Protein AF-0000000070192803 (afdb_homodimer)

Foldseek 3Di:
DPDDPPPPPPPDPPPPPDPPPPPVPPPPPPLLKDKDFQDQDLVSLLVVLLQVCVVQVLQLCLLANPVCSVLSSVQSSVLSHPWDPVQRVQKMFMDGPRHTFKIWGKDDPPDDDRDGDCPSVVVGDPSSVVSVVLQVVLLPVVDPDDPLEMETSDIGGHPVCPPSCVRVVNVVVNLVVSVVVRHFKYKYKDAPPDPCVVVCVVSAKDFDDKDQPQPSCCSHRVGGIITMIMHTRD/DPPDPPPPDPPDDPPPDDPPPPPPPPPVPPLQKDKDFQDQDLVSLLVVLLQVCVVQVLQLCLLANPVCSVLSSVQSSVLSHPWDPVQRVQKMFMDHPNHTFKIWGKDDPPDDDRDGDCPSVVVGDPSSVRSVVLQVVLLPVVDPDDPLEMETSDIGGHPVCPPSCRRVVNVVVNLVVSVVVRHFKYKYKDAPPDPCVVVCVVSAKDFDDKDQPQPSCCSHRVGGIITMIMHTRD

Radius of gyration: 32.78 Å; Cα contacts (8 Å, |Δi|>4): 743; chains: 2; bounding box: 103×91×116 Å

Solvent-accessible surface area (backbone atoms only — not comparable to full-atom values): 26364 Å² total; per-residue (Å²): 135,79,83,78,81,75,74,72,77,79,74,72,76,79,76,73,70,80,76,76,70,77,71,65,77,70,74,69,77,70,63,74,51,50,80,43,62,40,55,81,43,71,66,48,14,47,52,52,12,43,51,50,42,64,73,43,37,67,34,54,32,63,25,48,36,78,87,44,45,70,59,49,28,52,32,47,13,54,36,49,46,86,53,60,71,62,59,30,72,41,18,34,32,33,22,47,86,85,35,83,44,29,41,36,38,50,48,50,77,85,57,78,78,79,61,84,55,68,83,55,53,79,78,47,55,40,66,35,50,29,22,45,41,19,28,52,49,44,66,54,71,72,62,79,76,51,89,46,30,24,36,48,74,46,73,48,59,40,77,91,57,58,94,69,54,55,69,59,52,50,51,52,49,51,51,52,52,33,47,78,71,60,22,45,32,40,32,36,74,42,53,76,82,43,76,60,53,61,58,41,42,76,71,55,32,42,82,76,45,75,47,67,61,32,65,48,36,30,68,22,44,59,40,52,44,37,31,33,32,38,25,79,53,129,138,81,79,81,79,77,73,76,79,79,75,74,78,77,75,74,72,80,75,76,70,76,71,66,77,70,74,70,76,71,64,75,50,50,78,43,62,40,55,83,43,70,67,49,13,47,51,52,14,42,51,50,43,63,73,42,37,66,32,54,31,63,24,49,36,79,86,44,46,70,58,50,27,53,33,45,13,56,37,51,47,87,53,59,72,63,58,30,71,42,18,35,30,32,22,47,86,85,37,82,44,30,41,36,37,50,46,50,77,88,57,79,78,79,63,83,56,67,84,56,54,78,80,47,55,40,65,35,50,29,22,46,41,18,28,53,50,44,66,53,72,72,63,78,76,50,89,46,30,25,35,48,75,46,74,47,59,41,77,92,57,58,93,69,55,56,68,58,51,52,52,49,50,50,52,53,54,34,48,79,70,60,23,45,32,40,32,35,74,41,53,73,83,43,76,62,53,60,58,42,42,75,71,56,32,42,80,76,45,74,46,68,60,33,66,48,36,31,68,22,45,58,39,54,44,36,31,34,32,36,26,78,51,130

Organism: Mizuhopecten yessoensis (NCBI:txid6573)

Secondary structure (DSSP, 8-state):
-------------------------------SEEEEE--SSHHHHHHHHHHHHHHTHHHHHHHS-GGGHHHHHHHHHHHTSS--HHHHHHEEEEEETTEEEEEEEEEETTPPPPPP--TTGGGS-HHHHHHHHHHHHHHHHT--PPTTEEEEEEEEE-GGGTTSSHHHHHHHHHHHHHHHTT-SEEEEEEETT-THHHHHHHTT-EEEEEE--HHHHHHHHS-S-EEEEEEE--/-------------------------------SEEEEE--SSHHHHHHHHHHHHHHTHHHHHHHS-GGGHHHHHHHHHHHTSS--HHHHHHEEEEEETTEEEEEEEEEETTPPPPPP--TTGGGS-HHHHHHHHHHHHHHHHT--PPTTEEEEEEEEE-GGGTTSSHHHHHHHHHHHHHHHTT-SEEEEEEETT-THHHHHHHTT-EEEEEE--HHHHHHHHS-S-EEEEEEE--

Nearest PDB structures (foldseek):
  5c82-assembly1_A-2  TM=8.555E-01  e=3.202E-07  Streptomyces noursei
  5isv-assembly2_B  TM=7.138E-01  e=2.624E-08  Escherichia coli O157:H7
  2r7h-assembly1_B  TM=7.349E-01  e=9.167E-08  Oleidesulfovibrio alaskensis G20
  2r7h-assembly1_A  TM=7.299E-01  e=1.235E-07  Oleidesulfovibrio alaskensis G20
  6vp9-assembly1_A  TM=6.945E-01  e=1.118E-06  Homo sapiens

Structure (mmCIF, N/CA/C/O backbone):
data_AF-0000000070192803-model_v1
#
loop_
_entity.id
_entity.type
_entity.pdbx_description
1 polymer 'N-acetyltransferase domain-containing protein'
#
loop_
_atom_site.group_PDB
_atom_site.id
_atom_site.type_symbol
_atom_site.label_atom_id
_atom_site.label_alt_id
_atom_site.label_comp_id
_atom_site.label_asym_id
_atom_site.label_entity_id
_atom_site.label_seq_id
_atom_site.pdbx_PDB_ins_code
_atom_site.Cartn_x
_atom_site.Cartn_y
_atom_site.Cartn_z
_atom_site.occupancy
_atom_site.B_iso_or_equiv
_atom_site.auth_seq_id
_atom_site.auth_comp_id
_atom_site.auth_asym_id
_atom_site.auth_atom_id
_atom_site.pdbx_PDB_model_num
ATOM 1 N N . MET A 1 1 ? -21.453 -3.633 -92 1 27.06 1 MET A N 1
ATOM 2 C CA . MET A 1 1 ? -21.141 -4.98 -91.5 1 27.06 1 MET A CA 1
ATOM 3 C C . MET A 1 1 ? -20.641 -4.953 -90.062 1 27.06 1 MET A C 1
ATOM 5 O O . MET A 1 1 ? -19.453 -4.738 -89.812 1 27.06 1 MET A O 1
ATOM 9 N N . THR A 1 2 ? -21.391 -4.293 -89.188 1 31.28 2 THR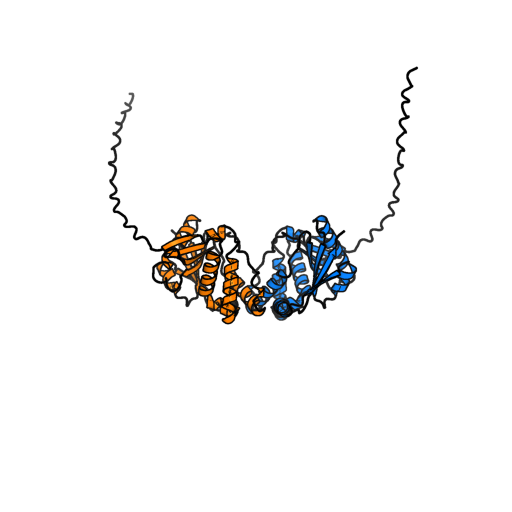 A N 1
ATOM 10 C CA . THR A 1 2 ? -21 -3.914 -87.812 1 31.28 2 THR A CA 1
ATOM 11 C C . THR A 1 2 ? -20.781 -5.152 -86.938 1 31.28 2 THR A C 1
ATOM 13 O O . THR A 1 2 ? -21.578 -6.086 -87 1 31.28 2 THR A O 1
ATOM 16 N N . PRO A 1 3 ? -19.562 -5.348 -86.438 1 32.44 3 PRO A N 1
ATOM 17 C CA . PRO A 1 3 ? -19.031 -6.535 -85.75 1 32.44 3 PRO A CA 1
ATOM 18 C C . PRO A 1 3 ? -19.875 -6.992 -84.562 1 32.44 3 PRO A C 1
ATOM 20 O O . PRO A 1 3 ? -20.578 -6.18 -83.938 1 32.44 3 PRO A O 1
ATOM 23 N N . GLN A 1 4 ? -20.344 -8.297 -84.625 1 27.25 4 GLN A N 1
ATOM 24 C CA . GLN A 1 4 ? -21.188 -9.141 -83.812 1 27.25 4 GLN A CA 1
ATOM 25 C C . GLN A 1 4 ? -20.656 -9.219 -82.375 1 27.25 4 GLN A C 1
ATOM 27 O O . GLN A 1 4 ? -19.469 -9.445 -82.125 1 27.25 4 GLN A O 1
ATOM 32 N N . ASN A 1 5 ? -21.266 -8.516 -81.375 1 29.86 5 ASN A N 1
ATOM 33 C CA . ASN A 1 5 ? -21.062 -8.375 -79.938 1 29.86 5 ASN A CA 1
ATOM 34 C C . ASN A 1 5 ? -21.062 -9.727 -79.25 1 29.86 5 ASN A C 1
ATOM 36 O O . ASN A 1 5 ? -22.109 -10.375 -79.125 1 29.86 5 ASN A O 1
ATOM 40 N N . GLY A 1 6 ? -20.094 -10.648 -79.625 1 23.77 6 GLY A N 1
ATOM 41 C CA . GLY A 1 6 ? -20.047 -12.031 -79.125 1 23.77 6 GLY A CA 1
ATOM 42 C C . GLY A 1 6 ? -20.266 -12.164 -77.625 1 23.77 6 GLY A C 1
ATOM 43 O O . GLY A 1 6 ? -19.609 -11.492 -76.875 1 23.77 6 GLY A O 1
ATOM 44 N N . LYS A 1 7 ? -21.484 -12.375 -77.25 1 31.36 7 LYS A N 1
ATOM 45 C CA . LYS A 1 7 ? -22 -12.602 -75.875 1 31.36 7 LYS A CA 1
ATOM 46 C C . LYS A 1 7 ? -21.203 -13.68 -75.188 1 31.36 7 LYS A C 1
ATOM 48 O O . LYS A 1 7 ? -21.141 -14.82 -75.625 1 31.36 7 LYS A O 1
ATOM 53 N N . ASP A 1 8 ? -19.953 -13.406 -74.75 1 28.38 8 ASP A N 1
ATOM 54 C CA . ASP A 1 8 ? -19.094 -14.43 -74.125 1 28.38 8 ASP A CA 1
ATOM 55 C C . ASP A 1 8 ? -19.859 -15.344 -73.188 1 28.38 8 ASP A C 1
ATOM 57 O O . ASP A 1 8 ? -20.766 -14.898 -72.5 1 28.38 8 ASP A O 1
ATOM 61 N N . PRO A 1 9 ? -19.953 -16.641 -73.562 1 28.72 9 PRO A N 1
ATOM 62 C CA . PRO A 1 9 ? -20.703 -17.672 -72.812 1 28.72 9 PRO A CA 1
ATOM 63 C C . PRO A 1 9 ? -20.469 -17.625 -71.312 1 28.72 9 PRO A C 1
ATOM 65 O O . PRO A 1 9 ? -19.391 -17.25 -70.875 1 28.72 9 PRO A O 1
ATOM 68 N N . VAL A 1 10 ? -21.531 -17.344 -70.562 1 29.64 10 VAL A N 1
ATOM 69 C CA . VAL A 1 10 ? -21.656 -17.344 -69.125 1 29.64 10 VAL A CA 1
ATOM 70 C C . VAL A 1 10 ? -21.141 -18.672 -68.5 1 29.64 10 VAL A C 1
ATOM 72 O O . VAL A 1 10 ? -21.688 -19.734 -68.812 1 29.64 10 VAL A O 1
ATOM 75 N N . LEU A 1 11 ? -19.781 -18.906 -68.5 1 28.03 11 LEU A N 1
ATOM 76 C CA . LEU A 1 11 ? -19.25 -20.141 -67.938 1 28.03 11 LEU A CA 1
ATOM 77 C C . LEU A 1 11 ? -20 -20.516 -66.688 1 28.03 11 LEU A C 1
ATOM 79 O O . LEU A 1 11 ? -20.328 -19.641 -65.875 1 28.03 11 LEU A O 1
ATOM 83 N N . ASP A 1 12 ? -20.734 -21.625 -66.688 1 26.48 12 ASP A N 1
ATOM 84 C CA . ASP A 1 12 ? -21.484 -22.266 -65.625 1 26.48 12 ASP A CA 1
ATOM 85 C C . ASP A 1 12 ? -20.625 -22.406 -64.375 1 26.48 12 ASP A C 1
ATOM 87 O O . ASP A 1 12 ? -19.453 -22.766 -64.438 1 26.48 12 ASP A O 1
ATOM 91 N N . PRO A 1 13 ? -20.953 -21.719 -63.312 1 28.06 13 PRO A N 1
ATOM 92 C CA . PRO A 1 13 ? -20.141 -21.766 -62.094 1 28.06 13 PRO A CA 1
ATOM 93 C C . PRO A 1 13 ? -19.859 -23.188 -61.625 1 28.06 13 PRO A C 1
ATOM 95 O O . PRO A 1 13 ? -20.719 -24.078 -61.781 1 28.06 13 PRO A O 1
ATOM 98 N N . ILE A 1 14 ? -18.609 -23.766 -61.844 1 28.69 14 ILE A N 1
ATOM 99 C CA . ILE A 1 14 ? -18.156 -25.047 -61.312 1 28.69 14 ILE A CA 1
ATOM 100 C C . ILE A 1 14 ? -18.734 -25.234 -59.906 1 28.69 14 ILE A C 1
ATOM 102 O O . ILE A 1 14 ? -18.562 -24.391 -59.031 1 28.69 14 ILE A O 1
ATOM 106 N N . VAL A 1 15 ? -19.781 -26.062 -59.781 1 28.73 15 VAL A N 1
ATOM 107 C CA . VAL A 1 15 ? -20.359 -26.547 -58.531 1 28.73 15 VAL A CA 1
ATOM 108 C C . VAL A 1 15 ? -19.281 -27.172 -57.656 1 28.73 15 VAL A C 1
ATOM 110 O O . VAL A 1 15 ? -18.641 -28.156 -58.062 1 28.73 15 VAL A O 1
ATOM 113 N N . SER A 1 16 ? -18.438 -26.375 -57.031 1 29.03 16 SER A N 1
ATOM 114 C CA . SER A 1 16 ? -17.438 -26.938 -56.094 1 29.03 16 SER A CA 1
ATOM 115 C C . SER A 1 16 ? -18.031 -28.062 -55.25 1 29.03 16 SER A C 1
ATOM 117 O O . SER A 1 16 ? -19.125 -27.922 -54.719 1 29.03 16 SER A O 1
ATOM 119 N N . GLN A 1 17 ? -17.797 -29.297 -55.625 1 27.2 17 GLN A N 1
ATOM 120 C CA . GLN A 1 17 ? -18.172 -30.453 -54.812 1 27.2 17 GLN A CA 1
ATOM 121 C C . GLN A 1 17 ? -17.859 -30.234 -53.344 1 27.2 17 GLN A C 1
ATOM 123 O O . GLN A 1 17 ? -16.859 -29.594 -53 1 27.2 17 GLN A O 1
ATOM 128 N N . PRO A 1 18 ? -18.891 -30.5 -52.438 1 28.55 18 PRO A N 1
ATOM 129 C CA . PRO A 1 18 ? -18.688 -30.375 -51 1 28.55 18 PRO A CA 1
ATOM 130 C C . PRO A 1 18 ? -17.516 -31.234 -50.5 1 28.55 18 PRO A C 1
ATOM 132 O O . PRO A 1 18 ? -17.406 -32.406 -50.844 1 28.55 18 PRO A O 1
ATOM 135 N N . GLN A 1 19 ? -16.281 -30.781 -50.438 1 28.81 19 GLN A N 1
ATOM 136 C CA . GLN A 1 19 ? -15.211 -31.562 -49.812 1 28.81 19 GLN A CA 1
ATOM 137 C C . GLN A 1 19 ? -15.703 -32.281 -48.562 1 28.81 19 GLN A C 1
ATOM 139 O O . GLN A 1 19 ? -16.188 -31.656 -47.625 1 28.81 19 GLN A O 1
ATOM 144 N N . SER A 1 20 ? -16.234 -33.438 -48.656 1 30.8 20 SER A N 1
ATOM 145 C CA . SER A 1 20 ? -16.484 -34.281 -47.5 1 30.8 20 SER A CA 1
ATOM 146 C C . SER A 1 20 ? -15.289 -34.281 -46.562 1 30.8 20 SER A C 1
ATOM 148 O O . SER A 1 20 ? -14.242 -34.844 -46.875 1 30.8 20 SER A O 1
ATOM 150 N N . ALA A 1 21 ? -14.984 -33.25 -45.969 1 34.66 21 ALA A N 1
ATOM 151 C CA . ALA A 1 21 ? -13.914 -33.344 -44.969 1 34.66 21 ALA A CA 1
ATOM 152 C C . ALA A 1 21 ? -14.078 -34.594 -44.125 1 34.66 21 ALA A C 1
ATOM 154 O O . ALA A 1 21 ? -15.133 -34.812 -43.5 1 34.66 21 ALA A O 1
ATOM 155 N N . LEU A 1 22 ? -13.531 -35.656 -44.438 1 32.28 22 LEU A N 1
ATOM 156 C CA . LEU A 1 22 ? -13.305 -36.75 -43.5 1 32.28 22 LEU A CA 1
ATOM 157 C C . LEU A 1 22 ? -13.023 -36.25 -42.094 1 32.28 22 LEU A C 1
ATOM 159 O O . LEU A 1 22 ? -12 -35.594 -41.875 1 32.28 22 LEU A O 1
ATOM 163 N N . VAL A 1 23 ? -13.992 -35.781 -41.375 1 34.75 23 VAL A N 1
ATOM 164 C CA . VAL A 1 23 ? -13.883 -35.562 -39.938 1 34.75 23 VAL A CA 1
ATOM 165 C C . VAL A 1 23 ? -13.227 -36.781 -39.281 1 34.75 23 VAL A C 1
ATOM 167 O O . VAL A 1 23 ? -13.828 -37.844 -39.188 1 34.75 23 VAL A O 1
ATOM 170 N N . LEU A 1 24 ? -12.008 -37.156 -39.625 1 35.31 24 LEU A N 1
ATOM 171 C CA . LEU A 1 24 ? -11.43 -38.125 -38.719 1 35.31 24 LEU A CA 1
ATOM 172 C C . LEU A 1 24 ? -11.891 -37.875 -37.281 1 35.31 24 LEU A C 1
ATOM 174 O O . LEU A 1 24 ? -12.016 -36.719 -36.875 1 35.31 24 LEU A O 1
ATOM 178 N N . PRO A 1 25 ? -12.602 -38.719 -36.656 1 34.59 25 PRO A N 1
ATOM 179 C CA . PRO A 1 25 ? -12.953 -38.5 -35.25 1 34.59 25 PRO A CA 1
ATOM 180 C C . PRO A 1 25 ? -11.781 -38 -34.406 1 34.59 25 PRO A C 1
ATOM 182 O O . PRO A 1 25 ? -10.703 -38.594 -34.438 1 34.59 25 PRO A O 1
ATOM 185 N N . VAL A 1 26 ? -11.414 -36.812 -34.406 1 37.16 26 VAL A N 1
ATOM 186 C CA . VAL A 1 26 ? -10.5 -36.344 -33.344 1 37.16 26 VAL A CA 1
ATOM 187 C C . VAL A 1 26 ? -10.797 -37.094 -32.062 1 37.16 26 VAL A C 1
ATOM 189 O O . VAL A 1 26 ? -11.891 -36.969 -31.484 1 37.16 26 VAL A O 1
ATOM 192 N N . THR A 1 27 ? -10.547 -38.375 -31.922 1 36.88 27 THR A N 1
ATOM 193 C CA . THR A 1 27 ? -10.508 -38.906 -30.562 1 36.88 27 THR A CA 1
ATOM 194 C C . THR A 1 27 ? -10.148 -37.812 -29.562 1 36.88 27 THR A C 1
ATOM 196 O O . THR A 1 27 ? -9.039 -37.281 -29.594 1 36.88 27 THR A O 1
ATOM 199 N N . GLN A 1 28 ? -10.961 -36.812 -29.297 1 37.22 28 GLN A N 1
ATOM 200 C CA . GLN A 1 28 ? -10.781 -35.875 -28.203 1 37.22 28 GLN A CA 1
ATOM 201 C C . GLN A 1 28 ? -10.133 -36.531 -27 1 37.22 28 GLN A C 1
ATOM 203 O O . GLN A 1 28 ? -10.773 -37.312 -26.281 1 37.22 28 GLN A O 1
ATOM 208 N N . THR A 1 29 ? -9.062 -37.188 -27 1 41.12 29 THR A N 1
ATOM 209 C CA . THR A 1 29 ? -8.375 -37.562 -25.766 1 41.12 29 THR A CA 1
ATOM 210 C C . THR A 1 29 ? -8.727 -36.562 -24.656 1 41.12 29 THR A C 1
ATOM 212 O O . THR A 1 29 ? -8.406 -35.375 -24.734 1 41.12 29 THR A O 1
ATOM 215 N N . SER A 1 30 ? -9.883 -36.594 -24 1 50.78 30 SER A N 1
ATOM 216 C CA . SER A 1 30 ? -10.492 -35.844 -22.922 1 50.78 30 SER A CA 1
ATOM 217 C C . SER A 1 30 ? -9.445 -35.438 -21.875 1 50.78 30 SER A C 1
ATOM 219 O O . SER A 1 30 ? -8.758 -36.281 -21.312 1 50.78 30 SER A O 1
ATOM 221 N N . VAL A 1 31 ? -8.656 -34.531 -22.078 1 60.09 31 VAL A N 1
ATOM 222 C CA . VAL A 1 31 ? -7.773 -34.031 -21.031 1 60.09 31 VAL A CA 1
ATOM 223 C C . VAL A 1 31 ? -8.5 -34.031 -19.688 1 60.09 31 VAL A C 1
ATOM 225 O O . VAL A 1 31 ? -9.617 -33.531 -19.578 1 60.09 31 VAL A O 1
ATOM 228 N N . PRO A 1 32 ? -8.18 -34.969 -18.75 1 78.69 32 PRO A N 1
ATOM 229 C CA . PRO A 1 32 ? -8.867 -35.25 -17.484 1 78.69 32 PRO A CA 1
ATOM 230 C C . PRO A 1 32 ? -9.023 -33.969 -16.641 1 78.69 32 PRO A C 1
ATOM 232 O O . PRO A 1 32 ? -9.539 -34.062 -15.516 1 78.69 32 PRO A O 1
ATOM 235 N N . PHE A 1 33 ? -8.617 -32.875 -17.203 1 85.44 33 PHE A N 1
ATOM 236 C CA . PHE A 1 33 ? -8.805 -31.656 -16.406 1 85.44 33 PHE A CA 1
ATOM 237 C C . PHE A 1 33 ? -9.438 -30.547 -17.25 1 85.44 33 PHE A C 1
ATOM 239 O O . PHE A 1 33 ? -9.438 -30.625 -18.484 1 85.44 33 PHE A O 1
ATOM 246 N N . HIS A 1 34 ? -10.172 -29.672 -16.641 1 94.25 34 HIS A N 1
ATOM 247 C CA . HIS A 1 34 ? -10.82 -28.5 -17.219 1 94.25 34 HIS A CA 1
ATOM 248 C C . HIS A 1 34 ? -10.336 -27.219 -16.562 1 94.25 34 HIS A C 1
ATOM 250 O O . HIS A 1 34 ? -9.961 -27.219 -15.391 1 94.25 34 HIS A O 1
ATOM 256 N N . ILE A 1 35 ? -10.242 -26.109 -17.438 1 97.5 35 ILE A N 1
ATOM 257 C CA . ILE A 1 35 ? -9.812 -24.797 -16.938 1 97.5 35 ILE A CA 1
ATOM 258 C C . ILE A 1 35 ? -11 -23.844 -16.891 1 97.5 35 ILE A C 1
ATOM 260 O O . ILE A 1 35 ? -11.734 -23.719 -17.891 1 97.5 35 ILE A O 1
ATOM 264 N N . ARG A 1 36 ? -11.195 -23.25 -15.82 1 97.75 36 ARG A N 1
ATOM 265 C CA . ARG A 1 36 ? -12.281 -22.281 -15.648 1 97.75 36 ARG A CA 1
ATOM 266 C C . ARG A 1 36 ? -11.773 -21.016 -14.992 1 97.75 36 ARG A C 1
ATOM 268 O O . ARG A 1 36 ? -10.672 -20.984 -14.43 1 97.75 36 ARG A O 1
ATOM 275 N N . CYS A 1 37 ? -12.633 -20 -14.984 1 98.38 37 CYS A N 1
ATOM 276 C CA . CYS A 1 37 ? -12.32 -18.766 -14.273 1 98.38 37 CYS A CA 1
ATOM 277 C C . CYS A 1 37 ? -12.359 -18.984 -12.766 1 98.38 37 CYS A C 1
ATOM 279 O O . CYS A 1 37 ? -13.109 -19.828 -12.273 1 98.38 37 CYS A O 1
ATOM 281 N N . LEU A 1 38 ? -11.516 -18.25 -12.094 1 98.5 38 LEU A N 1
ATOM 282 C CA . LEU A 1 38 ? -11.641 -18.172 -10.648 1 98.5 38 LEU A CA 1
ATOM 283 C C . LEU A 1 38 ? -13 -17.578 -10.25 1 98.5 38 LEU A C 1
ATOM 285 O O . LEU A 1 38 ? -13.484 -16.656 -10.898 1 98.5 38 LEU A O 1
ATOM 289 N N . ARG A 1 39 ? -13.602 -18.156 -9.219 1 98.12 39 ARG A N 1
ATOM 290 C CA . ARG A 1 39 ? -14.898 -17.672 -8.75 1 98.12 39 ARG A CA 1
ATOM 291 C C . ARG A 1 39 ? -14.758 -16.906 -7.441 1 98.12 39 ARG A C 1
ATOM 293 O O . ARG A 1 39 ? -13.859 -17.188 -6.645 1 98.12 39 ARG A O 1
ATOM 300 N N . ASP A 1 40 ? -15.664 -15.953 -7.281 1 97.88 40 ASP A N 1
ATOM 301 C CA . ASP A 1 40 ? -15.75 -15.258 -6 1 97.88 40 ASP A CA 1
ATOM 302 C C . ASP A 1 40 ? -16.547 -16.062 -4.988 1 97.88 40 ASP A C 1
ATOM 304 O O . ASP A 1 40 ? -17.672 -15.703 -4.637 1 97.88 40 ASP A O 1
ATOM 308 N N . ASP A 1 41 ? -15.992 -17.062 -4.508 1 97.19 41 ASP A N 1
ATOM 309 C CA . ASP A 1 41 ? -16.609 -17.906 -3.49 1 97.19 41 ASP A CA 1
ATOM 310 C C . ASP A 1 41 ? -15.578 -18.438 -2.504 1 97.19 41 ASP A C 1
ATOM 312 O O . ASP A 1 41 ? -14.383 -18.406 -2.781 1 97.19 41 ASP A O 1
ATOM 316 N N . PRO A 1 42 ? -16.047 -18.938 -1.335 1 97.31 42 PRO A N 1
ATOM 317 C CA . PRO A 1 42 ? -15.117 -19.312 -0.263 1 97.31 42 PRO A CA 1
ATOM 318 C C . PRO A 1 42 ? -14.227 -20.5 -0.64 1 97.31 42 PRO A C 1
ATOM 320 O O . PRO A 1 42 ? -13.078 -20.578 -0.194 1 97.31 42 PRO A O 1
ATOM 323 N N . GLN A 1 43 ? -14.719 -21.391 -1.438 1 97.62 43 GLN A N 1
ATOM 324 C CA . GLN A 1 43 ? -13.938 -22.562 -1.792 1 97.62 43 GLN A CA 1
ATOM 325 C C . GLN A 1 43 ? -12.758 -22.203 -2.688 1 97.62 43 GLN A C 1
ATOM 327 O O . GLN A 1 43 ? -11.625 -22.594 -2.412 1 97.62 43 GLN A O 1
ATOM 332 N N . ASP A 1 44 ? -13.055 -21.422 -3.738 1 98.5 44 ASP A N 1
ATOM 333 C CA . ASP A 1 44 ? -11.984 -20.953 -4.613 1 98.5 44 ASP A CA 1
ATOM 334 C C . ASP A 1 44 ? -11.008 -20.062 -3.855 1 98.5 44 ASP A C 1
ATOM 336 O O . ASP A 1 44 ? -9.797 -20.125 -4.082 1 98.5 44 ASP A O 1
ATOM 340 N N . ALA A 1 45 ? -11.531 -19.281 -3.002 1 98.31 45 ALA A N 1
ATOM 341 C CA . ALA A 1 45 ? -10.688 -18.375 -2.23 1 98.31 45 ALA A CA 1
ATOM 342 C C . ALA A 1 45 ? -9.703 -19.156 -1.361 1 98.31 45 ALA A C 1
ATOM 344 O O . ALA A 1 45 ? -8.508 -18.844 -1.335 1 98.31 45 ALA A O 1
ATOM 345 N N . ALA A 1 46 ? -10.234 -20.141 -0.675 1 98.31 46 ALA A N 1
ATOM 346 C CA . ALA A 1 46 ? -9.391 -20.969 0.196 1 98.31 46 ALA A CA 1
ATOM 347 C C . ALA A 1 46 ? -8.336 -21.719 -0.609 1 98.31 46 ALA A C 1
ATOM 349 O O . ALA A 1 46 ? -7.168 -21.766 -0.223 1 98.31 46 ALA A O 1
ATOM 350 N N . PHE A 1 47 ? -8.789 -22.297 -1.675 1 98.62 47 PHE A N 1
ATOM 351 C CA . PHE A 1 47 ? -7.883 -23.047 -2.533 1 98.62 47 PHE A CA 1
ATOM 352 C C . PHE A 1 47 ? -6.793 -22.141 -3.102 1 98.62 47 PHE A C 1
ATOM 354 O O . PHE A 1 47 ? -5.605 -22.453 -2.98 1 98.62 47 PHE A O 1
ATOM 361 N N . ALA A 1 48 ? -7.156 -21.016 -3.717 1 98.38 48 ALA A N 1
ATOM 362 C CA . ALA A 1 48 ? -6.227 -20.094 -4.352 1 98.38 48 ALA A CA 1
ATOM 363 C C . ALA A 1 48 ? -5.254 -19.5 -3.33 1 98.38 48 ALA A C 1
ATOM 365 O O . ALA A 1 48 ? -4.055 -19.406 -3.592 1 98.38 48 ALA A O 1
ATOM 366 N N . GLY A 1 49 ? -5.781 -19.109 -2.197 1 98.06 49 GLY A N 1
ATOM 367 C CA . GLY A 1 49 ? -4.926 -18.578 -1.15 1 98.06 49 GLY A CA 1
ATOM 368 C C . GLY A 1 49 ? -3.857 -19.562 -0.696 1 98.06 49 GLY A C 1
ATOM 369 O O . GLY A 1 49 ? -2.682 -19.203 -0.597 1 98.06 49 GLY A O 1
ATOM 370 N N . ARG A 1 50 ? -4.273 -20.781 -0.439 1 98.38 50 ARG A N 1
ATOM 371 C CA . ARG A 1 50 ? -3.346 -21.812 0.02 1 98.38 50 ARG A CA 1
ATOM 372 C C . ARG A 1 50 ? -2.287 -22.094 -1.037 1 98.38 50 ARG A C 1
ATOM 374 O O . ARG A 1 50 ? -1.094 -22.156 -0.729 1 98.38 50 ARG A O 1
ATOM 381 N N . LEU A 1 51 ? -2.676 -22.281 -2.217 1 98.5 51 LEU A N 1
ATOM 382 C CA . LEU A 1 51 ? -1.736 -22.625 -3.275 1 98.5 51 LEU A CA 1
ATOM 383 C C . LEU A 1 51 ? -0.774 -21.484 -3.555 1 98.5 51 LEU A C 1
ATOM 385 O O . LEU A 1 51 ? 0.408 -21.703 -3.824 1 98.5 51 LEU A O 1
ATOM 389 N N . THR A 1 52 ? -1.261 -20.25 -3.5 1 97.88 52 THR A N 1
ATOM 390 C CA . THR A 1 52 ? -0.408 -19.078 -3.689 1 97.88 52 THR A CA 1
ATOM 391 C C . THR A 1 52 ? 0.684 -19.031 -2.625 1 97.88 52 THR A C 1
ATOM 393 O O . THR A 1 52 ? 1.863 -18.875 -2.945 1 97.88 52 THR A O 1
ATOM 396 N N . VAL A 1 53 ? 0.278 -19.203 -1.404 1 98.12 53 VAL A N 1
ATOM 397 C CA . VAL A 1 53 ? 1.238 -19.125 -0.309 1 98.12 53 VAL A CA 1
ATOM 398 C C . VAL A 1 53 ? 2.252 -20.266 -0.428 1 98.12 53 VAL A C 1
ATOM 400 O O . VAL A 1 53 ? 3.449 -20.062 -0.216 1 98.12 53 VAL A O 1
ATOM 403 N N . ASN A 1 54 ? 1.814 -21.422 -0.804 1 96.69 54 ASN A N 1
ATOM 404 C CA . ASN A 1 54 ? 2.727 -22.547 -0.974 1 96.69 54 ASN A CA 1
ATOM 405 C C . ASN A 1 54 ? 3.713 -22.297 -2.113 1 96.69 54 ASN A C 1
ATOM 407 O O . ASN A 1 54 ? 4.887 -22.656 -2.012 1 96.69 54 ASN A O 1
ATOM 411 N N . ALA A 1 55 ? 3.238 -21.703 -3.143 1 95.25 55 ALA A N 1
ATOM 412 C CA . ALA A 1 55 ? 4.07 -21.438 -4.312 1 95.25 55 ALA A CA 1
ATOM 413 C C . ALA A 1 55 ? 5.16 -20.422 -3.992 1 95.25 55 ALA A C 1
ATOM 415 O O . ALA A 1 55 ? 6.266 -20.484 -4.539 1 95.25 55 ALA A O 1
ATOM 416 N N . PHE A 1 56 ? 4.875 -19.5 -3.104 1 95.81 56 PHE A N 1
ATOM 417 C CA . PHE A 1 56 ? 5.809 -18.438 -2.75 1 95.81 56 PHE A CA 1
ATOM 418 C C . PHE A 1 56 ? 6.184 -18.531 -1.274 1 95.81 56 PHE A C 1
ATOM 420 O O . PHE A 1 56 ? 6.441 -17.5 -0.637 1 95.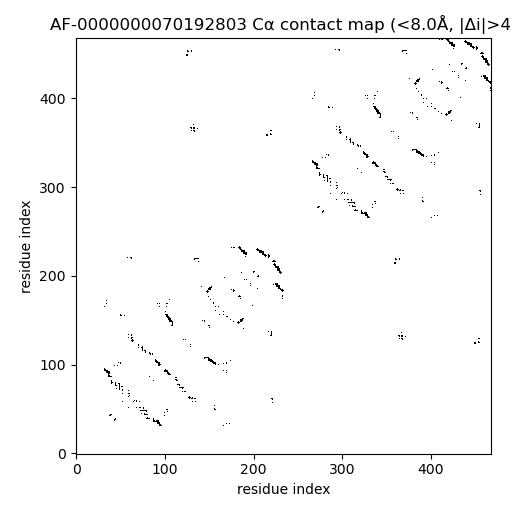81 56 PHE A O 1
ATOM 427 N N . ARG A 1 57 ? 6.223 -19.641 -0.749 1 95.75 57 ARG A N 1
ATOM 428 C CA . ARG A 1 57 ? 6.355 -19.859 0.687 1 95.75 57 ARG A CA 1
ATOM 429 C C . ARG A 1 57 ? 7.621 -19.203 1.226 1 95.75 57 ARG A C 1
ATOM 431 O O . ARG A 1 57 ? 7.598 -18.578 2.285 1 95.75 57 ARG A O 1
ATOM 438 N N . ASN A 1 58 ? 8.742 -19.281 0.535 1 94.38 58 ASN A N 1
ATOM 439 C CA . ASN A 1 58 ? 10 -18.719 1.005 1 94.38 58 ASN A CA 1
ATOM 440 C C . ASN A 1 58 ? 9.898 -17.203 1.171 1 94.38 58 ASN A C 1
ATOM 442 O O . ASN A 1 58 ? 10.484 -16.641 2.098 1 94.38 58 ASN A O 1
ATOM 446 N N . LYS A 1 59 ? 9.195 -16.562 0.319 1 95.31 59 LYS A N 1
ATOM 447 C CA . LYS A 1 59 ? 9.031 -15.117 0.391 1 95.31 59 LYS A CA 1
ATOM 448 C C . LYS A 1 59 ? 8.18 -14.719 1.591 1 95.31 59 LYS A C 1
ATOM 450 O O . LYS A 1 59 ? 8.5 -13.75 2.291 1 95.31 59 LYS A O 1
ATOM 455 N N . TYR A 1 60 ? 7.137 -15.516 1.776 1 97.19 60 TYR A N 1
ATOM 456 C CA . TYR A 1 60 ? 6.262 -15.211 2.904 1 97.19 60 TYR A CA 1
ATOM 457 C C . TYR A 1 60 ? 6.969 -15.484 4.227 1 97.19 60 TYR A C 1
ATOM 459 O O . TYR A 1 60 ? 6.785 -14.742 5.199 1 97.19 60 TYR A O 1
ATOM 467 N N . VAL A 1 61 ? 7.777 -16.562 4.266 1 97.12 61 VAL A N 1
ATOM 468 C CA . VAL A 1 61 ? 8.547 -16.844 5.469 1 97.12 61 VAL A CA 1
ATOM 469 C C . VAL A 1 61 ? 9.586 -15.75 5.695 1 97.12 61 VAL A C 1
ATOM 471 O O . VAL A 1 61 ? 9.805 -15.312 6.828 1 97.12 61 VAL A O 1
ATOM 474 N N . HIS A 1 62 ? 10.211 -15.289 4.633 1 94.94 62 HIS A N 1
ATOM 475 C CA . HIS A 1 62 ? 11.148 -14.172 4.719 1 94.94 62 HIS A CA 1
ATOM 476 C C . HIS A 1 62 ? 10.484 -12.938 5.312 1 94.94 62 HIS A C 1
ATOM 478 O O . HIS A 1 62 ? 11.078 -12.258 6.156 1 94.94 62 HIS A O 1
ATOM 484 N N . ALA A 1 63 ? 9.297 -12.688 4.922 1 95.19 63 ALA A N 1
ATOM 485 C CA . ALA A 1 63 ? 8.562 -11.5 5.348 1 95.19 63 ALA A CA 1
ATOM 486 C C . ALA A 1 63 ? 8.047 -11.656 6.777 1 95.19 63 ALA A C 1
ATOM 488 O O . ALA A 1 63 ? 7.859 -10.664 7.488 1 95.19 63 ALA A O 1
ATOM 489 N N . THR A 1 64 ? 7.82 -12.898 7.195 1 95.69 64 THR A N 1
ATOM 490 C CA . THR A 1 64 ? 7.227 -13.172 8.5 1 95.69 64 THR A CA 1
ATOM 491 C C . THR A 1 64 ? 8.016 -14.258 9.234 1 95.69 64 THR A C 1
ATOM 493 O O . THR A 1 64 ? 9.125 -14.008 9.703 1 95.69 64 THR A O 1
ATOM 496 N N . SER A 1 65 ? 7.457 -15.492 9.414 1 94.62 65 SER A N 1
ATOM 497 C CA . SER A 1 65 ? 8.07 -16.672 10.008 1 94.62 65 SER A CA 1
ATOM 498 C C . SER A 1 65 ? 7.32 -17.938 9.617 1 94.62 65 SER A C 1
ATOM 500 O O . SER A 1 65 ? 6.195 -17.875 9.125 1 94.62 65 SER A O 1
ATOM 502 N N . GLU A 1 66 ? 8.031 -19.062 9.789 1 95.75 66 GLU A N 1
ATOM 503 C CA . GLU A 1 66 ? 7.383 -20.344 9.523 1 95.75 66 GLU A CA 1
ATOM 504 C C . GLU A 1 66 ? 6.117 -20.5 10.359 1 95.75 66 GLU A C 1
ATOM 506 O O . GLU A 1 66 ? 5.113 -21.031 9.875 1 95.75 66 GLU A O 1
ATOM 511 N N . GLY A 1 67 ? 6.176 -20.016 11.516 1 94.94 67 GLY A N 1
ATOM 512 C CA . GLY A 1 67 ? 5.051 -20.125 12.43 1 94.94 67 GLY A CA 1
ATOM 513 C C . GLY A 1 67 ? 3.854 -19.297 12.016 1 94.94 67 GLY A C 1
ATOM 514 O O . GLY A 1 67 ? 2.727 -19.562 12.438 1 94.94 67 GLY A O 1
ATOM 515 N N . SER A 1 68 ? 3.984 -18.344 11.109 1 96.56 68 SER A N 1
ATOM 516 C CA . SER A 1 68 ? 2.926 -17.406 10.719 1 96.56 68 SER A CA 1
ATOM 517 C C . SER A 1 68 ? 2.225 -17.875 9.453 1 96.56 68 SER A C 1
ATOM 519 O O . SER A 1 68 ? 1.238 -17.266 9.023 1 96.56 68 SER A O 1
ATOM 521 N N . ILE A 1 69 ? 2.645 -18.953 8.875 1 97.31 69 ILE A N 1
ATOM 522 C CA . ILE A 1 69 ? 2.195 -19.359 7.543 1 97.31 69 ILE A CA 1
ATOM 523 C C . ILE A 1 69 ? 0.7 -19.656 7.574 1 97.31 69 ILE A C 1
ATOM 525 O O . ILE A 1 69 ? -0.039 -19.281 6.664 1 97.31 69 ILE A O 1
ATOM 529 N N . PRO A 1 70 ? 0.147 -20.297 8.609 1 96.81 70 PRO A N 1
ATOM 530 C CA . PRO A 1 70 ? -1.303 -20.5 8.625 1 96.81 70 PRO A CA 1
ATOM 531 C C . PRO A 1 70 ? -2.088 -19.203 8.562 1 96.81 70 PRO A C 1
ATOM 533 O O . PRO A 1 70 ? -3.1 -19.109 7.863 1 96.81 70 PRO A O 1
ATOM 536 N N . ASP A 1 71 ? -1.581 -18.188 9.227 1 96.38 71 ASP A N 1
ATOM 537 C CA . ASP A 1 71 ? -2.244 -16.891 9.203 1 96.38 71 ASP A CA 1
ATOM 538 C C . ASP A 1 71 ? -2.074 -16.203 7.848 1 96.38 71 ASP A C 1
ATOM 540 O O . ASP A 1 71 ? -2.977 -15.508 7.379 1 96.38 71 ASP A O 1
ATOM 544 N N . VAL A 1 72 ? -0.933 -16.375 7.242 1 97.56 72 VAL A N 1
ATOM 545 C CA . VAL A 1 72 ? -0.707 -15.836 5.91 1 97.56 72 VAL A CA 1
ATOM 546 C C . VAL A 1 72 ? -1.692 -16.453 4.922 1 97.56 72 VAL A C 1
ATOM 548 O O . VAL A 1 72 ? -2.311 -15.75 4.125 1 97.56 72 VAL A O 1
ATOM 551 N N . ILE A 1 73 ? -1.884 -17.766 5.039 1 97.62 73 ILE A N 1
ATOM 552 C CA . ILE A 1 73 ? -2.818 -18.453 4.16 1 97.62 73 ILE A CA 1
ATOM 553 C C . ILE A 1 73 ? -4.223 -17.891 4.355 1 97.62 73 ILE A C 1
ATOM 555 O O . ILE A 1 73 ? -4.934 -17.625 3.381 1 97.62 73 ILE A O 1
ATOM 559 N N . ARG A 1 74 ? -4.57 -17.734 5.539 1 96.62 74 ARG A N 1
ATOM 560 C CA . ARG A 1 74 ? -5.883 -17.156 5.824 1 96.62 74 ARG A CA 1
ATOM 561 C C . ARG A 1 74 ? -6.035 -15.789 5.188 1 96.62 74 ARG A C 1
ATOM 563 O O . ARG A 1 74 ? -7.051 -15.5 4.543 1 96.62 74 ARG A O 1
ATOM 570 N N . THR A 1 75 ? -5.039 -14.93 5.344 1 95.88 75 THR A N 1
ATOM 571 C CA . THR A 1 75 ? -5.074 -13.562 4.836 1 95.88 75 THR A CA 1
ATOM 572 C C . THR A 1 75 ? -5.164 -13.555 3.311 1 95.88 75 THR A C 1
ATOM 574 O O . THR A 1 75 ? -6.012 -12.867 2.738 1 95.88 75 THR A O 1
ATOM 577 N N . ILE A 1 76 ? -4.32 -14.336 2.699 1 96.75 76 ILE A N 1
ATOM 578 C CA . ILE A 1 76 ? -4.289 -14.375 1.241 1 96.75 76 ILE A CA 1
ATOM 579 C C . ILE A 1 76 ? -5.582 -14.984 0.711 1 96.75 76 ILE A C 1
ATOM 581 O O . ILE A 1 76 ? -6.09 -14.57 -0.336 1 96.75 76 ILE A O 1
ATOM 585 N N . SER A 1 77 ? -6.156 -15.938 1.407 1 97.5 77 SER A N 1
ATOM 586 C CA . SER A 1 77 ? -7.449 -16.5 1.03 1 97.5 77 SER A CA 1
ATOM 587 C C . SER A 1 77 ? -8.547 -15.445 1.06 1 97.5 77 SER A C 1
ATOM 589 O O . SER A 1 77 ? -9.336 -15.336 0.117 1 97.5 77 SER A O 1
ATOM 591 N N . LEU A 1 78 ? -8.539 -14.695 2.078 1 95.69 78 LEU A N 1
ATOM 592 C CA . LEU A 1 78 ? -9.555 -13.656 2.223 1 95.69 78 LEU A CA 1
ATOM 593 C C . LEU A 1 78 ? -9.398 -12.594 1.14 1 95.69 78 LEU A C 1
ATOM 595 O O . LEU A 1 78 ? -10.383 -12.016 0.676 1 95.69 78 LEU A O 1
ATOM 599 N N . GLU A 1 79 ? -8.227 -12.359 0.741 1 94.38 79 GLU A N 1
ATOM 600 C CA . GLU A 1 79 ? -7.945 -11.344 -0.267 1 94.38 79 GLU A CA 1
ATOM 601 C C . GLU A 1 79 ? -8.492 -11.75 -1.632 1 94.38 79 GLU A C 1
ATOM 603 O O . GLU A 1 79 ? -8.609 -10.922 -2.533 1 94.38 79 GLU A O 1
ATOM 608 N N . GLN A 1 80 ? -8.781 -13.023 -1.781 1 96.25 80 GLN A N 1
ATOM 609 C CA . GLN A 1 80 ? -9.328 -13.484 -3.051 1 96.25 80 GLN A CA 1
ATOM 610 C C . GLN A 1 80 ? -10.789 -13.094 -3.193 1 96.25 80 GLN A C 1
ATOM 612 O O . GLN A 1 80 ? -11.359 -13.188 -4.285 1 96.25 80 GLN A O 1
ATOM 617 N N . ARG A 1 81 ? -11.375 -12.648 -2.184 1 96.56 81 ARG A N 1
ATOM 618 C CA . ARG A 1 81 ? -12.812 -12.391 -2.164 1 96.56 81 ARG A CA 1
ATOM 619 C C . ARG A 1 81 ? -13.102 -10.914 -2.393 1 96.56 81 ARG A C 1
ATOM 621 O O . ARG A 1 81 ? -12.312 -10.047 -2.008 1 96.56 81 ARG A O 1
ATOM 628 N N . GLY A 1 82 ? -14.25 -10.688 -3.025 1 95.06 82 GLY A N 1
ATOM 629 C CA . GLY A 1 82 ? -14.75 -9.328 -3.131 1 95.06 82 GLY A CA 1
ATOM 630 C C . GLY A 1 82 ? -13.93 -8.461 -4.07 1 95.06 82 GLY A C 1
ATOM 631 O O . GLY A 1 82 ? -13.875 -7.242 -3.91 1 95.06 82 GLY A O 1
ATOM 632 N N . GLN A 1 83 ? -13.273 -9.055 -4.969 1 95.06 83 GLN A N 1
ATOM 633 C CA . GLN A 1 83 ? -12.469 -8.297 -5.93 1 95.06 83 GLN A CA 1
ATOM 634 C C . GLN A 1 83 ? -13.32 -7.824 -7.105 1 95.06 83 GLN A C 1
ATOM 636 O O . GLN A 1 83 ? -14.484 -8.219 -7.23 1 95.06 83 GLN A O 1
ATOM 641 N N . ASP A 1 84 ? -12.75 -6.973 -7.887 1 93.62 84 ASP A N 1
ATOM 642 C CA . ASP A 1 84 ? -13.375 -6.57 -9.141 1 93.62 84 ASP A CA 1
ATOM 643 C C . ASP A 1 84 ? -13.648 -7.785 -10.031 1 93.62 84 ASP A C 1
ATOM 645 O O . ASP A 1 84 ? -12.836 -8.703 -10.102 1 93.62 84 ASP A O 1
ATOM 649 N N . PRO A 1 85 ? -14.75 -7.734 -10.773 1 95.62 85 PRO A N 1
ATOM 650 C CA . PRO A 1 85 ? -15.07 -8.867 -11.648 1 95.62 85 PRO A CA 1
ATOM 651 C C . PRO A 1 85 ? -13.93 -9.227 -12.594 1 95.62 85 PRO A C 1
ATOM 653 O O . PRO A 1 85 ? -13.758 -10.391 -12.945 1 95.62 85 PRO A O 1
ATOM 656 N N . LEU A 1 86 ? -13.156 -8.289 -13.008 1 95.44 86 LEU A N 1
ATOM 657 C CA . LEU A 1 86 ? -12.055 -8.539 -13.922 1 95.44 86 LEU A CA 1
ATOM 658 C C . LEU A 1 86 ? -10.992 -9.422 -13.273 1 95.44 86 LEU A C 1
ATOM 660 O O . LEU A 1 86 ? -10.328 -10.203 -13.953 1 95.44 86 LEU A O 1
ATOM 664 N N . TYR A 1 87 ? -10.883 -9.258 -12.008 1 96.06 87 TYR A N 1
ATOM 665 C CA . TYR A 1 87 ? -9.953 -10.102 -11.273 1 96.06 87 TYR A CA 1
ATOM 666 C C . TYR A 1 87 ? -10.258 -11.578 -11.492 1 96.06 87 TYR A C 1
ATOM 668 O O . TYR A 1 87 ? -9.352 -12.375 -11.75 1 96.06 87 TYR A O 1
ATOM 676 N N . TYR A 1 88 ? -11.5 -11.914 -11.484 1 97.62 88 TYR A N 1
ATOM 677 C CA . TYR A 1 88 ? -11.938 -13.305 -11.617 1 97.62 88 TYR A CA 1
ATOM 678 C C . TYR A 1 88 ? -11.914 -13.75 -13.07 1 97.62 88 TYR A C 1
ATOM 680 O O . TYR A 1 88 ? -11.75 -14.938 -13.359 1 97.62 88 TYR A O 1
ATOM 688 N N . GLN A 1 89 ? -11.977 -12.805 -13.922 1 96.62 89 GLN A N 1
ATOM 689 C CA . GLN A 1 89 ? -11.93 -13.109 -15.352 1 96.62 89 GLN A CA 1
ATOM 690 C C . GLN A 1 89 ? -10.492 -13.289 -15.828 1 96.62 89 GLN A C 1
ATOM 692 O O . GLN A 1 89 ? -10.25 -13.898 -16.875 1 96.62 89 GLN A O 1
ATOM 697 N N . ARG A 1 90 ? -9.539 -12.734 -15.086 1 95.75 90 ARG A N 1
ATOM 698 C CA . ARG A 1 90 ? -8.125 -12.781 -15.461 1 95.75 90 ARG A CA 1
ATOM 699 C C . ARG A 1 90 ? -7.438 -14 -14.852 1 95.75 90 ARG A C 1
ATOM 701 O O . ARG A 1 90 ? -6.309 -14.328 -15.219 1 95.75 90 ARG A O 1
ATOM 708 N N . ASN A 1 91 ? -8.07 -14.609 -13.883 1 97.88 91 ASN A N 1
ATOM 709 C CA . ASN A 1 91 ? -7.453 -15.695 -13.133 1 97.88 91 ASN A CA 1
ATOM 710 C C . ASN A 1 91 ? -8.211 -17 -13.32 1 97.88 91 ASN A C 1
ATOM 712 O O . ASN A 1 91 ? -9.445 -17.016 -13.367 1 97.88 91 ASN A O 1
ATOM 716 N N . PHE A 1 92 ? -7.441 -18.078 -13.461 1 98.56 92 PHE A N 1
ATOM 717 C CA . PHE A 1 92 ? -8.039 -19.344 -13.875 1 98.56 92 PHE A CA 1
ATOM 718 C C . PHE A 1 92 ? -7.637 -20.469 -12.938 1 98.56 92 PHE A C 1
ATOM 720 O O . PHE A 1 92 ? -6.543 -20.453 -12.375 1 98.56 92 PHE A O 1
ATOM 727 N N . VAL A 1 93 ? -8.578 -21.406 -12.844 1 98.56 93 VAL A N 1
ATOM 728 C CA . VAL A 1 93 ? -8.391 -22.594 -12.016 1 98.56 93 VAL A CA 1
ATOM 729 C C . VAL A 1 93 ? -8.469 -23.844 -12.891 1 98.56 93 VAL A C 1
ATOM 731 O O . VAL A 1 93 ? -9.367 -23.984 -13.719 1 98.56 93 VAL A O 1
ATOM 734 N N . ALA A 1 94 ? -7.48 -24.688 -12.797 1 98.44 94 ALA A N 1
ATOM 735 C CA . ALA A 1 94 ? -7.547 -26.031 -13.383 1 98.44 94 ALA A CA 1
ATOM 736 C C . ALA A 1 94 ? -8.211 -27.016 -12.43 1 98.44 94 ALA A C 1
ATOM 738 O O . ALA A 1 94 ? -7.844 -27.094 -11.258 1 98.44 94 ALA A O 1
ATOM 739 N N . GLU A 1 95 ? -9.109 -27.719 -12.945 1 97.31 95 GLU A N 1
ATOM 740 C CA . GLU A 1 95 ? -9.797 -28.75 -12.172 1 97.31 95 GLU A CA 1
ATOM 741 C C . GLU A 1 95 ? -9.508 -30.141 -12.727 1 97.31 95 GLU A C 1
ATOM 743 O O . GLU A 1 95 ? -9.508 -30.344 -13.945 1 97.31 95 GLU A O 1
ATOM 748 N N . TYR A 1 96 ? -9.188 -30.984 -11.789 1 94.88 96 TYR A N 1
ATOM 749 C CA . TYR A 1 96 ? -9.016 -32.406 -12.078 1 94.88 96 TYR A CA 1
ATOM 750 C C . TYR A 1 96 ? -10.062 -33.25 -11.359 1 94.88 96 TYR A C 1
ATOM 752 O O . TYR A 1 96 ? -10.078 -33.312 -10.125 1 94.88 96 TYR A O 1
ATOM 760 N N . ASP A 1 97 ? -10.984 -33.906 -12.078 1 90.06 97 ASP A N 1
ATOM 761 C CA . ASP A 1 97 ? -12.078 -34.688 -11.516 1 90.06 97 ASP A CA 1
ATOM 762 C C . ASP A 1 97 ? -12.906 -33.875 -10.539 1 90.06 97 ASP A C 1
ATOM 764 O O . ASP A 1 97 ? -13.172 -34.281 -9.414 1 90.06 97 ASP A O 1
ATOM 768 N N . GLY A 1 98 ? -13.062 -32.594 -10.875 1 90.44 98 GLY A N 1
ATOM 769 C CA . GLY A 1 98 ? -13.945 -31.734 -10.117 1 90.44 98 GLY A CA 1
ATOM 770 C C . GLY A 1 98 ? -13.234 -31.031 -8.969 1 90.44 98 GLY A C 1
ATOM 771 O O . GLY A 1 98 ? -13.836 -30.203 -8.273 1 90.44 98 GLY A O 1
ATOM 772 N N . LYS A 1 99 ? -11.984 -31.328 -8.805 1 94.62 99 LYS A N 1
ATOM 773 C CA . LYS A 1 99 ? -11.219 -30.719 -7.723 1 94.62 99 LYS A CA 1
ATOM 774 C C . LYS A 1 99 ? -10.234 -29.688 -8.258 1 94.62 99 LYS A C 1
ATOM 776 O O . LYS A 1 99 ? -9.484 -29.969 -9.203 1 94.62 99 LYS A O 1
ATOM 781 N N . PRO A 1 100 ? -10.289 -28.484 -7.66 1 97.94 100 PRO A N 1
ATOM 782 C CA . PRO A 1 100 ? -9.266 -27.516 -8.07 1 97.94 100 PRO A CA 1
ATOM 783 C C . PRO A 1 100 ? -7.848 -28 -7.754 1 97.94 100 PRO A C 1
ATOM 785 O O . PRO A 1 100 ? -7.578 -28.453 -6.641 1 97.94 100 PRO A O 1
ATOM 788 N N . VAL A 1 101 ? -6.914 -27.875 -8.797 1 98.12 101 VAL A N 1
ATOM 789 C CA . VAL A 1 101 ? -5.586 -28.453 -8.578 1 98.12 101 VAL A CA 1
ATOM 790 C C . VAL A 1 101 ? -4.516 -27.484 -9.078 1 98.12 101 VAL A C 1
ATOM 792 O O . VAL A 1 101 ? -3.324 -27.703 -8.852 1 98.12 101 VAL A O 1
ATOM 795 N N . GLY A 1 102 ? -4.848 -26.438 -9.766 1 98.44 102 GLY A N 1
ATOM 796 C CA . GLY A 1 102 ? -3.898 -25.469 -10.281 1 98.44 102 GLY A CA 1
ATOM 797 C C . GLY A 1 102 ? -4.512 -24.094 -10.508 1 98.44 102 GLY A C 1
ATOM 798 O O . GLY A 1 102 ? -5.734 -23.969 -10.617 1 98.44 102 GLY A O 1
ATOM 799 N N . ILE A 1 103 ? -3.668 -23.094 -10.523 1 98.56 103 ILE A N 1
ATOM 800 C CA . ILE A 1 103 ? -4.148 -21.734 -10.758 1 98.56 103 ILE A CA 1
ATOM 801 C C . ILE A 1 103 ? -3.133 -20.969 -11.609 1 98.56 103 ILE A C 1
ATOM 803 O O . ILE A 1 103 ? -1.953 -21.328 -11.648 1 98.56 103 ILE A O 1
ATOM 807 N N . ILE A 1 104 ? -3.586 -19.969 -12.32 1 98.5 104 ILE A N 1
ATOM 808 C CA . ILE A 1 104 ? -2.74 -19.016 -13.047 1 98.5 104 ILE A CA 1
ATOM 809 C C . ILE A 1 104 ? -3.342 -17.625 -12.961 1 98.5 104 ILE A C 1
ATOM 811 O O . ILE A 1 104 ? -4.551 -17.453 -13.117 1 98.5 104 ILE A O 1
ATOM 815 N N . TYR A 1 105 ? -2.48 -16.641 -12.602 1 97.5 105 TYR A N 1
ATOM 816 C CA . TYR A 1 105 ? -2.889 -15.234 -12.492 1 97.5 105 TYR A CA 1
ATOM 817 C C . TYR A 1 105 ? -2.266 -14.398 -13.609 1 97.5 105 TYR A C 1
ATOM 819 O O . TYR A 1 105 ? -1.052 -14.445 -13.82 1 97.5 105 TYR A O 1
ATOM 827 N N . LEU A 1 106 ? -3.105 -13.664 -14.266 1 96.94 106 LEU A N 1
ATOM 828 C CA . LEU A 1 106 ? -2.656 -12.766 -15.32 1 96.94 106 LEU A CA 1
ATOM 829 C C . LEU A 1 106 ? -2.992 -11.312 -14.977 1 96.94 106 LEU A C 1
ATOM 831 O O . LEU A 1 106 ? -4.023 -11.047 -14.359 1 96.94 106 LEU A O 1
ATOM 835 N N . ILE A 1 107 ? -2.152 -10.453 -15.359 1 95.12 107 ILE A N 1
ATOM 836 C CA . ILE A 1 107 ? -2.371 -9.023 -15.18 1 95.12 107 ILE A CA 1
ATOM 837 C C . ILE A 1 107 ? -2.23 -8.312 -16.531 1 95.12 107 ILE A C 1
ATOM 839 O O . ILE A 1 107 ? -1.287 -8.57 -17.281 1 95.12 107 ILE A O 1
ATOM 843 N N . PHE A 1 108 ? -3.156 -7.516 -16.844 1 93.06 108 PHE A N 1
ATOM 844 C CA . PHE A 1 108 ? -3.133 -6.699 -18.047 1 93.06 108 PHE A CA 1
ATOM 845 C C . PHE A 1 108 ? -3.025 -5.219 -17.703 1 93.06 108 PHE A C 1
ATOM 847 O O . PHE A 1 108 ? -3.43 -4.801 -16.609 1 93.06 108 PHE A O 1
ATOM 854 N N . ARG A 1 109 ? -2.461 -4.504 -18.609 1 89.38 109 ARG A N 1
ATOM 855 C CA . ARG A 1 109 ? -2.381 -3.062 -18.406 1 89.38 109 ARG A CA 1
ATOM 856 C C . ARG A 1 109 ? -3.768 -2.459 -18.219 1 89.38 109 ARG A C 1
ATOM 858 O O . ARG A 1 109 ? -4.691 -2.756 -18.969 1 89.38 109 ARG A O 1
ATOM 865 N N . GLY A 1 110 ? -3.871 -1.643 -17.188 1 83.88 110 GLY A N 1
ATOM 866 C CA . GLY A 1 110 ? -5.137 -0.97 -16.938 1 83.88 110 GLY A CA 1
ATOM 867 C C . GLY A 1 110 ? -6.043 -1.731 -15.992 1 83.88 110 GLY A C 1
ATOM 868 O O . GLY A 1 110 ? -7.102 -1.231 -15.602 1 83.88 110 GLY A O 1
ATOM 869 N N . ASP A 1 111 ? -5.68 -2.932 -15.672 1 89.38 111 ASP A N 1
ATOM 870 C CA . ASP A 1 111 ? -6.48 -3.674 -14.703 1 89.38 111 ASP A CA 1
ATOM 871 C C . ASP A 1 111 ? -6.531 -2.947 -13.359 1 89.38 111 ASP A C 1
ATOM 873 O O . ASP A 1 111 ? -5.559 -2.303 -12.961 1 89.38 111 ASP A O 1
ATOM 877 N N . PRO A 1 112 ? -7.645 -3.086 -12.695 1 85.69 112 PRO A N 1
ATOM 878 C CA . PRO A 1 112 ? -7.684 -2.504 -11.352 1 85.69 112 PRO A CA 1
ATOM 879 C C . PRO A 1 112 ? -6.715 -3.18 -10.391 1 85.69 112 PRO A C 1
ATOM 881 O O . PRO A 1 112 ? -6.488 -4.391 -10.477 1 85.69 112 PRO A O 1
ATOM 884 N N . ILE A 1 113 ? -6.223 -2.369 -9.531 1 81.38 113 ILE A N 1
ATOM 885 C CA . ILE A 1 113 ? -5.387 -2.92 -8.461 1 81.38 113 ILE A CA 1
ATOM 886 C C . ILE A 1 113 ? -6.254 -3.707 -7.484 1 81.38 113 ILE A C 1
ATOM 888 O O . ILE A 1 113 ? -7.281 -3.209 -7.012 1 81.38 113 ILE A O 1
ATOM 892 N N . PRO A 1 114 ? -5.828 -4.867 -7.227 1 86.81 114 PRO A N 1
ATOM 893 C CA . PRO A 1 114 ? -6.621 -5.656 -6.281 1 86.81 114 PRO A CA 1
ATOM 894 C C . PRO A 1 114 ? -6.734 -4.996 -4.91 1 86.81 114 PRO A C 1
ATOM 896 O O . PRO A 1 114 ? -5.77 -4.391 -4.43 1 86.81 114 PRO A O 1
ATOM 899 N N . ARG A 1 115 ? -7.84 -5.203 -4.301 1 83.31 115 ARG A N 1
ATOM 900 C CA . ARG A 1 115 ? -8.094 -4.66 -2.971 1 83.31 115 ARG A CA 1
ATOM 901 C C . ARG A 1 115 ? -7.383 -5.473 -1.897 1 83.31 115 ARG A C 1
ATOM 903 O O . ARG A 1 115 ? -7.32 -6.703 -1.982 1 83.31 115 ARG A O 1
ATOM 910 N N . GLU A 1 116 ? -6.934 -4.734 -1.004 1 82.44 116 GLU A N 1
ATOM 911 C CA . GLU A 1 116 ? -6.359 -5.41 0.155 1 82.44 116 GLU A CA 1
ATOM 912 C C . GLU A 1 116 ? -7.43 -5.746 1.187 1 82.44 116 GLU A C 1
ATOM 914 O O . GLU A 1 116 ? -8.414 -5.02 1.324 1 82.44 116 GLU A O 1
ATOM 919 N N . ASN A 1 117 ? -7.266 -6.875 1.78 1 82.19 117 ASN A N 1
ATOM 920 C CA . ASN A 1 117 ? -8.094 -7.254 2.92 1 82.19 117 ASN A CA 1
ATOM 921 C C . ASN A 1 117 ? -7.289 -7.285 4.215 1 82.19 117 ASN A C 1
ATOM 923 O O . ASN A 1 117 ? -6.367 -8.094 4.359 1 82.19 117 ASN A O 1
ATOM 927 N N . THR A 1 118 ? -7.648 -6.426 5.109 1 77.75 118 THR A N 1
ATOM 928 C CA . THR A 1 118 ? -6.836 -6.289 6.312 1 77.75 118 THR A CA 1
ATOM 929 C C . THR A 1 118 ? -7.504 -6.973 7.5 1 77.75 118 THR A C 1
ATOM 931 O O . THR A 1 118 ? -7.043 -6.848 8.641 1 77.75 118 THR A O 1
ATOM 934 N N . ALA A 1 119 ? -8.508 -7.699 7.285 1 77.75 119 ALA A N 1
ATOM 935 C CA . ALA A 1 119 ? -9.32 -8.266 8.359 1 77.75 119 ALA A CA 1
ATOM 936 C C . ALA A 1 119 ? -8.516 -9.25 9.195 1 77.75 119 ALA A C 1
ATOM 938 O O . ALA A 1 119 ? -8.734 -9.383 10.398 1 77.75 119 ALA A O 1
ATOM 939 N N . ALA A 1 120 ? -7.57 -9.93 8.594 1 79.5 120 ALA A N 1
ATOM 940 C CA . ALA A 1 120 ? -6.848 -10.969 9.32 1 79.5 120 ALA A CA 1
ATOM 941 C C . ALA A 1 120 ? -5.496 -10.461 9.812 1 79.5 120 ALA A C 1
ATOM 943 O O . ALA A 1 120 ? -4.746 -11.195 10.461 1 79.5 120 ALA A O 1
ATOM 944 N N . LEU A 1 121 ? -5.227 -9.234 9.602 1 82.12 121 LEU A N 1
ATOM 945 C CA . LEU A 1 121 ? -3.902 -8.727 9.93 1 82.12 121 LEU A CA 1
ATOM 946 C C . LEU A 1 121 ? -3.742 -8.562 11.438 1 82.12 121 LEU A C 1
ATOM 948 O O . LEU A 1 121 ? -2.619 -8.492 11.945 1 82.12 121 LEU A O 1
ATOM 952 N N . ASP A 1 122 ? -4.812 -8.523 12.172 1 78.25 122 ASP A N 1
ATOM 953 C CA . ASP A 1 122 ? -4.766 -8.352 13.617 1 78.25 122 ASP A CA 1
ATOM 954 C C . ASP A 1 122 ? -4.207 -9.602 14.305 1 78.25 122 ASP A C 1
ATOM 956 O O . ASP A 1 122 ? -3.844 -9.562 15.477 1 78.25 122 ASP A O 1
ATOM 960 N N . THR A 1 123 ? -4.133 -10.672 13.562 1 85.31 123 THR A N 1
ATOM 961 C CA . THR A 1 123 ? -3.621 -11.914 14.141 1 85.31 123 THR A CA 1
ATOM 962 C C . THR A 1 123 ? -2.096 -11.938 14.094 1 85.31 123 THR A C 1
ATOM 964 O O . THR A 1 123 ? -1.467 -12.781 14.734 1 85.31 123 THR A O 1
ATOM 967 N N . PHE A 1 124 ? -1.518 -11.047 13.328 1 90.12 124 PHE A N 1
ATOM 968 C CA . PHE A 1 124 ? -0.069 -10.992 13.172 1 90.12 124 PHE A CA 1
ATOM 969 C C . PHE A 1 124 ? 0.553 -10.047 14.195 1 90.12 124 PHE A C 1
ATOM 971 O O . PHE A 1 124 ? -0.085 -9.094 14.633 1 90.12 124 PHE A O 1
ATOM 978 N N . GLY A 1 125 ? 1.813 -10.422 14.586 1 86.94 125 GLY A N 1
ATOM 979 C CA . GLY A 1 125 ? 2.619 -9.406 15.242 1 86.94 125 GLY A CA 1
ATOM 980 C C . GLY A 1 125 ? 2.967 -8.242 14.328 1 86.94 125 GLY A C 1
ATOM 981 O O . GLY A 1 125 ? 2.922 -8.375 13.102 1 86.94 125 GLY A O 1
ATOM 982 N N . CYS A 1 126 ? 3.311 -7.148 14.852 1 85.12 126 CYS A N 1
ATOM 983 C CA . CYS A 1 126 ? 3.559 -5.934 14.086 1 85.12 126 CYS A CA 1
ATOM 984 C C . CYS A 1 126 ? 4.719 -6.129 13.117 1 85.12 126 CYS A C 1
ATOM 986 O O . CYS A 1 126 ? 4.695 -5.609 12 1 85.12 126 CYS A O 1
ATOM 988 N N . CYS A 1 127 ? 5.742 -6.887 13.516 1 87.75 127 CYS A N 1
ATOM 989 C CA . CYS A 1 127 ? 6.867 -7.148 12.633 1 87.75 127 CYS A CA 1
ATOM 990 C C . CYS A 1 127 ? 6.418 -7.926 11.398 1 87.75 127 CYS A C 1
ATOM 992 O O . CYS A 1 127 ? 6.871 -7.652 10.281 1 87.75 127 CYS A O 1
ATOM 994 N N . ASP A 1 128 ? 5.531 -8.875 11.641 1 93 128 ASP A N 1
ATOM 995 C CA . ASP A 1 128 ? 5.008 -9.656 10.523 1 93 128 ASP A CA 1
ATOM 996 C C . ASP A 1 128 ? 4.227 -8.781 9.547 1 93 128 ASP A C 1
ATOM 998 O O . ASP A 1 128 ? 4.363 -8.93 8.336 1 93 128 ASP A O 1
ATOM 1002 N N . VAL A 1 129 ? 3.473 -7.91 10.125 1 90.81 129 VAL A N 1
ATOM 1003 C CA . VAL A 1 129 ? 2.672 -7.031 9.281 1 90.81 129 VAL A CA 1
ATOM 1004 C C . VAL A 1 129 ? 3.586 -6.137 8.445 1 90.81 129 VAL A C 1
ATOM 1006 O O . VAL A 1 129 ? 3.387 -5.992 7.238 1 90.81 129 VAL A O 1
ATOM 1009 N N . CYS A 1 130 ? 4.57 -5.586 9.055 1 91.94 130 CYS A N 1
ATOM 1010 C CA . CYS A 1 130 ? 5.512 -4.742 8.328 1 91.94 130 CYS A CA 1
ATOM 1011 C C . CYS A 1 130 ? 6.246 -5.539 7.258 1 91.94 130 CYS A C 1
ATOM 1013 O O . CYS A 1 130 ? 6.469 -5.047 6.148 1 91.94 130 CYS A O 1
ATOM 1015 N N . GLY A 1 131 ? 6.617 -6.734 7.613 1 93.94 131 GLY A N 1
ATOM 1016 C CA . GLY A 1 131 ? 7.238 -7.613 6.637 1 93.94 131 GLY A CA 1
ATOM 1017 C C . GLY A 1 131 ? 6.348 -7.906 5.445 1 93.94 131 GLY A C 1
ATOM 1018 O O . GLY A 1 131 ? 6.809 -7.914 4.301 1 93.94 131 GLY A O 1
ATOM 1019 N N . LEU A 1 132 ? 5.105 -8.133 5.754 1 94.44 132 LEU A N 1
ATOM 1020 C CA . LEU A 1 132 ? 4.156 -8.414 4.684 1 94.44 132 LEU A CA 1
ATOM 1021 C C . LEU A 1 132 ? 3.957 -7.195 3.793 1 94.44 132 LEU A C 1
ATOM 1023 O O . LEU A 1 132 ? 3.816 -7.324 2.574 1 94.44 132 LEU A O 1
ATOM 1027 N N . LYS A 1 133 ? 3.945 -6.059 4.348 1 91.25 133 LYS A N 1
ATOM 1028 C CA . LYS A 1 133 ? 3.811 -4.84 3.557 1 91.25 133 LYS A CA 1
ATOM 1029 C C . LYS A 1 133 ? 5.043 -4.613 2.684 1 91.25 133 LYS A C 1
ATOM 1031 O O . LYS A 1 133 ? 4.926 -4.148 1.548 1 91.25 133 LYS A O 1
ATOM 1036 N N . CYS A 1 134 ? 6.172 -4.898 3.234 1 92.94 134 CYS A N 1
ATOM 1037 C CA . CYS A 1 134 ? 7.398 -4.836 2.445 1 92.94 134 CYS A CA 1
ATOM 1038 C C . CYS A 1 134 ? 7.344 -5.812 1.276 1 92.94 134 CYS A C 1
ATOM 1040 O O . CYS A 1 134 ? 7.699 -5.457 0.151 1 92.94 134 CYS A O 1
ATOM 1042 N N . LEU A 1 135 ? 6.887 -6.98 1.553 1 93.81 135 LEU A N 1
ATOM 1043 C CA . LEU A 1 135 ? 6.746 -8 0.516 1 93.81 135 LEU A CA 1
ATOM 1044 C C . LEU A 1 135 ? 5.785 -7.535 -0.574 1 93.81 135 LEU A C 1
ATOM 1046 O O . LEU A 1 135 ? 6.074 -7.68 -1.765 1 93.81 135 LEU A O 1
ATOM 1050 N N . ASP A 1 136 ? 4.66 -7.012 -0.154 1 90.81 136 ASP A N 1
ATOM 1051 C CA . ASP A 1 136 ? 3.67 -6.504 -1.096 1 90.81 136 ASP A CA 1
ATOM 1052 C C . ASP A 1 136 ? 4.281 -5.465 -2.033 1 90.81 136 ASP A C 1
ATOM 1054 O O . ASP A 1 136 ? 4.012 -5.473 -3.236 1 90.81 136 ASP A O 1
ATOM 1058 N N . TYR A 1 137 ? 5.062 -4.621 -1.497 1 87.44 137 TYR A N 1
ATOM 1059 C CA . TYR A 1 137 ? 5.75 -3.625 -2.309 1 87.44 137 TYR A CA 1
ATOM 1060 C C . TYR A 1 137 ? 6.684 -4.293 -3.312 1 87.44 137 TYR A C 1
ATOM 1062 O O . TYR A 1 137 ? 6.738 -3.895 -4.48 1 87.44 137 TYR A O 1
ATOM 1070 N N . GLY A 1 138 ? 7.375 -5.23 -2.889 1 86.69 138 GLY A N 1
ATOM 1071 C CA . GLY A 1 138 ? 8.258 -5.969 -3.777 1 86.69 138 GLY A CA 1
ATOM 1072 C C . GLY A 1 138 ? 7.539 -6.582 -4.961 1 86.69 138 GLY A C 1
ATOM 1073 O O . GLY A 1 138 ? 8.008 -6.488 -6.098 1 86.69 138 GLY A O 1
ATOM 1074 N N . PHE A 1 139 ? 6.422 -7.141 -4.625 1 86.81 139 PHE A N 1
ATOM 1075 C CA . PHE A 1 139 ? 5.641 -7.789 -5.672 1 86.81 139 PHE A CA 1
ATOM 1076 C C . PHE A 1 139 ? 5.152 -6.766 -6.691 1 86.81 139 PHE A C 1
ATOM 1078 O O . PHE A 1 139 ? 5.078 -7.062 -7.887 1 86.81 139 PHE A O 1
ATOM 1085 N N . ARG A 1 140 ? 4.895 -5.543 -6.316 1 79.88 140 ARG A N 1
ATOM 1086 C CA . ARG A 1 140 ? 4.312 -4.531 -7.191 1 79.88 140 ARG A CA 1
ATOM 1087 C C . ARG A 1 140 ? 5.383 -3.869 -8.055 1 79.88 140 ARG A C 1
ATOM 1089 O O . ARG A 1 140 ? 5.098 -3.41 -9.156 1 79.88 140 ARG A O 1
ATOM 1096 N N . THR A 1 141 ? 6.551 -3.615 -7.598 1 68.25 141 THR A N 1
ATOM 1097 C CA . THR A 1 141 ? 7.605 -2.873 -8.281 1 68.25 141 THR A CA 1
ATOM 1098 C C . THR A 1 141 ? 8.148 -3.67 -9.461 1 68.25 141 THR A C 1
ATOM 1100 O O . THR A 1 141 ? 8.75 -3.102 -10.375 1 68.25 141 THR A O 1
ATOM 1103 N N . VAL A 1 142 ? 7.844 -4.77 -9.531 1 58.28 142 VAL A N 1
ATOM 1104 C CA . VAL A 1 142 ? 8.406 -5.574 -10.609 1 58.28 142 VAL A CA 1
ATOM 1105 C C . VAL A 1 142 ? 7.445 -5.59 -11.797 1 58.28 142 VAL A C 1
ATOM 1107 O O . VAL A 1 142 ? 7.801 -6.051 -12.883 1 58.28 142 VAL A O 1
ATOM 1110 N N . GLU A 1 143 ? 6.387 -4.801 -11.625 1 61.53 143 GLU A N 1
ATOM 1111 C CA . GLU A 1 143 ? 5.383 -4.875 -12.688 1 61.53 143 GLU A CA 1
ATOM 1112 C C . GLU A 1 143 ? 5.406 -3.621 -13.555 1 61.53 143 GLU A C 1
ATOM 1114 O O . GLU A 1 143 ? 4.98 -2.549 -13.117 1 61.53 143 GLU A O 1
ATOM 1119 N N . ASP A 1 144 ? 6.281 -3.297 -14.352 1 69.5 144 ASP A N 1
ATOM 1120 C CA . ASP A 1 144 ? 6.23 -2.223 -15.344 1 69.5 144 ASP A CA 1
ATOM 1121 C C . ASP A 1 144 ? 5.785 -2.752 -16.703 1 69.5 144 ASP A C 1
ATOM 1123 O O . ASP A 1 144 ? 6.617 -3.131 -17.531 1 69.5 144 ASP A O 1
ATOM 1127 N N . LEU A 1 145 ? 4.445 -2.779 -16.891 1 80.25 145 LEU A N 1
ATOM 1128 C CA . LEU A 1 145 ? 3.908 -3.408 -18.094 1 80.25 145 LEU A CA 1
ATOM 1129 C C . LEU A 1 145 ? 3.912 -2.432 -19.266 1 80.25 145 LEU A C 1
ATOM 1131 O O . LEU A 1 145 ? 3.465 -1.291 -19.125 1 80.25 145 LEU A O 1
ATOM 1135 N N . ARG A 1 146 ? 4.434 -2.904 -20.391 1 83.25 146 ARG A N 1
ATOM 1136 C CA . ARG A 1 146 ? 4.398 -2.176 -21.656 1 83.25 146 ARG A CA 1
ATOM 1137 C C . ARG A 1 146 ? 3.029 -2.291 -22.312 1 83.25 146 ARG A C 1
ATOM 1139 O O . ARG A 1 146 ? 2.199 -3.104 -21.906 1 83.25 146 ARG A O 1
ATOM 1146 N N . ASP A 1 147 ? 2.875 -1.39 -23.234 1 87.81 147 ASP A N 1
ATOM 1147 C CA . ASP A 1 147 ? 1.674 -1.528 -24.062 1 87.81 147 ASP A CA 1
ATOM 1148 C C . ASP A 1 147 ? 1.616 -2.902 -24.719 1 87.81 147 ASP A C 1
ATOM 1150 O O . ASP A 1 147 ? 2.635 -3.416 -25.188 1 87.81 147 ASP A O 1
ATOM 1154 N N . TYR A 1 148 ? 0.441 -3.543 -24.703 1 92.44 148 TYR A N 1
ATOM 1155 C CA . TYR A 1 148 ? 0.158 -4.816 -25.359 1 92.44 148 TYR A CA 1
ATOM 1156 C C . TYR A 1 148 ? 0.925 -5.953 -24.703 1 92.44 148 TYR A C 1
ATOM 1158 O O . TYR A 1 148 ? 1.327 -6.91 -25.375 1 92.44 148 TYR A O 1
ATOM 1166 N N . GLU A 1 149 ? 1.29 -5.781 -23.469 1 94.56 149 GLU A N 1
ATOM 1167 C CA . GLU A 1 149 ? 1.961 -6.828 -22.703 1 94.56 149 GLU A CA 1
ATOM 1168 C C . GLU A 1 149 ? 1.038 -7.402 -21.641 1 94.56 149 GLU A C 1
ATOM 1170 O O . GLU A 1 149 ? 0.312 -6.664 -20.969 1 94.56 149 GLU A O 1
ATOM 1175 N N . CYS A 1 150 ? 0.98 -8.711 -21.625 1 96.06 150 CYS A N 1
ATOM 1176 C CA . CYS A 1 150 ? 0.336 -9.438 -20.531 1 96.06 150 CYS A CA 1
ATOM 1177 C C . CYS A 1 150 ? 1.369 -9.977 -19.547 1 96.06 150 CYS A C 1
ATOM 1179 O O . CYS A 1 150 ? 2.414 -10.484 -19.953 1 96.06 150 CYS A O 1
ATOM 1181 N N . TYR A 1 151 ? 1.091 -9.797 -18.328 1 96.38 151 TYR A N 1
ATOM 1182 C CA . TYR A 1 151 ? 2.012 -10.281 -17.312 1 96.38 151 TYR A CA 1
ATOM 1183 C C . TYR A 1 151 ? 1.472 -11.539 -16.641 1 96.38 151 TYR A C 1
ATOM 1185 O O . TYR A 1 151 ? 0.346 -11.547 -16.125 1 96.38 151 TYR A O 1
ATOM 1193 N N . LEU A 1 152 ? 2.262 -12.562 -16.75 1 96.69 152 LEU A N 1
ATOM 1194 C CA . LEU A 1 152 ? 1.982 -13.781 -15.992 1 96.69 152 LEU A CA 1
ATOM 1195 C C . LEU A 1 152 ? 2.516 -13.68 -14.57 1 96.69 152 LEU A C 1
ATOM 1197 O O . LEU A 1 152 ? 3.717 -13.836 -14.336 1 96.69 152 LEU A O 1
ATOM 1201 N N . ASP A 1 153 ? 1.664 -13.539 -13.633 1 94.94 153 ASP A N 1
ATOM 1202 C CA . ASP A 1 153 ? 2.031 -13.25 -12.25 1 94.94 153 ASP A CA 1
ATOM 1203 C C . ASP A 1 153 ? 2.406 -14.531 -11.508 1 94.94 153 ASP A C 1
ATOM 1205 O O . ASP A 1 153 ? 3.379 -14.555 -10.75 1 94.94 153 ASP A O 1
ATOM 1209 N N . MET A 1 154 ? 1.565 -15.594 -11.766 1 95.06 154 MET A N 1
ATOM 1210 C CA . MET A 1 154 ? 1.836 -16.844 -11.07 1 95.06 154 MET A CA 1
ATOM 1211 C C . MET A 1 154 ? 1.176 -18.016 -11.789 1 95.06 154 MET A C 1
ATOM 1213 O O . MET A 1 154 ? 0.098 -17.875 -12.367 1 95.06 154 MET A O 1
ATOM 1217 N N . VAL A 1 155 ? 1.823 -19.078 -11.758 1 97.5 155 VAL A N 1
ATOM 1218 C CA . VAL A 1 155 ? 1.253 -20.359 -12.117 1 97.5 155 VAL A CA 1
ATOM 1219 C C . VAL A 1 155 ? 1.7 -21.422 -11.117 1 97.5 155 VAL A C 1
ATOM 1221 O O . VAL A 1 155 ? 2.877 -21.484 -10.75 1 97.5 155 VAL A O 1
ATOM 1224 N N . ALA A 1 156 ? 0.729 -22.125 -10.625 1 97.56 156 ALA A N 1
ATOM 1225 C CA . ALA A 1 156 ? 1.047 -23.156 -9.641 1 97.56 156 ALA A CA 1
ATOM 1226 C C . ALA A 1 156 ? 0.093 -24.344 -9.758 1 97.56 156 ALA A C 1
ATOM 1228 O O . ALA A 1 156 ? -1.094 -24.172 -10.047 1 97.56 156 ALA A O 1
ATOM 1229 N N . VAL A 1 157 ? 0.635 -25.484 -9.578 1 97.5 157 VAL A N 1
ATOM 1230 C CA . VAL A 1 157 ? -0.11 -26.75 -9.57 1 97.5 157 VAL A CA 1
ATOM 1231 C C . VAL A 1 157 ? 0.193 -27.516 -8.297 1 97.5 157 VAL A C 1
ATOM 1233 O O . VAL A 1 157 ? 1.345 -27.578 -7.855 1 97.5 157 VAL A O 1
ATOM 1236 N N . GLU A 1 158 ? -0.844 -28.094 -7.746 1 97.44 158 GLU A N 1
ATOM 1237 C CA . GLU A 1 158 ? -0.628 -28.969 -6.594 1 97.44 158 GLU A CA 1
ATOM 1238 C C . GLU A 1 158 ? 0.429 -30.031 -6.895 1 97.44 158 GLU A C 1
ATOM 1240 O O . GLU A 1 158 ? 0.451 -30.594 -7.988 1 97.44 158 GLU A O 1
ATOM 1245 N N . GLU A 1 159 ? 1.227 -30.281 -5.859 1 95.19 159 GLU A N 1
ATOM 1246 C CA . GLU A 1 159 ? 2.383 -31.156 -6.027 1 95.19 159 GLU A CA 1
ATOM 1247 C C . GLU A 1 159 ? 1.968 -32.531 -6.566 1 95.19 159 GLU A C 1
ATOM 1249 O O . GLU A 1 159 ? 2.594 -33.062 -7.488 1 95.19 159 GLU A O 1
ATOM 1254 N N . GLU A 1 160 ? 0.895 -33.094 -6.07 1 95.12 160 GLU A N 1
ATOM 1255 C CA . GLU A 1 160 ? 0.444 -34.438 -6.422 1 95.12 160 GLU A CA 1
ATOM 1256 C C . GLU A 1 160 ? -0.045 -34.469 -7.867 1 95.12 160 GLU A C 1
ATOM 1258 O O . GLU A 1 160 ? -0.195 -35.562 -8.43 1 95.12 160 GLU A O 1
ATOM 1263 N N . PHE A 1 161 ? -0.247 -33.375 -8.445 1 95.44 161 PHE A N 1
ATOM 1264 C CA . PHE A 1 161 ? -0.835 -33.375 -9.781 1 95.44 161 PHE A CA 1
ATOM 1265 C C . PHE A 1 161 ? 0.164 -32.844 -10.805 1 95.44 161 PHE A C 1
ATOM 1267 O O . PHE A 1 161 ? -0.191 -32.594 -11.961 1 95.44 161 PHE A O 1
ATOM 1274 N N . ARG A 1 162 ? 1.384 -32.625 -10.414 1 93.5 162 ARG A N 1
ATOM 1275 C CA . ARG A 1 162 ? 2.422 -32.156 -11.32 1 93.5 162 ARG A CA 1
ATOM 1276 C C . ARG A 1 162 ? 2.873 -33.281 -12.258 1 93.5 162 ARG A C 1
ATOM 1278 O O . ARG A 1 162 ? 2.652 -34.469 -11.984 1 93.5 162 ARG A O 1
ATOM 1285 N N . GLY A 1 163 ? 3.352 -32.875 -13.453 1 91.19 163 GLY A N 1
ATOM 1286 C CA . GLY A 1 163 ? 3.799 -33.844 -14.43 1 91.19 163 GLY A CA 1
ATOM 1287 C C . GLY A 1 163 ? 2.666 -34.406 -15.266 1 91.19 163 GLY A C 1
ATOM 1288 O O . GLY A 1 163 ? 2.861 -35.375 -16.016 1 91.19 163 GLY A O 1
ATOM 1289 N N . LYS A 1 164 ? 1.534 -33.875 -15.156 1 92.69 164 LYS A N 1
ATOM 1290 C CA . LYS A 1 164 ? 0.361 -34.406 -15.852 1 92.69 164 LYS A CA 1
ATOM 1291 C C . LYS A 1 164 ? -0.092 -33.438 -16.953 1 92.69 164 LYS A C 1
ATOM 1293 O O . LYS A 1 164 ? -1.189 -33.594 -17.5 1 92.69 164 LYS A O 1
ATOM 1298 N N . GLY A 1 165 ? 0.674 -32.406 -17.188 1 93.75 165 GLY A N 1
ATOM 1299 C CA . GLY A 1 165 ? 0.372 -31.5 -18.281 1 93.75 165 GLY A CA 1
ATOM 1300 C C . GLY A 1 165 ? -0.5 -30.328 -17.875 1 93.75 165 GLY A C 1
ATOM 1301 O O . GLY A 1 165 ? -0.869 -29.5 -18.703 1 93.75 165 GLY A O 1
ATOM 1302 N N . ILE A 1 166 ? -0.82 -30.219 -16.625 1 95.69 166 ILE A N 1
ATOM 1303 C CA . ILE A 1 166 ? -1.716 -29.172 -16.141 1 95.69 166 ILE A CA 1
ATOM 1304 C C . ILE A 1 166 ? -1.039 -27.812 -16.266 1 95.69 166 ILE A C 1
ATOM 1306 O O . ILE A 1 166 ? -1.664 -26.844 -16.672 1 95.69 166 ILE A O 1
ATOM 1310 N N . GLY A 1 167 ? 0.234 -27.719 -15.906 1 96.25 167 GLY A N 1
ATOM 1311 C CA . GLY A 1 167 ? 0.976 -26.484 -16.062 1 96.25 167 GLY A CA 1
ATOM 1312 C C . GLY A 1 167 ? 0.981 -25.969 -17.5 1 96.25 167 GLY A C 1
ATOM 1313 O O . GLY A 1 167 ? 0.741 -24.781 -17.734 1 96.25 167 GLY A O 1
ATOM 1314 N N . LYS A 1 168 ? 1.221 -26.859 -18.391 1 95.81 168 LYS A N 1
ATOM 1315 C CA . LYS A 1 168 ? 1.201 -26.516 -19.812 1 95.81 168 LYS A CA 1
ATOM 1316 C C . LYS A 1 168 ? -0.173 -26 -20.234 1 95.81 168 LYS A C 1
ATOM 1318 O O . LYS A 1 168 ? -0.276 -25.031 -20.969 1 95.81 168 LYS A O 1
ATOM 1323 N N . ALA A 1 169 ? -1.185 -26.688 -19.797 1 96.19 169 ALA A N 1
ATOM 1324 C CA . ALA A 1 169 ? -2.547 -26.297 -20.156 1 96.19 169 ALA A CA 1
ATOM 1325 C C . ALA A 1 169 ? -2.875 -24.906 -19.625 1 96.19 169 ALA A C 1
ATOM 1327 O O . ALA A 1 169 ? -3.535 -24.109 -20.312 1 96.19 169 ALA A O 1
ATOM 1328 N N . LEU A 1 170 ? -2.441 -24.609 -18.422 1 97.81 170 LEU A N 1
ATOM 1329 C CA . LEU A 1 170 ? -2.656 -23.297 -17.828 1 97.81 170 LEU A CA 1
ATOM 1330 C C . LEU A 1 170 ? -1.911 -22.219 -18.625 1 97.81 170 LEU A C 1
ATOM 1332 O O . LEU A 1 170 ? -2.457 -21.156 -18.891 1 97.81 170 LEU A O 1
ATOM 1336 N N . LEU A 1 171 ? -0.719 -22.516 -19.031 1 97.88 171 LEU A N 1
ATOM 1337 C CA . LEU A 1 171 ? 0.061 -21.562 -19.828 1 97.88 171 LEU A CA 1
ATOM 1338 C C . LEU A 1 171 ? -0.563 -21.359 -21.203 1 97.88 171 LEU A C 1
ATOM 1340 O O . LEU A 1 171 ? -0.546 -20.25 -21.734 1 97.88 171 LEU A O 1
ATOM 1344 N N . ASP A 1 172 ? -1.118 -22.438 -21.766 1 97.06 172 ASP A N 1
ATOM 1345 C CA . ASP A 1 172 ? -1.841 -22.312 -23.031 1 97.06 172 ASP A CA 1
ATOM 1346 C C . ASP A 1 172 ? -3.049 -21.391 -22.875 1 97.06 172 ASP A C 1
ATOM 1348 O O . ASP A 1 172 ? -3.338 -20.594 -23.781 1 97.06 172 ASP A O 1
ATOM 1352 N N . ARG A 1 173 ? -3.703 -21.547 -21.781 1 97.62 173 ARG A N 1
ATOM 1353 C CA . ARG A 1 173 ? -4.824 -20.656 -21.516 1 97.62 173 ARG A CA 1
ATOM 1354 C C . ARG A 1 173 ? -4.363 -19.219 -21.406 1 97.62 173 ARG A C 1
ATOM 1356 O O . ARG A 1 173 ? -5.031 -18.312 -21.922 1 97.62 173 ARG A O 1
ATOM 1363 N N . ALA A 1 174 ? -3.262 -19 -20.75 1 98.25 174 ALA A N 1
ATOM 1364 C CA . ALA A 1 174 ? -2.695 -17.656 -20.625 1 98.25 174 ALA A CA 1
ATOM 1365 C C . ALA A 1 174 ? -2.41 -17.062 -22 1 98.25 174 ALA A C 1
ATOM 1367 O O . ALA A 1 174 ? -2.734 -15.898 -22.266 1 98.25 174 ALA A O 1
ATOM 1368 N N . ASP A 1 175 ? -1.845 -17.859 -22.906 1 97.75 175 ASP A N 1
ATOM 1369 C CA . ASP A 1 175 ? -1.569 -17.406 -24.281 1 97.75 175 ASP A CA 1
ATOM 1370 C C . ASP A 1 175 ? -2.854 -17 -24.984 1 97.75 175 ASP A C 1
ATOM 1372 O O . ASP A 1 175 ? -2.895 -15.945 -25.641 1 97.75 175 ASP A O 1
ATOM 1376 N N . HIS A 1 176 ? -3.779 -17.844 -24.828 1 97.38 176 HIS A N 1
ATOM 1377 C CA . HIS A 1 176 ? -5.07 -17.594 -25.469 1 97.38 176 HIS A CA 1
ATOM 1378 C C . HIS A 1 176 ? -5.656 -16.266 -24.984 1 97.38 176 HIS A C 1
ATOM 1380 O O . HIS A 1 176 ? -6.059 -15.43 -25.797 1 97.38 176 HIS A O 1
ATOM 1386 N N . GLU A 1 177 ? -5.672 -16.031 -23.672 1 97.62 177 GLU A N 1
ATOM 1387 C CA . GLU A 1 177 ? -6.23 -14.812 -23.109 1 97.62 177 GLU A CA 1
ATOM 1388 C C . GLU A 1 177 ? -5.441 -13.586 -23.547 1 97.62 177 GLU A C 1
ATOM 1390 O O . GLU A 1 177 ? -6.027 -12.555 -23.891 1 97.62 177 GLU A O 1
ATOM 1395 N N . ALA A 1 178 ? -4.148 -13.695 -23.516 1 97.56 178 ALA A N 1
ATOM 1396 C CA . ALA A 1 178 ? -3.295 -12.586 -23.938 1 97.56 178 ALA A CA 1
ATOM 1397 C C . ALA A 1 178 ? -3.586 -12.188 -25.375 1 97.56 178 ALA A C 1
ATOM 1399 O O . ALA A 1 178 ? -3.736 -11 -25.688 1 97.56 178 ALA A O 1
ATOM 1400 N N . ARG A 1 179 ? -3.793 -13.141 -26.281 1 96.88 179 ARG A N 1
ATOM 1401 C CA . ARG A 1 179 ? -4.047 -12.883 -27.703 1 96.88 179 ARG A CA 1
ATOM 1402 C C . ARG A 1 179 ? -5.398 -12.211 -27.906 1 96.88 179 ARG A C 1
ATOM 1404 O O . ARG A 1 179 ? -5.5 -11.211 -28.609 1 96.88 179 ARG A O 1
ATOM 1411 N N . ILE A 1 180 ? -6.379 -12.734 -27.25 1 96.19 180 ILE A N 1
ATOM 1412 C CA . ILE A 1 180 ? -7.727 -12.234 -27.516 1 96.19 180 ILE A CA 1
ATOM 1413 C C . ILE A 1 180 ? -7.867 -10.812 -26.953 1 96.19 180 ILE A C 1
ATOM 1415 O O . ILE A 1 180 ? -8.75 -10.062 -27.375 1 96.19 180 ILE A O 1
ATOM 1419 N N . HIS A 1 181 ? -6.977 -10.469 -26 1 95.31 181 HIS A N 1
ATOM 1420 C CA . HIS A 1 181 ? -7.027 -9.125 -25.438 1 95.31 181 HIS A CA 1
ATOM 1421 C C . HIS A 1 181 ? -6.031 -8.195 -26.125 1 95.31 181 HIS A C 1
ATOM 1423 O O . HIS A 1 181 ? -5.707 -7.129 -25.609 1 95.31 181 HIS A O 1
ATOM 1429 N N . GLY A 1 182 ? -5.438 -8.688 -27.172 1 95.12 182 GLY A N 1
ATOM 1430 C CA . GLY A 1 182 ? -4.664 -7.828 -28.047 1 95.12 182 GLY A CA 1
ATOM 1431 C C . GLY A 1 182 ? -3.209 -7.711 -27.641 1 95.12 182 GLY A C 1
ATOM 1432 O O . GLY A 1 182 ? -2.496 -6.82 -28.109 1 95.12 182 GLY A O 1
ATOM 1433 N N . CYS A 1 183 ? -2.732 -8.57 -26.797 1 96.81 183 CYS A N 1
ATOM 1434 C CA . CYS A 1 183 ? -1.336 -8.523 -26.375 1 96.81 183 CYS A CA 1
ATOM 1435 C C . CYS A 1 183 ? -0.431 -9.148 -27.422 1 96.81 183 CYS A C 1
ATOM 1437 O O . CYS A 1 183 ? -0.828 -10.102 -28.094 1 96.81 183 CYS A O 1
ATOM 1439 N N . ARG A 1 184 ? 0.747 -8.609 -27.531 1 96.94 184 ARG A N 1
ATOM 1440 C CA . ARG A 1 184 ? 1.744 -9.125 -28.469 1 96.94 184 ARG A CA 1
ATOM 1441 C C . ARG A 1 184 ? 2.805 -9.938 -27.734 1 96.94 184 ARG A C 1
ATOM 1443 O O . ARG A 1 184 ? 3.541 -10.711 -28.359 1 96.94 184 ARG A O 1
ATOM 1450 N N . THR A 1 185 ? 2.861 -9.648 -26.453 1 96.75 185 THR A N 1
ATOM 1451 C CA . THR A 1 185 ? 3.861 -10.32 -25.625 1 96.75 185 THR A CA 1
ATOM 1452 C C . THR A 1 185 ? 3.27 -10.719 -24.281 1 96.75 185 THR A C 1
ATOM 1454 O O . THR A 1 185 ? 2.373 -10.047 -23.766 1 96.75 185 THR A O 1
ATOM 1457 N N . ILE A 1 186 ? 3.689 -11.844 -23.797 1 97.38 186 ILE A N 1
ATOM 1458 C CA . ILE A 1 186 ? 3.443 -12.25 -22.422 1 97.38 186 ILE A CA 1
ATOM 1459 C C . ILE A 1 186 ? 4.773 -12.398 -21.688 1 97.38 186 ILE A C 1
ATOM 1461 O O . ILE A 1 186 ? 5.738 -12.938 -22.234 1 97.38 186 ILE A O 1
ATOM 1465 N N . SER A 1 187 ? 4.852 -11.805 -20.547 1 95.94 187 SER A N 1
ATOM 1466 C CA . SER A 1 187 ? 6.105 -11.797 -19.812 1 95.94 187 SER A CA 1
ATOM 1467 C C . SER A 1 187 ? 5.898 -12.281 -18.375 1 95.94 187 SER A C 1
ATOM 1469 O O . SER A 1 187 ? 4.762 -12.367 -17.906 1 95.94 187 SER A O 1
ATOM 1471 N N . LEU A 1 188 ? 6.977 -12.664 -17.719 1 95.31 188 LEU A N 1
ATOM 1472 C CA . LEU A 1 188 ? 6.988 -13.055 -16.312 1 95.31 188 LEU A CA 1
ATOM 1473 C C . LEU A 1 188 ? 8.352 -12.781 -15.68 1 95.31 188 LEU A C 1
ATOM 1475 O O . LEU A 1 188 ? 9.336 -12.555 -16.391 1 95.31 188 LEU A O 1
ATOM 1479 N N . LEU A 1 189 ? 8.359 -12.711 -14.414 1 92.31 189 LEU A N 1
ATOM 1480 C CA . LEU A 1 189 ? 9.578 -12.672 -13.609 1 92.31 189 LEU A CA 1
ATOM 1481 C C . LEU A 1 189 ? 9.727 -13.953 -12.789 1 92.31 189 LEU A C 1
ATOM 1483 O O . LEU A 1 189 ? 8.758 -14.422 -12.18 1 92.31 189 LEU A O 1
ATOM 1487 N N . VAL A 1 190 ? 10.914 -14.516 -12.859 1 93 190 VAL A N 1
ATOM 1488 C CA . VAL A 1 190 ? 11.125 -15.797 -12.195 1 93 190 VAL A CA 1
ATOM 1489 C C . VAL A 1 190 ? 12.492 -15.812 -11.516 1 93 190 VAL A C 1
ATOM 1491 O O . VAL A 1 190 ? 13.461 -15.266 -12.047 1 93 190 VAL A O 1
ATOM 1494 N N . ASP A 1 191 ? 12.445 -16.375 -10.281 1 90.81 191 ASP A N 1
ATOM 1495 C CA . ASP A 1 191 ? 13.703 -16.578 -9.578 1 90.81 191 ASP A CA 1
ATOM 1496 C C . ASP A 1 191 ? 14.688 -17.391 -10.414 1 90.81 191 ASP A C 1
ATOM 1498 O O . ASP A 1 191 ? 14.297 -18.375 -11.047 1 90.81 191 ASP A O 1
ATOM 1502 N N . VAL A 1 192 ? 15.961 -17.047 -10.383 1 88.25 192 VAL A N 1
ATOM 1503 C CA . VAL A 1 192 ? 16.984 -17.656 -11.211 1 88.25 192 VAL A CA 1
ATOM 1504 C C . VAL A 1 192 ? 17.109 -19.141 -10.859 1 88.25 192 VAL A C 1
ATOM 1506 O O . VAL A 1 192 ? 17.531 -19.953 -11.688 1 88.25 192 VAL A O 1
ATOM 1509 N N . ASN A 1 193 ? 16.719 -19.516 -9.648 1 86.5 193 ASN A N 1
ATOM 1510 C CA . ASN A 1 193 ? 16.859 -20.891 -9.203 1 86.5 193 ASN A CA 1
ATOM 1511 C C . ASN A 1 193 ? 15.547 -21.656 -9.32 1 86.5 193 ASN A C 1
ATOM 1513 O O . ASN A 1 193 ? 15.453 -22.812 -8.891 1 86.5 193 ASN A O 1
ATOM 1517 N N . ASN A 1 194 ? 14.625 -21.078 -9.875 1 90.62 194 ASN A N 1
ATOM 1518 C CA . ASN A 1 194 ? 13.312 -21.703 -9.953 1 90.62 194 ASN A CA 1
ATOM 1519 C C . ASN A 1 194 ? 13.266 -22.797 -11.023 1 90.62 194 ASN A C 1
ATOM 1521 O O . ASN A 1 194 ? 13.688 -22.578 -12.156 1 90.62 194 ASN A O 1
ATOM 1525 N N . TRP A 1 195 ? 12.688 -23.906 -10.688 1 87.12 195 TRP A N 1
ATOM 1526 C CA . TRP A 1 195 ? 12.625 -25.062 -11.586 1 87.12 195 TRP A CA 1
ATOM 1527 C C . TRP A 1 195 ? 11.656 -24.812 -12.734 1 87.12 195 TRP A C 1
ATOM 1529 O O . TRP A 1 195 ? 11.766 -25.438 -13.789 1 87.12 195 TRP A O 1
ATOM 1539 N N . ALA A 1 196 ? 10.758 -23.922 -12.578 1 91.81 196 ALA A N 1
ATOM 1540 C CA . ALA A 1 196 ? 9.727 -23.672 -13.586 1 91.81 196 ALA A CA 1
ATOM 1541 C C . ALA A 1 196 ? 10.32 -23.016 -14.828 1 91.81 196 ALA A C 1
ATOM 1543 O O . ALA A 1 196 ? 9.664 -22.922 -15.867 1 91.81 196 ALA A O 1
ATOM 1544 N N . ILE A 1 197 ? 11.562 -22.594 -14.797 1 94.56 197 ILE A N 1
ATOM 1545 C CA . ILE A 1 197 ? 12.234 -21.953 -15.93 1 94.56 197 ILE A CA 1
ATOM 1546 C C . ILE A 1 197 ? 12.195 -22.891 -17.141 1 94.56 197 ILE A C 1
ATOM 1548 O O . ILE A 1 197 ? 11.898 -22.453 -18.25 1 94.56 197 ILE A O 1
ATOM 1552 N N . ARG A 1 198 ? 12.469 -24.125 -16.953 1 93.06 198 ARG A N 1
ATOM 1553 C CA . ARG A 1 198 ? 12.469 -25.094 -18.047 1 93.06 198 ARG A CA 1
ATOM 1554 C C . ARG A 1 198 ? 11.086 -25.219 -18.672 1 93.06 198 ARG A C 1
ATOM 1556 O O . ARG A 1 198 ? 10.961 -25.344 -19.891 1 93.06 198 ARG A O 1
ATOM 1563 N N . LEU A 1 199 ? 10.109 -25.219 -17.812 1 94.25 199 LEU A N 1
ATOM 1564 C CA . LEU A 1 199 ? 8.742 -25.25 -18.312 1 94.25 199 LEU A CA 1
ATOM 1565 C C . LEU A 1 199 ? 8.453 -24.047 -19.203 1 94.25 199 LEU A C 1
ATOM 1567 O O . LEU A 1 199 ? 7.879 -24.188 -20.281 1 94.25 199 LEU A O 1
ATOM 1571 N N . TYR A 1 200 ? 8.828 -22.859 -18.75 1 97.38 200 TYR A N 1
ATOM 1572 C CA . TYR A 1 200 ? 8.609 -21.625 -19.5 1 97.38 200 TYR A CA 1
ATOM 1573 C C . TYR A 1 200 ? 9.344 -21.672 -20.844 1 97.38 200 TYR A C 1
ATOM 1575 O O . TYR A 1 200 ? 8.789 -21.312 -21.875 1 97.38 200 TYR A O 1
ATOM 1583 N N . GLU A 1 201 ? 10.562 -22.188 -20.781 1 96.88 201 GLU A N 1
ATOM 1584 C CA . GLU A 1 201 ? 11.352 -22.312 -22.016 1 96.88 201 GLU A CA 1
ATOM 1585 C C . GLU A 1 201 ? 10.68 -23.234 -23.016 1 96.88 201 GLU A C 1
ATOM 1587 O O . GLU A 1 201 ? 10.594 -22.922 -24.203 1 96.88 201 GLU A O 1
ATOM 1592 N N . ARG A 1 202 ? 10.219 -24.328 -22.594 1 95.69 202 ARG A N 1
ATOM 1593 C CA . ARG A 1 202 ? 9.523 -25.281 -23.438 1 95.69 202 ARG A CA 1
ATOM 1594 C C . ARG A 1 202 ? 8.266 -24.672 -24.047 1 95.69 202 ARG A C 1
ATOM 1596 O O . ARG A 1 202 ? 7.836 -25.062 -25.141 1 95.69 202 ARG A O 1
ATOM 1603 N N . GLN A 1 203 ? 7.734 -23.734 -23.328 1 96.12 203 GLN A N 1
ATOM 1604 C CA . GLN A 1 203 ? 6.496 -23.094 -23.766 1 96.12 203 GLN A CA 1
ATOM 1605 C C . GLN A 1 203 ? 6.777 -21.891 -24.656 1 96.12 203 GLN A C 1
ATOM 1607 O O . GLN A 1 203 ? 5.855 -21.172 -25.062 1 96.12 203 GLN A O 1
ATOM 1612 N N . GLY A 1 204 ? 8.016 -21.594 -24.891 1 97.12 204 GLY A N 1
ATOM 1613 C CA . GLY A 1 204 ? 8.359 -20.578 -25.859 1 97.12 204 GLY A CA 1
ATOM 1614 C C . GLY A 1 204 ? 8.836 -19.281 -25.234 1 97.12 204 GLY A C 1
ATOM 1615 O O . GLY A 1 204 ? 9.078 -18.297 -25.938 1 97.12 204 GLY A O 1
ATOM 1616 N N . TYR A 1 205 ? 8.953 -19.25 -23.906 1 98 205 TYR A N 1
ATOM 1617 C CA . TYR A 1 205 ? 9.5 -18.062 -23.25 1 98 205 TYR A CA 1
ATOM 1618 C C . TYR A 1 205 ? 11.023 -18.016 -23.391 1 98 205 TYR A C 1
ATOM 1620 O O . TYR A 1 205 ? 11.68 -19.062 -23.406 1 98 205 TYR A O 1
ATOM 1628 N N . THR A 1 206 ? 11.555 -16.781 -23.484 1 97.75 206 THR A N 1
ATOM 1629 C CA . THR A 1 206 ? 12.992 -16.578 -23.516 1 97.75 206 THR A CA 1
ATOM 1630 C C . THR A 1 206 ? 13.414 -15.531 -22.484 1 97.75 206 THR A C 1
ATOM 1632 O O . THR A 1 206 ? 12.648 -14.609 -22.172 1 97.75 206 THR A O 1
ATOM 1635 N N . VAL A 1 207 ? 14.648 -15.648 -21.953 1 95.81 207 VAL A N 1
ATOM 1636 C CA . VAL A 1 207 ? 15.172 -14.664 -21.016 1 95.81 207 VAL A CA 1
ATOM 1637 C C . VAL A 1 207 ? 15.516 -13.375 -21.75 1 95.81 207 VAL A C 1
ATOM 1639 O O . VAL A 1 207 ? 16.266 -13.391 -22.734 1 95.81 207 VAL A O 1
ATOM 1642 N N . THR A 1 208 ? 14.961 -12.281 -21.297 1 93.56 208 THR A N 1
ATOM 1643 C CA . THR A 1 208 ? 15.219 -11.008 -21.953 1 93.56 208 THR A CA 1
ATOM 1644 C C . THR A 1 208 ? 16.078 -10.109 -21.062 1 93.56 208 THR A C 1
ATOM 1646 O O . THR A 1 208 ? 16.734 -9.188 -21.562 1 93.56 208 THR A O 1
ATOM 1649 N N . SER A 1 209 ? 15.977 -10.281 -19.812 1 88.88 209 SER A N 1
ATOM 1650 C CA . SER A 1 209 ? 16.797 -9.484 -18.891 1 88.88 209 SER A CA 1
ATOM 1651 C C . SER A 1 209 ? 17.016 -10.219 -17.578 1 88.88 209 SER A C 1
ATOM 1653 O O . SER A 1 209 ? 16.266 -11.133 -17.234 1 88.88 209 SER A O 1
ATOM 1655 N N . ARG A 1 210 ? 18.156 -9.797 -17 1 85.5 210 ARG A N 1
ATOM 1656 C CA . ARG A 1 210 ? 18.484 -10.266 -15.656 1 85.5 210 ARG A CA 1
ATOM 1657 C C . ARG A 1 210 ? 18.656 -9.102 -14.688 1 85.5 210 ARG A C 1
ATOM 1659 O O . ARG A 1 210 ? 19.297 -8.094 -15.023 1 85.5 210 ARG A O 1
ATOM 1666 N N . SER A 1 211 ? 17.859 -9.125 -13.656 1 77.38 211 SER A N 1
ATOM 1667 C CA . SER A 1 211 ? 18.016 -8.086 -12.641 1 77.38 211 SER A CA 1
ATOM 1668 C C . SER A 1 211 ? 18.781 -8.602 -11.43 1 77.38 211 SER A C 1
ATOM 1670 O O . SER A 1 211 ? 18.5 -9.688 -10.93 1 77.38 211 SER A O 1
ATOM 1672 N N . TRP A 1 212 ? 19.891 -7.762 -11.109 1 67.19 212 TRP A N 1
ATOM 1673 C CA . TRP A 1 212 ? 20.734 -8.094 -9.977 1 67.19 212 TRP A CA 1
ATOM 1674 C C . TRP A 1 212 ? 20.562 -7.086 -8.844 1 67.19 212 TRP A C 1
ATOM 1676 O O . TRP A 1 212 ? 21.469 -6.891 -8.031 1 67.19 212 TRP A O 1
ATOM 1686 N N . LYS A 1 213 ? 19.531 -6.395 -8.758 1 63.84 213 LYS A N 1
ATOM 1687 C CA . LYS A 1 213 ? 19.375 -5.449 -7.66 1 63.84 213 LYS A CA 1
ATOM 1688 C C . LYS A 1 213 ? 19.266 -6.172 -6.32 1 63.84 213 LYS A C 1
ATOM 1690 O O . LYS A 1 213 ? 18.281 -6.023 -5.598 1 63.84 213 LYS A O 1
ATOM 1695 N N . CYS A 1 214 ? 20.328 -6.797 -5.973 1 64.88 214 CYS A N 1
ATOM 1696 C CA . CYS A 1 214 ? 20.391 -7.824 -4.941 1 64.88 214 CYS A CA 1
ATOM 1697 C C . CYS A 1 214 ? 19.906 -7.281 -3.602 1 64.88 214 CYS A C 1
ATOM 1699 O O . CYS A 1 214 ? 19.078 -7.906 -2.936 1 64.88 214 CYS A O 1
ATOM 1701 N N . GLY A 1 215 ? 20.25 -6.059 -3.27 1 72.94 215 GLY A N 1
ATOM 1702 C CA . GLY A 1 215 ? 19.875 -5.594 -1.944 1 72.94 215 GLY A CA 1
ATOM 1703 C C . GLY A 1 215 ? 18.391 -5.348 -1.798 1 72.94 215 GLY A C 1
ATOM 1704 O O . GLY A 1 215 ? 17.75 -5.891 -0.891 1 72.94 215 GLY A O 1
ATOM 1705 N N . TRP A 1 216 ? 17.781 -4.758 -2.764 1 77.12 216 TRP A N 1
ATOM 1706 C CA . TRP A 1 216 ? 16.359 -4.426 -2.715 1 77.12 216 TRP A CA 1
ATOM 1707 C C . TRP A 1 216 ? 15.516 -5.684 -2.834 1 77.12 216 TRP A C 1
ATOM 1709 O O . TRP A 1 216 ? 14.539 -5.852 -2.096 1 77.12 216 TRP A O 1
ATOM 1719 N N . LEU A 1 217 ? 15.914 -6.574 -3.664 1 80.75 217 LEU A N 1
ATOM 1720 C CA . LEU A 1 217 ? 15.156 -7.797 -3.889 1 80.75 217 LEU A CA 1
ATOM 1721 C C . LEU A 1 217 ? 15.219 -8.703 -2.664 1 80.75 217 LEU A C 1
ATOM 1723 O O . LEU A 1 217 ? 14.211 -9.312 -2.287 1 80.75 217 LEU A O 1
ATOM 1727 N N . TRP A 1 218 ? 16.375 -8.68 -2.1 1 85.25 218 TRP A N 1
ATOM 1728 C CA . TRP A 1 218 ? 16.5 -9.508 -0.905 1 85.25 218 TRP A CA 1
ATOM 1729 C C . TRP A 1 218 ? 15.625 -8.969 0.222 1 85.25 218 TRP A C 1
ATOM 1731 O O . TRP A 1 218 ? 14.891 -9.734 0.854 1 85.25 218 TRP A O 1
ATOM 1741 N N . CYS A 1 219 ? 15.648 -7.703 0.447 1 87.75 219 CYS A N 1
ATOM 1742 C CA . CYS A 1 219 ? 14.898 -7.121 1.554 1 87.75 219 CYS A CA 1
ATOM 1743 C C . CYS A 1 219 ? 13.398 -7.32 1.362 1 87.75 219 CYS A C 1
ATOM 1745 O O . CYS A 1 219 ? 12.68 -7.613 2.32 1 87.75 219 CYS A O 1
ATOM 1747 N N . THR A 1 220 ? 12.977 -7.344 0.138 1 88.62 220 THR A N 1
ATOM 1748 C CA . THR A 1 220 ? 11.539 -7.359 -0.089 1 88.62 220 THR A CA 1
ATOM 1749 C C . THR A 1 220 ? 11.047 -8.773 -0.39 1 88.62 220 THR A C 1
ATOM 1751 O O . THR A 1 220 ? 9.977 -9.18 0.068 1 88.62 220 THR A O 1
ATOM 1754 N N . LEU A 1 221 ? 11.875 -9.5 -1.11 1 90.44 221 LEU A N 1
ATOM 1755 C CA . LEU A 1 221 ? 11.359 -10.75 -1.653 1 90.44 221 LEU A CA 1
ATOM 1756 C C . LEU A 1 221 ? 12.148 -11.938 -1.129 1 90.44 221 LEU A C 1
ATOM 1758 O O . LEU A 1 221 ? 11.75 -13.094 -1.312 1 90.44 221 LEU A O 1
ATOM 1762 N N . GLY A 1 222 ? 13.266 -11.695 -0.502 1 89.25 222 GLY A N 1
ATOM 1763 C CA . GLY A 1 222 ? 14.094 -12.773 0.016 1 89.25 222 GLY A CA 1
ATOM 1764 C C . GLY A 1 222 ? 14.844 -13.523 -1.067 1 89.25 222 GLY A C 1
ATOM 1765 O O . GLY A 1 222 ? 15.188 -14.695 -0.895 1 89.25 222 GLY A O 1
ATOM 1766 N N . ILE A 1 223 ? 14.93 -12.859 -2.164 1 86.88 223 ILE A N 1
ATO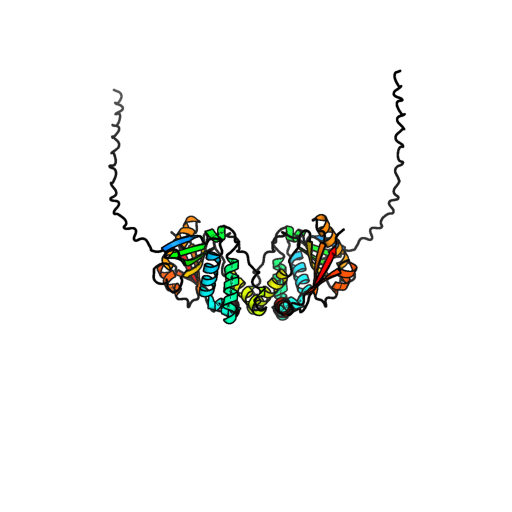M 1767 C CA . ILE A 1 223 ? 15.688 -13.469 -3.248 1 86.88 223 ILE A CA 1
ATOM 1768 C C . ILE A 1 223 ? 16.766 -12.5 -3.742 1 86.88 223 ILE A C 1
ATOM 1770 O 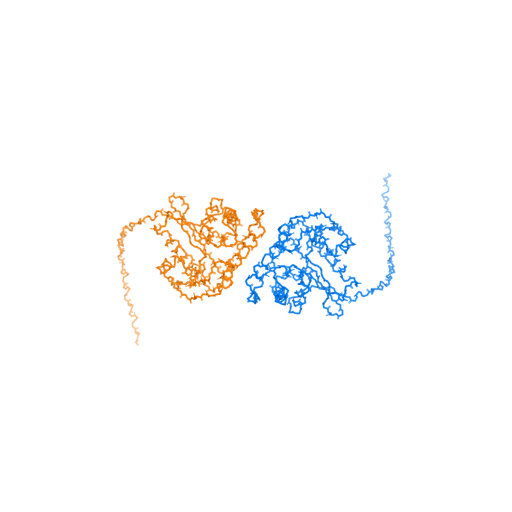O . ILE A 1 223 ? 16.688 -11.297 -3.475 1 86.88 223 ILE A O 1
ATOM 1774 N N . CYS A 1 224 ? 17.766 -12.992 -4.492 1 80.62 224 CYS A N 1
ATOM 1775 C CA . CYS A 1 224 ? 18.875 -12.156 -4.914 1 80.62 224 CYS A CA 1
ATOM 1776 C C . CYS A 1 224 ? 18.688 -11.664 -6.344 1 80.62 224 CYS A C 1
ATOM 1778 O O . CYS A 1 224 ? 19.141 -10.57 -6.691 1 80.62 224 CYS A O 1
ATOM 1780 N N . CYS A 1 225 ? 18.109 -12.594 -7.207 1 84.56 225 CYS A N 1
ATOM 1781 C CA . CYS A 1 225 ? 18.062 -12.203 -8.609 1 84.56 225 CYS A CA 1
ATOM 1782 C C . CYS A 1 225 ? 16.859 -12.844 -9.305 1 84.56 225 CYS A C 1
ATOM 1784 O O . CYS A 1 225 ? 16.391 -13.906 -8.891 1 84.56 225 CYS A O 1
ATOM 1786 N N . PHE A 1 226 ? 16.375 -12.023 -10.266 1 87.88 226 PHE A N 1
ATOM 1787 C CA . PHE A 1 226 ? 15.297 -12.562 -11.078 1 87.88 226 PHE A CA 1
ATOM 1788 C C . PHE A 1 226 ? 15.617 -12.438 -12.562 1 87.88 226 PHE A C 1
ATOM 1790 O O . PHE A 1 226 ? 16.484 -11.648 -12.953 1 87.88 226 PHE A O 1
ATOM 1797 N N . LEU A 1 227 ? 15.016 -13.336 -13.281 1 91.06 227 LEU A N 1
ATOM 1798 C CA . LEU A 1 227 ? 15.008 -13.273 -14.742 1 91.06 227 LEU A CA 1
ATOM 1799 C C . LEU A 1 227 ? 13.672 -12.766 -15.258 1 91.06 227 LEU A C 1
ATOM 1801 O O . LEU A 1 227 ? 12.617 -13.148 -14.75 1 91.06 227 LEU A O 1
ATOM 1805 N N . LYS A 1 228 ? 13.758 -11.898 -16.156 1 92.25 228 LYS A N 1
ATOM 1806 C CA . LYS A 1 228 ? 12.562 -11.602 -16.938 1 92.25 228 LYS A CA 1
ATOM 1807 C C . LYS A 1 228 ? 12.477 -12.484 -18.172 1 92.25 228 LYS A C 1
ATOM 1809 O O . LYS A 1 228 ? 13.43 -12.578 -18.938 1 92.25 228 LYS A O 1
ATOM 1814 N N . MET A 1 229 ? 11.391 -13.164 -18.312 1 96.06 229 MET A N 1
ATOM 1815 C CA . MET A 1 229 ? 11.141 -14.008 -19.484 1 96.06 229 MET A CA 1
ATOM 1816 C C . MET A 1 229 ? 9.945 -13.5 -20.281 1 96.06 229 MET A C 1
ATOM 1818 O O . MET A 1 229 ? 8.969 -13.023 -19.703 1 96.06 229 MET A O 1
ATOM 1822 N N . GLU A 1 230 ? 10.109 -13.602 -21.578 1 96.62 230 GLU A N 1
ATOM 1823 C CA . GLU A 1 230 ? 9.047 -13.125 -22.469 1 96.62 230 GLU A CA 1
ATOM 1824 C C . GLU A 1 230 ? 8.781 -14.117 -23.594 1 96.62 230 GLU A C 1
ATOM 1826 O O . GLU A 1 230 ? 9.68 -14.852 -24 1 96.62 230 GLU A O 1
ATOM 1831 N N . LYS A 1 231 ? 7.59 -14.141 -24.016 1 97.88 231 LYS A N 1
ATOM 1832 C CA . LYS A 1 231 ? 7.137 -14.898 -25.188 1 97.88 231 LYS A CA 1
ATOM 1833 C C . LYS A 1 231 ? 6.348 -14.023 -26.141 1 97.88 231 LYS A C 1
ATOM 1835 O O . LYS A 1 231 ? 5.406 -13.336 -25.734 1 97.88 231 LYS A O 1
ATOM 1840 N N . ARG A 1 232 ? 6.746 -13.984 -27.375 1 96.88 232 ARG A N 1
ATOM 1841 C CA . ARG A 1 232 ? 5.996 -13.273 -28.406 1 96.88 232 ARG A CA 1
ATOM 1842 C C . ARG A 1 232 ? 4.77 -14.07 -28.844 1 96.88 232 ARG A C 1
ATOM 1844 O O . ARG A 1 232 ? 4.852 -15.281 -29.047 1 96.88 232 ARG A O 1
ATOM 1851 N N . LEU A 1 233 ? 3.688 -13.297 -28.891 1 94.5 233 LEU A N 1
ATOM 1852 C CA . LEU A 1 233 ? 2.434 -13.953 -29.25 1 94.5 233 LEU A CA 1
ATOM 1853 C C . LEU A 1 233 ? 2.09 -13.695 -30.719 1 94.5 233 LEU A C 1
ATOM 1855 O O . LEU A 1 233 ? 2.186 -12.562 -31.188 1 94.5 233 LEU A O 1
ATOM 1859 N N . ASN A 1 234 ? 2.395 -14.438 -31.781 1 78.69 234 ASN A N 1
ATOM 1860 C CA . ASN A 1 234 ? 2.061 -14.32 -33.188 1 78.69 234 ASN A CA 1
ATOM 1861 C C . ASN A 1 234 ? 0.559 -14.453 -33.438 1 78.69 234 ASN A C 1
ATOM 1863 O O . ASN A 1 234 ? -0.115 -15.227 -32.75 1 78.69 234 ASN A O 1
ATOM 1867 N N . MET B 1 1 ? -82.75 35.656 6.695 1 26.52 1 MET B N 1
ATOM 1868 C CA . MET B 1 1 ? -81.938 36.844 6.918 1 26.52 1 MET B CA 1
ATOM 1869 C C . MET B 1 1 ? -80.438 36.531 6.684 1 26.52 1 MET B C 1
ATOM 1871 O O . MET B 1 1 ? -79.938 35.562 7.211 1 26.52 1 MET B O 1
ATOM 1875 N N . THR B 1 2 ? -79.875 37.219 5.633 1 28.33 2 THR B N 1
ATOM 1876 C CA . THR B 1 2 ? -78.75 37.312 4.727 1 28.33 2 THR B CA 1
ATOM 1877 C C . THR B 1 2 ? -77.5 37.844 5.469 1 28.33 2 THR B C 1
ATOM 1879 O O . THR B 1 2 ? -77.438 38.969 5.906 1 28.33 2 THR B O 1
ATOM 1882 N N . PRO B 1 3 ? -76.938 37.031 6.477 1 32.09 3 PRO B N 1
ATOM 1883 C CA . PRO B 1 3 ? -75.938 37.719 7.332 1 32.09 3 PRO B CA 1
ATOM 1884 C C . PRO B 1 3 ? -74.812 38.375 6.535 1 32.09 3 PRO B C 1
ATOM 1886 O O . PRO B 1 3 ? -74.5 37.906 5.453 1 32.09 3 PRO B O 1
ATOM 1889 N N . GLN B 1 4 ? -74.812 39.781 6.59 1 26.27 4 GLN B N 1
ATOM 1890 C CA . GLN B 1 4 ? -73.938 40.75 5.984 1 26.27 4 GLN B CA 1
ATOM 1891 C C . GLN B 1 4 ? -72.5 40.344 6.234 1 26.27 4 GLN B C 1
ATOM 1893 O O . GLN B 1 4 ? -72.125 39.938 7.336 1 26.27 4 GLN B O 1
ATOM 1898 N N . ASN B 1 5 ? -71.625 40.125 5.148 1 28.5 5 ASN B N 1
ATOM 1899 C CA . ASN B 1 5 ? -70.25 39.781 4.742 1 28.5 5 ASN B CA 1
ATOM 1900 C C . ASN B 1 5 ? -69.25 40.844 5.148 1 28.5 5 ASN B C 1
ATOM 1902 O O . ASN B 1 5 ? -69.062 41.812 4.426 1 28.5 5 ASN B O 1
ATOM 1906 N N . GLY B 1 6 ? -69.375 41.406 6.469 1 23.36 6 GLY B N 1
ATOM 1907 C CA . GLY B 1 6 ? -68.562 42.562 6.773 1 23.36 6 GLY B CA 1
ATOM 1908 C C . GLY B 1 6 ? -67.125 42.406 6.344 1 23.36 6 GLY B C 1
ATOM 1909 O O . GLY B 1 6 ? -66.5 41.375 6.613 1 23.36 6 GLY B O 1
ATOM 1910 N N . LYS B 1 7 ? -66.812 43.031 5.234 1 29.78 7 LYS B N 1
ATOM 1911 C CA . LYS B 1 7 ? -65.5 43.125 4.523 1 29.78 7 LYS B CA 1
ATOM 1912 C C . LYS B 1 7 ? -64.438 43.688 5.426 1 29.78 7 LYS B C 1
ATOM 1914 O O . LYS B 1 7 ? -64.5 44.781 5.934 1 29.78 7 LYS B O 1
ATOM 1919 N N . ASP B 1 8 ? -63.875 42.906 6.473 1 28 8 ASP B N 1
ATOM 1920 C CA . ASP B 1 8 ? -62.906 43.438 7.418 1 28 8 ASP B CA 1
ATOM 1921 C C . ASP B 1 8 ? -61.844 44.281 6.707 1 28 8 ASP B C 1
ATOM 1923 O O . ASP B 1 8 ? -61.438 43.969 5.59 1 28 8 ASP B O 1
ATOM 1927 N N . PRO B 1 9 ? -61.812 45.625 7.031 1 28.45 9 PRO B N 1
ATOM 1928 C CA . PRO B 1 9 ? -60.938 46.625 6.418 1 28.45 9 PRO B CA 1
ATOM 1929 C C . PRO B 1 9 ? -59.5 46.094 6.234 1 28.45 9 PRO B C 1
ATOM 1931 O O . PRO B 1 9 ? -59.062 45.219 6.969 1 28.45 9 PRO B O 1
ATOM 1934 N N . VAL B 1 10 ? -58.969 46.312 5.004 1 28.58 10 VAL B N 1
ATOM 1935 C CA . VAL B 1 10 ? -57.656 46.062 4.391 1 28.58 10 VAL B CA 1
ATOM 1936 C C . VAL B 1 10 ? -56.594 46.844 5.152 1 28.58 10 VAL B C 1
ATOM 1938 O O . VAL B 1 10 ? -56.594 48.094 5.156 1 28.58 10 VAL B O 1
ATOM 1941 N N . LEU B 1 11 ? -56.406 46.562 6.52 1 27.66 11 LEU B N 1
ATOM 1942 C CA . LEU B 1 11 ? -55.375 47.312 7.223 1 27.66 11 LEU B CA 1
ATOM 1943 C C . LEU B 1 11 ? -54.156 47.531 6.332 1 27.66 11 LEU B C 1
ATOM 1945 O O . LEU B 1 11 ? -53.781 46.625 5.578 1 27.66 11 LEU B O 1
ATOM 1949 N N . ASP B 1 12 ? -53.906 48.844 6.016 1 25.44 12 ASP B N 1
ATOM 1950 C CA . ASP B 1 12 ? -52.781 49.406 5.258 1 25.44 12 ASP B CA 1
ATOM 1951 C C . ASP B 1 12 ? -51.469 48.781 5.703 1 25.44 12 ASP B C 1
ATOM 1953 O O . ASP B 1 12 ? -51.281 48.5 6.883 1 25.44 12 ASP B O 1
ATOM 1957 N N . PRO B 1 13 ? -50.625 48.312 4.77 1 27.19 13 PRO B N 1
ATOM 1958 C CA . PRO B 1 13 ? -49.344 47.625 4.965 1 27.19 13 PRO B CA 1
ATOM 1959 C C . PRO B 1 13 ? -48.344 48.5 5.695 1 27.19 13 PRO B C 1
ATOM 1961 O O . PRO B 1 13 ? -48.094 49.656 5.312 1 27.19 13 PRO B O 1
ATOM 1964 N N . ILE B 1 14 ? -48.406 48.625 7.078 1 28.66 14 ILE B N 1
ATOM 1965 C CA . ILE B 1 14 ? -47.375 49.406 7.773 1 28.66 14 ILE B CA 1
ATOM 1966 C C . ILE B 1 14 ? -46.031 49.25 7.035 1 28.66 14 ILE B C 1
ATOM 1968 O O . ILE B 1 14 ? -45.562 48.125 6.797 1 28.66 14 ILE B O 1
ATOM 1972 N N . VAL B 1 15 ? -45.625 50.312 6.309 1 27.97 15 VAL B N 1
ATOM 1973 C CA . VAL B 1 15 ? -44.344 50.5 5.668 1 27.97 15 VAL B CA 1
ATOM 1974 C C . VAL B 1 15 ? -43.219 50.344 6.699 1 27.97 15 VAL B C 1
ATOM 1976 O O . VAL B 1 15 ? -43.156 51.094 7.68 1 27.97 15 VAL B O 1
ATOM 1979 N N . SER B 1 16 ? -42.875 49.125 7.094 1 28.08 16 SER B N 1
ATOM 1980 C CA . SER B 1 16 ? -41.75 48.906 8 1 28.08 16 SER B CA 1
ATOM 1981 C C . SER B 1 16 ? -40.562 49.781 7.66 1 28.08 16 SER B C 1
ATOM 1983 O O . SER B 1 16 ? -40.219 49.938 6.492 1 28.08 16 SER B O 1
ATOM 1985 N N . GLN B 1 17 ? -40.375 50.875 8.391 1 26.98 17 GLN B N 1
ATOM 1986 C CA . GLN B 1 17 ? -39.219 51.75 8.305 1 26.98 17 GLN B CA 1
ATOM 1987 C C . GLN B 1 17 ? -37.938 50.938 8.148 1 26.98 17 GLN B C 1
ATOM 1989 O O . GLN B 1 17 ? -37.781 49.875 8.773 1 26.98 17 GLN B O 1
ATOM 1994 N N . PRO B 1 18 ? -37.125 51.219 7.098 1 27.67 18 PRO B N 1
ATOM 1995 C CA . PRO B 1 18 ? -35.875 50.5 6.875 1 27.67 18 PRO B CA 1
ATOM 1996 C C . PRO B 1 18 ? -34.906 50.594 8.07 1 27.67 18 PRO B C 1
ATOM 1998 O O . PRO B 1 18 ? -34.75 51.688 8.641 1 27.67 18 PRO B O 1
ATOM 2001 N N . GLN B 1 19 ? -34.938 49.719 9.062 1 28.73 19 GLN B N 1
ATOM 2002 C CA . GLN B 1 19 ? -33.938 49.719 10.125 1 28.73 19 GLN B CA 1
ATOM 2003 C C . GLN B 1 19 ? -32.562 50.062 9.586 1 28.73 19 GLN B C 1
ATOM 2005 O O . GLN B 1 19 ? -32.031 49.406 8.688 1 28.73 19 GLN B O 1
ATOM 2010 N N . SER B 1 20 ? -32.156 51.312 9.516 1 30.75 20 SER B N 1
ATOM 2011 C CA . SER B 1 20 ? -30.797 51.688 9.25 1 30.75 20 SER B CA 1
ATOM 2012 C C . SER B 1 20 ? -29.812 50.875 10.062 1 30.75 20 SER B C 1
ATOM 2014 O O . SER B 1 20 ? -29.75 51 11.289 1 30.75 20 SER B O 1
ATOM 2016 N N . ALA B 1 21 ? -29.656 49.656 9.781 1 35.09 21 ALA B N 1
ATOM 2017 C CA . ALA B 1 21 ? -28.594 48.875 10.43 1 35.09 21 ALA B CA 1
ATOM 2018 C C . ALA B 1 21 ? -27.297 49.688 10.523 1 35.09 21 ALA B C 1
ATOM 2020 O O . ALA B 1 21 ? -26.766 50.125 9.5 1 35.09 21 ALA B O 1
ATOM 2021 N N . LEU B 1 22 ? -27.078 50.406 11.477 1 32.59 22 LEU B N 1
ATOM 2022 C CA . LEU B 1 22 ? -25.734 50.938 11.789 1 32.59 22 LEU B CA 1
ATOM 2023 C C . LEU B 1 22 ? -24.672 49.875 11.469 1 32.59 22 LEU B C 1
ATOM 2025 O O . LEU B 1 22 ? -24.609 48.844 12.102 1 32.59 22 LEU B O 1
ATOM 2029 N N . VAL B 1 23 ? -24.297 49.719 10.266 1 35.03 23 VAL B N 1
ATOM 2030 C CA . VAL B 1 23 ? -23.094 49 9.859 1 35.03 23 VAL B CA 1
ATOM 2031 C C . VAL B 1 23 ? -21.906 49.5 10.688 1 35.03 23 VAL B C 1
ATOM 2033 O O . VAL B 1 23 ? -21.422 50.594 10.516 1 35.03 23 VAL B O 1
ATOM 2036 N N . LEU B 1 24 ? -21.922 49.375 12.016 1 35.47 24 LEU B N 1
ATOM 2037 C CA . LEU B 1 24 ? -20.609 49.625 12.609 1 35.47 24 LEU B CA 1
ATOM 2038 C C . LEU B 1 24 ? -19.5 49.062 11.711 1 35.47 24 LEU B C 1
ATOM 2040 O O . LEU B 1 24 ? -19.641 48 11.117 1 35.47 24 LEU B O 1
ATOM 2044 N N . PRO B 1 25 ? -18.625 49.844 11.164 1 34.81 25 PRO B N 1
ATOM 2045 C CA . PRO B 1 25 ? -17.516 49.312 10.375 1 34.81 25 PRO B CA 1
ATOM 2046 C C . PRO B 1 25 ? -16.844 48.125 11.039 1 34.81 25 PRO B C 1
ATOM 2048 O O . PRO B 1 25 ? -16.484 48.188 12.219 1 34.81 25 PRO B O 1
ATOM 2051 N N . VAL B 1 26 ? -17.281 46.938 10.977 1 37.22 26 VAL B N 1
ATOM 2052 C CA . VAL B 1 26 ? -16.438 45.812 11.344 1 37.22 26 VAL B CA 1
ATOM 2053 C C . VAL B 1 26 ? -14.992 46.094 10.961 1 37.22 26 VAL B C 1
ATOM 2055 O O . VAL B 1 26 ? -14.664 46.219 9.781 1 37.22 26 VAL B O 1
ATOM 2058 N N . THR B 1 27 ? -14.281 47.031 11.562 1 37.25 27 THR B N 1
ATOM 2059 C CA . THR B 1 27 ? -12.836 47 11.398 1 37.25 27 THR B CA 1
ATOM 2060 C C . THR B 1 27 ? -12.359 45.562 11.117 1 37.25 27 THR B C 1
ATOM 2062 O O . THR B 1 27 ? -12.477 44.688 11.977 1 37.25 27 THR B O 1
ATOM 2065 N N . GLN B 1 28 ? -12.609 44.969 10.008 1 37.41 28 GLN B N 1
ATOM 2066 C CA . GLN B 1 28 ? -12.008 43.719 9.578 1 37.41 28 GLN B CA 1
ATOM 2067 C C . GLN B 1 28 ? -10.562 43.594 10.062 1 37.41 28 GLN B C 1
ATOM 2069 O O . GLN B 1 28 ? -9.688 44.312 9.578 1 37.41 28 GLN B O 1
ATOM 2074 N N . THR B 1 29 ? -10.164 43.688 11.234 1 41.19 29 THR B N 1
ATOM 2075 C CA . THR B 1 29 ? -8.812 43.312 11.648 1 41.19 29 THR B CA 1
ATOM 2076 C C . THR B 1 29 ? -8.219 42.312 10.68 1 41.19 29 THR B C 1
ATOM 2078 O O . THR B 1 29 ? -8.711 41.188 10.562 1 41.19 29 THR B O 1
ATOM 2081 N N . SER B 1 30 ? -7.773 42.625 9.484 1 50.75 30 SER B N 1
ATOM 2082 C CA . SER B 1 30 ? -7.156 41.906 8.375 1 50.75 30 SER B CA 1
ATOM 2083 C C . SER B 1 30 ? -6.223 40.812 8.867 1 50.75 30 SER B C 1
ATOM 2085 O O . SER B 1 30 ? -5.277 41.094 9.609 1 50.75 30 SER B O 1
ATOM 2087 N N . VAL B 1 31 ? -6.59 39.75 9.312 1 60.56 31 VAL B N 1
ATOM 2088 C CA . VAL B 1 31 ? -5.707 38.656 9.648 1 60.56 31 VAL B CA 1
ATOM 2089 C C . VAL B 1 31 ? -4.59 38.531 8.609 1 60.56 31 VAL B C 1
ATOM 2091 O O . VAL B 1 31 ? -4.855 38.562 7.402 1 60.56 31 VAL B O 1
ATOM 2094 N N . PRO B 1 32 ? -3.32 38.938 8.93 1 78.56 32 PRO B N 1
ATOM 2095 C CA . PRO B 1 32 ? -2.168 39.031 8.031 1 78.56 32 PRO B CA 1
ATOM 2096 C C . PRO B 1 32 ? -1.926 37.75 7.23 1 78.56 32 PRO B C 1
ATOM 2098 O O . PRO B 1 32 ? -0.962 37.688 6.465 1 78.56 32 PRO B O 1
ATOM 2101 N N . PHE B 1 33 ? -2.824 36.812 7.387 1 85.06 33 PHE B N 1
ATOM 2102 C CA . PHE B 1 33 ? -2.621 35.625 6.594 1 85.06 33 PHE B CA 1
ATOM 2103 C C . PHE B 1 33 ? -3.906 35.219 5.879 1 85.06 33 PHE B C 1
ATOM 2105 O O . PHE B 1 33 ? -4.992 35.688 6.23 1 85.06 33 PHE B O 1
ATOM 2112 N N . HIS B 1 34 ? -3.787 34.594 4.762 1 94.19 34 HIS B N 1
ATOM 2113 C CA . HIS B 1 34 ? -4.867 34.062 3.936 1 94.19 34 HIS B CA 1
ATOM 2114 C C . HIS B 1 34 ? -4.754 32.531 3.775 1 94.19 34 HIS B C 1
ATOM 2116 O O . HIS B 1 34 ? -3.65 32 3.799 1 94.19 34 HIS B O 1
ATOM 2122 N N . ILE B 1 35 ? -5.988 31.844 3.703 1 97.44 35 ILE B N 1
ATOM 2123 C CA . ILE B 1 35 ? -6.016 30.391 3.521 1 97.44 35 ILE B CA 1
ATOM 2124 C C . ILE B 1 35 ? -6.52 30.062 2.117 1 97.44 35 ILE B C 1
ATOM 2126 O O . ILE B 1 35 ? -7.547 30.594 1.678 1 97.44 35 ILE B O 1
ATOM 2130 N N . ARG B 1 36 ? -5.82 29.297 1.462 1 97.75 36 ARG B N 1
ATOM 2131 C CA . ARG B 1 36 ? -6.191 28.859 0.12 1 97.75 36 ARG B CA 1
ATOM 2132 C C . ARG B 1 36 ? -6.062 27.344 -0.018 1 97.75 36 ARG B C 1
ATOM 2134 O O . ARG B 1 36 ? -5.434 26.688 0.816 1 97.75 36 ARG B O 1
ATOM 2141 N N . CYS B 1 37 ? -6.57 26.828 -1.125 1 98.38 37 CYS B N 1
ATOM 2142 C CA . CYS B 1 37 ? -6.395 25.422 -1.44 1 98.38 37 CYS B CA 1
ATOM 2143 C C . CYS B 1 37 ? -4.949 25.125 -1.809 1 98.38 37 CYS B C 1
ATOM 2145 O O . CYS B 1 37 ? -4.246 25.984 -2.338 1 98.38 37 CYS B O 1
ATOM 2147 N N . LEU B 1 38 ? -4.543 23.922 -1.464 1 98.5 38 LEU B N 1
ATOM 2148 C CA . LEU B 1 38 ? -3.283 23.422 -2 1 98.5 38 LEU B CA 1
ATOM 2149 C C . LEU B 1 38 ? -3.328 23.359 -3.523 1 98.5 38 LEU B C 1
ATOM 2151 O O . LEU B 1 38 ? -4.352 22.984 -4.102 1 98.5 38 LEU B O 1
ATOM 2155 N N . ARG B 1 39 ? -2.227 23.75 -4.164 1 98.12 39 ARG B N 1
ATOM 2156 C CA . ARG B 1 39 ? -2.154 23.719 -5.621 1 98.12 39 ARG B CA 1
ATOM 2157 C C . ARG B 1 39 ? -1.271 22.578 -6.102 1 98.12 39 ARG B C 1
ATOM 2159 O O . ARG B 1 39 ? -0.323 22.188 -5.418 1 98.12 39 ARG B O 1
ATOM 2166 N N . ASP B 1 40 ? -1.624 22.078 -7.273 1 97.94 40 ASP B N 1
ATOM 2167 C CA . ASP B 1 40 ? -0.765 21.094 -7.93 1 97.94 40 ASP B CA 1
ATOM 2168 C C . ASP B 1 40 ? 0.394 21.781 -8.656 1 97.94 40 ASP B C 1
ATOM 2170 O O . ASP B 1 40 ? 0.429 21.812 -9.883 1 97.94 40 ASP B O 1
ATOM 2174 N N . ASP B 1 41 ? 1.307 22.234 -7.945 1 97.19 41 ASP B N 1
ATOM 2175 C CA . ASP B 1 41 ? 2.498 22.859 -8.508 1 97.19 41 ASP B CA 1
ATOM 2176 C C . ASP B 1 41 ? 3.73 22.562 -7.656 1 97.19 41 ASP B C 1
ATOM 2178 O O . ASP B 1 41 ? 3.609 22.141 -6.504 1 97.19 41 ASP B O 1
ATOM 2182 N N . PRO B 1 42 ? 4.93 22.797 -8.211 1 97.31 42 PRO B N 1
ATOM 2183 C CA . PRO B 1 42 ? 6.16 22.375 -7.539 1 97.31 42 PRO B CA 1
ATOM 2184 C C . PRO B 1 42 ? 6.41 23.125 -6.238 1 97.31 42 PRO B C 1
ATOM 2186 O O . PRO B 1 42 ? 6.98 22.578 -5.297 1 97.31 42 PRO B O 1
ATOM 2189 N N . GLN B 1 43 ? 6.004 24.359 -6.176 1 97.62 43 GLN B N 1
ATOM 2190 C CA . GLN B 1 43 ? 6.262 25.156 -4.984 1 97.62 43 GLN B CA 1
ATOM 2191 C C . GLN B 1 43 ? 5.438 24.656 -3.799 1 97.62 43 GLN B C 1
ATOM 2193 O O . GLN B 1 43 ? 5.977 24.422 -2.715 1 97.62 43 GLN B O 1
ATOM 2198 N N . ASP B 1 44 ? 4.133 24.453 -4.047 1 98.5 44 ASP B N 1
ATOM 2199 C CA . ASP B 1 44 ? 3.281 23.922 -2.992 1 98.5 44 ASP B CA 1
ATOM 2200 C C . ASP B 1 44 ? 3.709 22.5 -2.611 1 98.5 44 ASP B C 1
ATOM 2202 O O . ASP B 1 44 ? 3.672 22.141 -1.435 1 98.5 44 ASP B O 1
ATOM 2206 N N . ALA B 1 45 ? 4.094 21.781 -3.582 1 98.31 45 ALA B N 1
ATOM 2207 C CA . ALA B 1 45 ? 4.52 20.406 -3.324 1 98.31 45 ALA B CA 1
ATOM 2208 C C . ALA B 1 45 ? 5.738 20.375 -2.41 1 98.31 45 ALA B C 1
ATOM 2210 O O . ALA B 1 45 ? 5.777 19.609 -1.442 1 98.31 45 ALA B O 1
ATOM 2211 N N . ALA B 1 46 ? 6.699 21.203 -2.748 1 98.31 46 ALA B N 1
ATOM 2212 C CA . ALA B 1 46 ? 7.922 21.266 -1.95 1 98.31 46 ALA B CA 1
ATOM 2213 C C . ALA B 1 46 ? 7.625 21.734 -0.529 1 98.31 46 ALA B C 1
ATOM 2215 O O . ALA B 1 46 ? 8.133 21.156 0.439 1 98.31 46 ALA B O 1
ATOM 2216 N N . PHE B 1 47 ? 6.832 22.766 -0.464 1 98.62 47 PHE B N 1
ATOM 2217 C CA . PHE B 1 47 ? 6.477 23.312 0.836 1 98.62 47 PHE B CA 1
ATOM 2218 C C . PHE B 1 47 ? 5.719 22.297 1.671 1 98.62 47 PHE B C 1
ATOM 2220 O O . PHE B 1 47 ? 6.094 22.016 2.814 1 98.62 47 PHE B O 1
ATOM 2227 N N . ALA B 1 48 ? 4.668 21.688 1.144 1 98.38 48 ALA B N 1
ATOM 2228 C CA . ALA B 1 48 ? 3.822 20.719 1.848 1 98.38 48 ALA B CA 1
ATOM 2229 C C . ALA B 1 48 ? 4.621 19.484 2.254 1 98.38 48 ALA B C 1
ATOM 2231 O O . ALA B 1 48 ? 4.48 19 3.375 1 98.38 48 ALA B O 1
ATOM 2232 N N . GLY B 1 49 ? 5.43 19 1.346 1 98.06 49 GLY B N 1
ATOM 2233 C CA . GLY B 1 49 ? 6.258 17.844 1.661 1 98.06 49 GLY B CA 1
ATOM 2234 C C . GLY B 1 49 ? 7.195 18.078 2.83 1 98.06 49 GLY B C 1
ATOM 2235 O O . GLY B 1 49 ? 7.277 17.266 3.746 1 98.06 49 GLY B O 1
ATOM 2236 N N . ARG B 1 50 ? 7.879 19.203 2.793 1 98.31 50 ARG B N 1
ATOM 2237 C CA . ARG B 1 50 ? 8.828 19.547 3.852 1 98.31 50 ARG B CA 1
ATOM 2238 C C . ARG B 1 50 ? 8.117 19.703 5.191 1 98.31 50 ARG B C 1
ATOM 2240 O O . ARG B 1 50 ? 8.555 19.172 6.203 1 98.31 50 ARG B O 1
ATOM 2247 N N . LEU B 1 51 ? 7.07 20.406 5.211 1 98.5 51 LEU B N 1
ATOM 2248 C CA . LEU B 1 51 ? 6.367 20.672 6.461 1 98.5 51 LEU B CA 1
ATOM 2249 C C . LEU B 1 51 ? 5.758 19.391 7.023 1 98.5 51 LEU B C 1
ATOM 2251 O O . LEU B 1 51 ? 5.75 19.188 8.242 1 98.5 51 LEU B O 1
ATOM 2255 N N . THR B 1 52 ? 5.242 18.531 6.156 1 97.88 52 THR B N 1
ATOM 2256 C CA . THR B 1 52 ? 4.691 17.266 6.59 1 97.88 52 THR B CA 1
ATOM 2257 C C . THR B 1 52 ? 5.762 16.406 7.273 1 97.88 52 THR B C 1
ATOM 2259 O O . THR B 1 52 ? 5.543 15.898 8.375 1 97.88 52 THR B O 1
ATOM 2262 N N . VAL B 1 53 ? 6.887 16.328 6.641 1 98.12 53 VAL B N 1
ATOM 2263 C CA . VAL B 1 53 ? 7.961 15.492 7.188 1 98.12 53 VAL B CA 1
ATOM 2264 C C . VAL B 1 53 ? 8.438 16.078 8.516 1 98.12 53 VAL B C 1
ATOM 2266 O O . VAL B 1 53 ? 8.688 15.344 9.477 1 98.12 53 VAL B O 1
ATOM 2269 N N . ASN B 1 54 ? 8.523 17.359 8.609 1 96.62 54 ASN B N 1
ATOM 2270 C CA . ASN B 1 54 ? 8.938 18 9.852 1 96.62 54 ASN B CA 1
ATOM 2271 C C . ASN B 1 54 ? 7.922 17.766 10.969 1 96.62 54 ASN B C 1
ATOM 2273 O O . ASN B 1 54 ? 8.297 17.562 12.125 1 96.62 54 ASN B O 1
ATOM 2277 N N . ALA B 1 55 ? 6.691 17.797 10.609 1 95.19 55 ALA B N 1
ATOM 2278 C CA . ALA B 1 55 ? 5.621 17.625 11.586 1 95.19 55 ALA B CA 1
ATOM 2279 C C . ALA B 1 55 ? 5.617 16.203 12.148 1 95.19 55 ALA B C 1
ATOM 2281 O O . ALA B 1 55 ? 5.27 15.992 13.312 1 95.19 55 ALA B O 1
ATOM 2282 N N . PHE B 1 56 ? 6.02 15.258 11.352 1 95.75 56 PHE B N 1
ATOM 2283 C CA . PHE B 1 56 ? 6.012 13.852 11.742 1 95.75 56 PHE B CA 1
ATOM 2284 C C . PHE B 1 56 ? 7.422 13.273 11.711 1 95.75 56 PHE B C 1
ATOM 2286 O O . PHE B 1 56 ? 7.602 12.086 11.422 1 95.75 56 PHE B O 1
ATOM 2293 N N . ARG B 1 57 ? 8.352 14.039 11.984 1 95.62 57 ARG B N 1
ATOM 2294 C CA . ARG B 1 57 ? 9.758 13.688 11.797 1 95.62 57 ARG B CA 1
ATOM 2295 C C . ARG B 1 57 ? 10.117 12.43 12.578 1 95.62 57 ARG B C 1
ATOM 2297 O O . ARG B 1 57 ? 10.812 11.547 12.062 1 95.62 57 ARG B O 1
ATOM 2304 N N . ASN B 1 58 ? 9.656 12.266 13.797 1 94.31 58 ASN B N 1
ATOM 2305 C CA . ASN B 1 58 ? 9.984 11.109 14.617 1 94.31 58 ASN B CA 1
ATOM 2306 C C . ASN B 1 58 ? 9.5 9.812 13.977 1 94.31 58 ASN B C 1
ATOM 2308 O O . ASN B 1 58 ? 10.164 8.781 14.07 1 94.31 58 ASN B O 1
ATOM 2312 N N . LYS B 1 59 ? 8.398 9.852 13.359 1 95.25 59 LYS B N 1
ATOM 2313 C CA . LYS B 1 59 ? 7.844 8.672 12.711 1 95.25 59 LYS B CA 1
ATOM 2314 C C . LYS B 1 59 ? 8.664 8.281 11.484 1 95.25 59 LYS B C 1
ATOM 2316 O O . LYS B 1 59 ? 8.938 7.098 11.258 1 95.25 59 LYS B O 1
ATOM 2321 N N . TYR B 1 60 ? 9.031 9.32 10.742 1 97.19 60 TYR B N 1
ATOM 2322 C CA . TYR B 1 60 ? 9.828 9.047 9.547 1 97.19 60 TYR B CA 1
ATOM 2323 C C . TYR B 1 60 ? 11.219 8.539 9.922 1 97.19 60 TYR B C 1
ATOM 2325 O O . TYR B 1 60 ? 11.766 7.664 9.25 1 97.19 60 TYR B O 1
ATOM 2333 N N . VAL B 1 61 ? 11.789 9.109 11.008 1 97.06 61 VAL B N 1
ATOM 2334 C CA . VAL B 1 61 ? 13.086 8.633 11.477 1 97.06 61 VAL B CA 1
ATOM 2335 C C . VAL B 1 61 ? 12.953 7.203 11.984 1 97.06 61 VAL B C 1
ATOM 2337 O O . VAL B 1 61 ? 13.82 6.363 11.734 1 97.06 61 VAL B O 1
ATOM 2340 N N . HIS B 1 62 ? 11.867 6.91 12.688 1 94.94 62 HIS B N 1
ATOM 2341 C CA . HIS B 1 62 ? 11.602 5.555 13.141 1 94.94 62 HIS B CA 1
ATOM 2342 C C . HIS B 1 62 ? 11.555 4.578 11.969 1 94.94 62 HIS B C 1
ATOM 2344 O O . HIS B 1 62 ? 12.102 3.477 12.055 1 94.94 62 HIS B O 1
ATOM 2350 N N . ALA B 1 63 ? 10.961 4.992 10.914 1 95.19 63 ALA B N 1
ATOM 2351 C CA . ALA B 1 63 ? 10.773 4.145 9.734 1 95.19 63 ALA B CA 1
ATOM 2352 C C . ALA B 1 63 ? 12.07 4.012 8.945 1 95.19 63 ALA B C 1
ATOM 2354 O O . ALA B 1 63 ? 12.281 3.016 8.25 1 95.19 63 ALA B O 1
ATOM 2355 N N . THR B 1 64 ? 12.93 5.023 9.039 1 95.62 64 THR B N 1
ATOM 2356 C CA . THR B 1 64 ? 14.156 5.066 8.25 1 95.62 64 THR B CA 1
ATOM 2357 C C . THR B 1 64 ? 15.359 5.41 9.125 1 95.62 64 THR B C 1
ATOM 2359 O O . THR B 1 64 ? 15.812 4.586 9.914 1 95.62 64 THR B O 1
ATOM 2362 N N . SER B 1 65 ? 15.953 6.629 8.992 1 94.56 65 SER B N 1
ATOM 2363 C CA . SER B 1 65 ? 17.047 7.18 9.781 1 94.56 65 SER B CA 1
ATOM 2364 C C . SER B 1 65 ? 17.125 8.695 9.633 1 94.56 65 SER B C 1
ATOM 2366 O O . SER B 1 65 ? 16.516 9.273 8.727 1 94.56 65 SER B O 1
ATOM 2368 N N . GLU B 1 66 ? 17.844 9.289 10.602 1 95.62 66 GLU B N 1
ATOM 2369 C CA . GLU B 1 66 ? 18.047 10.734 10.516 1 95.62 66 GLU B CA 1
ATOM 2370 C C . GLU B 1 66 ? 18.734 11.117 9.203 1 95.62 66 GLU B C 1
ATOM 2372 O O . GLU B 1 66 ? 18.391 12.141 8.602 1 95.62 66 GLU B O 1
ATOM 2377 N N . GLY B 1 67 ? 19.562 10.281 8.781 1 94.88 67 GLY B N 1
ATOM 2378 C CA . GLY B 1 67 ? 20.312 10.547 7.562 1 94.88 67 GLY B CA 1
ATOM 2379 C C . GLY B 1 67 ? 19.453 10.461 6.312 1 94.88 67 GLY B C 1
ATOM 2380 O O . GLY B 1 67 ? 19.812 11.008 5.27 1 94.88 67 GLY B O 1
ATOM 2381 N N . SER B 1 68 ? 18.266 9.898 6.352 1 96.44 68 SER B N 1
ATOM 2382 C CA . SER B 1 68 ? 17.406 9.672 5.191 1 96.44 68 SER B CA 1
ATOM 2383 C C . SER B 1 68 ? 16.359 10.781 5.051 1 96.44 68 SER B C 1
ATOM 2385 O O . SER B 1 68 ? 15.617 10.82 4.07 1 96.44 68 SER B O 1
ATOM 2387 N N . ILE B 1 69 ? 16.328 11.719 5.941 1 97.25 69 ILE B N 1
ATOM 2388 C CA . ILE B 1 69 ? 15.25 12.68 6.023 1 97.25 69 ILE B CA 1
ATOM 2389 C C . ILE B 1 69 ? 15.227 13.547 4.77 1 97.25 69 ILE B C 1
ATOM 2391 O O . ILE B 1 69 ? 14.164 13.836 4.215 1 97.25 69 ILE B O 1
ATOM 2395 N N . PRO B 1 70 ? 16.359 13.969 4.207 1 96.75 70 PRO B N 1
ATOM 2396 C CA . PRO B 1 70 ? 16.297 14.734 2.963 1 96.75 70 PRO B CA 1
ATOM 2397 C C . PRO B 1 70 ? 15.617 13.969 1.831 1 96.75 70 PRO B C 1
ATOM 2399 O O . PRO B 1 70 ? 14.828 14.547 1.076 1 96.75 70 PRO B O 1
ATOM 2402 N N . ASP B 1 71 ? 15.852 12.688 1.775 1 96.25 71 ASP B N 1
ATOM 2403 C CA . ASP B 1 71 ? 15.219 11.867 0.747 1 96.25 71 ASP B CA 1
ATOM 2404 C C . ASP B 1 71 ? 13.734 11.672 1.034 1 96.25 71 ASP B C 1
ATOM 2406 O O . ASP B 1 71 ? 12.922 11.602 0.11 1 96.25 71 ASP B O 1
ATOM 2410 N N . VAL B 1 72 ? 13.398 11.555 2.283 1 97.5 72 VAL B N 1
ATOM 2411 C CA . VAL B 1 72 ? 11.992 11.445 2.662 1 97.5 72 VAL B CA 1
ATOM 2412 C C . VAL B 1 72 ? 11.242 12.703 2.242 1 97.5 72 VAL B C 1
ATOM 2414 O O . VAL B 1 72 ? 10.156 12.625 1.661 1 97.5 72 VAL B O 1
ATOM 2417 N N . ILE B 1 73 ? 11.867 13.852 2.477 1 97.62 73 ILE B N 1
ATOM 2418 C CA . ILE B 1 73 ? 11.25 15.125 2.098 1 97.62 73 ILE B CA 1
ATOM 2419 C C . ILE B 1 73 ? 11.031 15.156 0.587 1 97.62 73 ILE B C 1
ATOM 2421 O O . ILE B 1 73 ? 9.953 15.547 0.119 1 97.62 73 ILE B O 1
ATOM 2425 N N . ARG B 1 74 ? 11.992 14.766 -0.105 1 96.5 74 ARG B N 1
ATOM 2426 C CA . ARG B 1 74 ? 11.867 14.727 -1.559 1 96.5 74 ARG B CA 1
ATOM 2427 C C . ARG B 1 74 ? 10.703 13.828 -1.985 1 96.5 74 ARG B C 1
ATOM 2429 O O . ARG B 1 74 ? 9.891 14.219 -2.824 1 96.5 74 ARG B O 1
ATOM 2436 N N . THR B 1 75 ? 10.602 12.641 -1.402 1 95.69 75 THR B N 1
ATOM 2437 C CA . THR B 1 75 ? 9.57 11.672 -1.75 1 95.69 75 THR B CA 1
ATOM 2438 C C . THR B 1 75 ? 8.18 12.211 -1.427 1 95.69 75 THR B C 1
ATOM 2440 O O . THR B 1 75 ? 7.281 12.164 -2.27 1 95.69 75 THR B O 1
ATOM 2443 N N . ILE B 1 76 ? 8.047 12.727 -0.243 1 96.69 76 ILE B N 1
ATOM 2444 C CA . ILE B 1 76 ? 6.75 13.234 0.191 1 96.69 76 ILE B CA 1
ATOM 2445 C C . ILE B 1 76 ? 6.371 14.453 -0.636 1 96.69 76 ILE B C 1
ATOM 2447 O O . ILE B 1 76 ? 5.195 14.664 -0.946 1 96.69 76 ILE B O 1
ATOM 2451 N N . SER B 1 77 ? 7.328 15.258 -1.021 1 97.5 77 SER B N 1
ATOM 2452 C CA . SER B 1 77 ? 7.066 16.391 -1.897 1 97.5 77 SER B CA 1
ATOM 2453 C C . SER B 1 77 ? 6.527 15.945 -3.25 1 97.5 77 SER B C 1
ATOM 2455 O O . SER B 1 77 ? 5.535 16.484 -3.744 1 97.5 77 SER B O 1
ATOM 2457 N N . LEU B 1 78 ? 7.141 14.969 -3.77 1 95.56 78 LEU B N 1
ATOM 2458 C CA . LEU B 1 78 ? 6.719 14.453 -5.07 1 95.56 78 LEU B CA 1
ATOM 2459 C C . LEU B 1 78 ? 5.324 13.844 -4.988 1 95.56 78 LEU B C 1
ATOM 2461 O O . LEU B 1 78 ? 4.551 13.922 -5.945 1 95.56 78 LEU B O 1
ATOM 2465 N N . GLU B 1 79 ? 5.008 13.297 -3.895 1 94.31 79 GLU B N 1
ATOM 2466 C CA . GLU B 1 79 ? 3.711 12.648 -3.709 1 94.31 79 GLU B CA 1
ATOM 2467 C C . GLU B 1 79 ? 2.584 13.68 -3.699 1 94.31 79 GLU B C 1
ATOM 2469 O O . GLU B 1 79 ? 1.411 13.32 -3.84 1 94.31 79 GLU B O 1
ATOM 2474 N N . GLN B 1 80 ? 2.939 14.93 -3.504 1 96.19 80 GLN B N 1
ATOM 2475 C CA . GLN B 1 80 ? 1.92 15.977 -3.5 1 96.19 80 GLN B CA 1
ATOM 2476 C C . GLN B 1 80 ? 1.455 16.297 -4.918 1 96.19 80 GLN B C 1
ATOM 2478 O O . GLN B 1 80 ? 0.441 16.969 -5.105 1 96.19 80 GLN B O 1
ATOM 2483 N N . ARG B 1 81 ? 2.107 15.812 -5.867 1 96.56 81 ARG B N 1
ATOM 2484 C CA . ARG B 1 81 ? 1.853 16.188 -7.258 1 96.56 81 ARG B CA 1
ATOM 2485 C C . ARG B 1 81 ? 1.003 15.125 -7.957 1 96.56 81 ARG B C 1
ATOM 2487 O O . ARG B 1 81 ? 1.083 13.938 -7.625 1 96.56 81 ARG B O 1
ATOM 2494 N N . GLY B 1 82 ? 0.211 15.609 -8.898 1 95.06 82 GLY B N 1
ATOM 2495 C CA . GLY B 1 82 ? -0.506 14.703 -9.773 1 95.06 82 GLY B CA 1
ATOM 2496 C C . GLY B 1 82 ? -1.613 13.938 -9.062 1 95.06 82 GLY B C 1
ATOM 2497 O O . GLY B 1 82 ? -1.964 12.828 -9.461 1 95.06 82 GLY B O 1
ATOM 2498 N N . GLN B 1 83 ? -2.102 14.477 -8.031 1 95.06 83 GLN B N 1
ATOM 2499 C CA . GLN B 1 83 ? -3.184 13.82 -7.305 1 95.06 83 GLN B CA 1
ATOM 2500 C C . GLN B 1 83 ? -4.543 14.164 -7.91 1 95.06 83 GLN B C 1
ATOM 2502 O O . GLN B 1 83 ? -4.637 15.016 -8.797 1 95.06 83 GLN B O 1
ATOM 2507 N N . ASP B 1 84 ? -5.531 13.477 -7.465 1 93.56 84 ASP B N 1
ATOM 2508 C CA . ASP B 1 84 ? -6.902 13.812 -7.828 1 93.56 84 ASP B CA 1
ATOM 2509 C C . ASP B 1 84 ? -7.234 15.25 -7.434 1 93.56 84 ASP B C 1
ATOM 2511 O O . ASP B 1 84 ? -6.816 15.727 -6.375 1 93.56 84 ASP B O 1
ATOM 2515 N N . PRO B 1 85 ? -8.078 15.906 -8.242 1 95.62 85 PRO B N 1
ATOM 2516 C CA . PRO B 1 85 ? -8.43 17.281 -7.914 1 95.62 85 PRO B CA 1
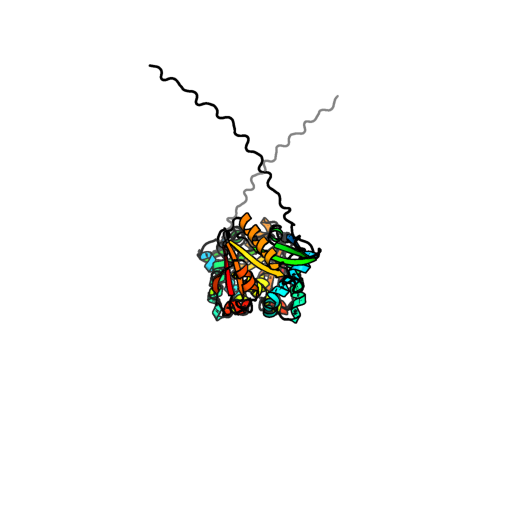ATOM 2517 C C . PRO B 1 85 ? -9 17.438 -6.508 1 95.62 85 PRO B C 1
ATOM 2519 O O . PRO B 1 85 ? -8.805 18.469 -5.863 1 95.62 85 PRO B O 1
ATOM 2522 N N . LEU B 1 86 ? -9.664 16.469 -6.008 1 95.5 86 LEU B N 1
ATOM 2523 C CA . LEU B 1 86 ? -10.258 16.531 -4.676 1 95.5 86 LEU B CA 1
ATOM 2524 C C . LEU B 1 86 ? -9.18 16.625 -3.602 1 95.5 86 LEU B C 1
ATOM 2526 O O . LEU B 1 86 ? -9.391 17.234 -2.555 1 95.5 86 LEU B O 1
ATOM 2530 N N . TYR B 1 87 ? -8.102 16 -3.9 1 96 87 TYR B N 1
ATOM 2531 C CA . TYR B 1 87 ? -6.973 16.094 -2.977 1 96 87 TYR B CA 1
ATOM 2532 C C . TYR B 1 87 ? -6.598 17.547 -2.707 1 96 87 TYR B C 1
ATOM 2534 O O . TYR B 1 87 ? -6.395 17.938 -1.555 1 96 87 TYR B O 1
ATOM 2542 N N . TYR B 1 88 ? -6.59 18.344 -3.719 1 97.69 88 TYR B N 1
ATOM 2543 C CA . TYR B 1 88 ? -6.191 19.734 -3.623 1 97.69 88 TYR B CA 1
ATOM 2544 C C . TYR B 1 88 ? -7.32 20.594 -3.055 1 97.69 88 TYR B C 1
ATOM 2546 O O . TYR B 1 88 ? -7.07 21.625 -2.43 1 97.69 88 TYR B O 1
ATOM 2554 N N . GLN B 1 89 ? -8.492 20.109 -3.201 1 96.69 89 GLN B N 1
ATOM 2555 C CA . GLN B 1 89 ? -9.648 20.828 -2.676 1 96.69 89 GLN B CA 1
ATOM 2556 C C . GLN B 1 89 ? -9.844 20.547 -1.188 1 96.69 89 GLN B C 1
ATOM 2558 O O . GLN B 1 89 ? -10.516 21.297 -0.488 1 96.69 89 GLN B O 1
ATOM 2563 N N . ARG B 1 90 ? -9.289 19.422 -0.707 1 95.88 90 ARG B N 1
ATOM 2564 C CA . ARG B 1 90 ? -9.438 19.016 0.684 1 95.88 90 ARG B CA 1
ATOM 2565 C C . ARG B 1 90 ? -8.305 19.547 1.544 1 95.88 90 ARG B C 1
ATOM 2567 O O . ARG B 1 90 ? -8.367 19.484 2.773 1 95.88 90 ARG B O 1
ATOM 2574 N N . ASN B 1 91 ? -7.262 20.016 0.919 1 97.88 91 ASN B N 1
ATOM 2575 C CA . ASN B 1 91 ? -6.059 20.438 1.633 1 97.88 91 ASN B CA 1
ATOM 2576 C C . ASN B 1 91 ? -5.773 21.922 1.436 1 97.88 91 ASN B C 1
ATOM 2578 O O . ASN B 1 91 ? -5.961 22.453 0.34 1 97.88 91 ASN B O 1
ATOM 2582 N N . PHE B 1 92 ? -5.383 22.562 2.521 1 98.56 92 PHE B N 1
ATOM 2583 C CA . PHE B 1 92 ? -5.312 24.016 2.508 1 98.56 92 PHE B CA 1
ATOM 2584 C C . PHE B 1 92 ? -3.951 24.5 2.998 1 98.56 92 PHE B C 1
ATOM 2586 O O . PHE B 1 92 ? -3.322 23.859 3.834 1 98.56 92 PHE B O 1
ATOM 2593 N N . VAL B 1 93 ? -3.586 25.656 2.443 1 98.56 93 VAL B N 1
ATOM 2594 C CA . VAL B 1 93 ? -2.328 26.312 2.779 1 98.56 93 VAL B CA 1
ATOM 2595 C C . VAL B 1 93 ? -2.605 27.688 3.361 1 98.56 93 VAL B C 1
ATOM 2597 O O . VAL B 1 93 ? -3.402 28.453 2.812 1 98.56 93 VAL B O 1
ATOM 2600 N N . ALA B 1 94 ? -2.057 27.969 4.504 1 98.38 94 ALA B N 1
ATOM 2601 C CA . ALA B 1 94 ? -2.045 29.312 5.047 1 98.38 94 ALA B CA 1
ATOM 2602 C C . ALA B 1 94 ? -0.853 30.109 4.516 1 98.38 94 ALA B C 1
ATOM 2604 O O . ALA B 1 94 ? 0.286 29.641 4.562 1 98.38 94 ALA B O 1
ATOM 2605 N N . GLU B 1 95 ? -1.136 31.25 4.078 1 97.31 95 GLU B N 1
ATOM 2606 C CA . GLU B 1 95 ? -0.091 32.156 3.592 1 97.31 95 GLU B CA 1
ATOM 2607 C C . GLU B 1 95 ? 0.013 33.406 4.457 1 97.31 95 GLU B C 1
ATOM 2609 O O . GLU B 1 95 ? -1.003 33.969 4.852 1 97.31 95 GLU B O 1
ATOM 2614 N N . TYR B 1 96 ? 1.244 33.688 4.777 1 94.81 96 TYR B N 1
ATOM 2615 C CA . TYR B 1 96 ? 1.591 34.906 5.48 1 94.81 96 TYR B CA 1
ATOM 2616 C C . TYR B 1 96 ? 2.469 35.812 4.617 1 94.81 96 TYR B C 1
ATOM 2618 O O . TYR B 1 96 ? 3.604 35.438 4.293 1 94.81 96 TYR B O 1
ATOM 2626 N N . ASP B 1 97 ? 1.992 37 4.188 1 89.94 97 ASP B N 1
ATOM 2627 C CA . ASP B 1 97 ? 2.699 37.906 3.307 1 89.94 97 ASP B CA 1
ATOM 2628 C C . ASP B 1 97 ? 3.137 37.219 2.02 1 89.94 97 ASP B C 1
ATOM 2630 O O . ASP B 1 97 ? 4.301 37.312 1.623 1 89.94 97 ASP B O 1
ATOM 2634 N N . GLY B 1 98 ? 2.291 36.344 1.55 1 90.25 98 GLY B N 1
ATOM 2635 C CA . GLY B 1 98 ? 2.512 35.688 0.264 1 90.25 98 GLY B CA 1
ATOM 2636 C C . GLY B 1 98 ? 3.338 34.438 0.363 1 90.25 98 GLY B C 1
ATOM 2637 O O . GLY B 1 98 ? 3.547 33.75 -0.636 1 90.25 98 GLY B O 1
ATOM 2638 N N . LYS B 1 99 ? 3.754 34.125 1.553 1 94.5 99 LYS B N 1
ATOM 2639 C CA . LYS B 1 99 ? 4.574 32.938 1.76 1 94.5 99 LYS B CA 1
ATOM 2640 C C . LYS B 1 99 ? 3.779 31.828 2.453 1 94.5 99 LYS B C 1
ATOM 2642 O O . LYS B 1 99 ? 3.133 32.062 3.475 1 94.5 99 LYS B O 1
ATOM 2647 N N . PRO B 1 100 ? 3.826 30.625 1.853 1 97.94 100 PRO B N 1
ATOM 2648 C CA . PRO B 1 100 ? 3.182 29.516 2.568 1 97.94 100 PRO B CA 1
ATOM 2649 C C . PRO B 1 100 ? 3.826 29.234 3.924 1 97.94 100 PRO B C 1
ATOM 2651 O O . PRO B 1 100 ? 5.055 29.141 4.02 1 97.94 100 PRO B O 1
ATOM 2654 N N . VAL B 1 101 ? 2.939 29.094 5.012 1 98.06 101 VAL B N 1
ATOM 2655 C CA . VAL B 1 101 ? 3.531 28.969 6.336 1 98.06 101 VAL B CA 1
ATOM 2656 C C . VAL B 1 101 ? 2.807 27.875 7.117 1 98.06 101 VAL B C 1
ATOM 2658 O O . VAL B 1 101 ? 3.24 27.484 8.203 1 98.06 101 VAL B O 1
ATOM 2661 N N . GLY B 1 102 ? 1.705 27.359 6.656 1 98.44 102 GLY B N 1
ATOM 2662 C CA . GLY B 1 102 ? 0.95 26.312 7.332 1 98.44 102 GLY B CA 1
ATOM 2663 C C . GLY B 1 102 ? 0.102 25.484 6.387 1 98.44 102 GLY B C 1
ATOM 2664 O O . GLY B 1 102 ? -0.183 25.906 5.266 1 98.44 102 GLY B O 1
ATOM 2665 N N . ILE B 1 103 ? -0.231 24.297 6.816 1 98.56 103 ILE B N 1
ATOM 2666 C CA . ILE B 1 103 ? -1.06 23.422 5.996 1 98.56 103 ILE B CA 1
ATOM 2667 C C . ILE B 1 103 ? -2.02 22.625 6.883 1 98.56 103 ILE B C 1
ATOM 2669 O O . ILE B 1 103 ? -1.768 22.453 8.078 1 98.56 103 ILE B O 1
ATOM 2673 N N . ILE B 1 104 ? -3.123 22.203 6.332 1 98.5 104 ILE B N 1
ATOM 2674 C CA . ILE B 1 104 ? -4.066 21.297 6.977 1 98.5 104 ILE B CA 1
ATOM 2675 C C . ILE B 1 104 ? -4.637 20.328 5.945 1 98.5 104 ILE B C 1
ATOM 2677 O O . ILE B 1 104 ? -4.984 20.734 4.832 1 98.5 104 ILE B O 1
ATOM 2681 N N . TYR B 1 105 ? -4.617 19.016 6.297 1 97.5 105 TYR B N 1
ATOM 2682 C CA . TYR B 1 105 ? -5.141 17.953 5.438 1 97.5 105 TYR B CA 1
ATOM 2683 C C . TYR B 1 105 ? -6.418 17.359 6.02 1 97.5 105 TYR B C 1
ATOM 2685 O O . TYR B 1 105 ? -6.449 16.969 7.188 1 97.5 105 TYR B O 1
ATOM 2693 N N . LEU B 1 106 ? -7.418 17.312 5.191 1 97 106 LEU B N 1
ATOM 2694 C CA . LEU B 1 106 ? -8.688 16.703 5.578 1 97 106 LEU B CA 1
ATOM 2695 C C . LEU B 1 106 ? -9.008 15.5 4.703 1 97 106 LEU B C 1
ATOM 2697 O O . LEU B 1 106 ? -8.688 15.492 3.512 1 97 106 LEU B O 1
ATOM 2701 N N . ILE B 1 107 ? -9.617 14.555 5.281 1 95.19 107 ILE B N 1
ATOM 2702 C CA . ILE B 1 107 ? -10.07 13.375 4.562 1 95.19 107 ILE B CA 1
ATOM 2703 C C . ILE B 1 107 ? -11.562 13.156 4.809 1 95.19 107 ILE B C 1
ATOM 2705 O O . ILE B 1 107 ? -12.023 13.242 5.949 1 95.19 107 ILE B O 1
ATOM 2709 N N . PHE B 1 108 ? -12.273 12.969 3.791 1 93.06 108 PHE B N 1
ATOM 2710 C CA . PHE B 1 108 ? -13.703 12.664 3.865 1 93.06 108 PHE B CA 1
ATOM 2711 C C . PHE B 1 108 ? -13.984 11.25 3.375 1 93.06 108 PHE B C 1
ATOM 2713 O O . PHE B 1 108 ? -13.219 10.695 2.578 1 93.06 108 PHE B O 1
ATOM 2720 N N . ARG B 1 109 ? -15.039 10.719 3.887 1 89.44 109 ARG B N 1
ATOM 2721 C CA . ARG B 1 109 ? -15.445 9.398 3.424 1 89.44 109 ARG B CA 1
ATOM 2722 C C . ARG B 1 109 ? -15.68 9.391 1.916 1 89.44 109 ARG B C 1
ATOM 2724 O O . ARG B 1 109 ? -16.344 10.281 1.382 1 89.44 109 ARG B O 1
ATOM 2731 N N . GLY B 1 110 ? -15.109 8.398 1.271 1 83.94 110 GLY B N 1
ATOM 2732 C CA . GLY B 1 110 ? -15.312 8.273 -0.163 1 83.94 110 GLY B CA 1
ATOM 2733 C C . GLY B 1 110 ? -14.25 8.969 -0.983 1 83.94 110 GLY B C 1
ATOM 2734 O O . GLY B 1 110 ? -14.227 8.852 -2.211 1 83.94 110 GLY B O 1
ATOM 2735 N N . ASP B 1 111 ? -13.414 9.727 -0.332 1 89.38 111 ASP B N 1
ATOM 2736 C CA . ASP B 1 111 ? -12.328 10.359 -1.067 1 89.38 111 ASP B CA 1
ATOM 2737 C C . ASP B 1 111 ? -11.422 9.312 -1.715 1 89.38 111 ASP B C 1
ATOM 2739 O O . ASP B 1 111 ? -11.219 8.234 -1.158 1 89.38 111 ASP B O 1
ATOM 2743 N N . PRO B 1 112 ? -10.891 9.664 -2.861 1 85.62 112 PRO B N 1
ATOM 2744 C CA . PRO B 1 112 ? -9.922 8.742 -3.451 1 85.62 112 PRO B CA 1
ATOM 2745 C C . PRO B 1 112 ? -8.656 8.594 -2.607 1 85.62 112 PRO B C 1
ATOM 2747 O O . PRO B 1 112 ? -8.211 9.555 -1.976 1 85.62 112 PRO B O 1
ATOM 2750 N N . ILE B 1 113 ? -8.148 7.414 -2.664 1 81.19 113 ILE B N 1
ATOM 2751 C CA . ILE B 1 113 ? -6.867 7.18 -2.014 1 81.19 113 ILE B CA 1
ATOM 2752 C C . ILE B 1 113 ? -5.758 7.883 -2.799 1 81.19 113 ILE B C 1
ATOM 2754 O O . ILE B 1 113 ? -5.656 7.727 -4.016 1 81.19 113 ILE B O 1
ATOM 2758 N N . PRO B 1 114 ? -4.996 8.602 -2.094 1 86.69 114 PRO B N 1
ATOM 2759 C CA . PRO B 1 114 ? -3.91 9.289 -2.803 1 86.69 114 PRO B CA 1
ATOM 2760 C C . PRO B 1 114 ? -2.955 8.32 -3.494 1 86.69 114 PRO B C 1
ATOM 2762 O O . PRO B 1 114 ? -2.658 7.246 -2.955 1 86.69 114 PRO B O 1
ATOM 2765 N N . ARG B 1 115 ? -2.443 8.75 -4.586 1 83.25 115 ARG B N 1
ATOM 2766 C CA . ARG B 1 115 ? -1.497 7.953 -5.355 1 83.25 115 ARG B CA 1
ATOM 2767 C C . ARG B 1 115 ? -0.109 7.988 -4.727 1 83.25 115 ARG B C 1
ATOM 2769 O O . ARG B 1 115 ? 0.327 9.031 -4.23 1 83.25 115 ARG B O 1
ATOM 2776 N N . GLU B 1 116 ? 0.438 6.875 -4.816 1 82.19 116 GLU B N 1
ATOM 2777 C CA . GLU B 1 116 ? 1.83 6.824 -4.383 1 82.19 116 GLU B CA 1
ATOM 2778 C C . GLU B 1 116 ? 2.777 7.207 -5.516 1 82.19 116 GLU B C 1
ATOM 2780 O O . GLU B 1 116 ? 2.486 6.957 -6.688 1 82.19 116 GLU B O 1
ATOM 2785 N N . ASN B 1 117 ? 3.807 7.906 -5.145 1 82 117 ASN B N 1
ATOM 2786 C CA . ASN B 1 117 ? 4.895 8.188 -6.074 1 82 117 ASN B CA 1
ATOM 2787 C C . ASN B 1 117 ? 6.172 7.453 -5.68 1 82 117 ASN B C 1
ATOM 2789 O O . ASN B 1 117 ? 6.742 7.711 -4.621 1 82 117 ASN B O 1
ATOM 2793 N N . THR B 1 118 ? 6.594 6.566 -6.535 1 77.44 118 THR B N 1
ATOM 2794 C CA . THR B 1 118 ? 7.719 5.715 -6.168 1 77.44 118 THR B CA 1
ATOM 2795 C C . THR B 1 118 ? 9 6.176 -6.863 1 77.44 118 THR B C 1
ATOM 2797 O O . THR B 1 118 ? 10.023 5.5 -6.793 1 77.44 118 THR B O 1
ATOM 2800 N N . ALA B 1 119 ? 8.984 7.285 -7.461 1 77.56 119 ALA B N 1
ATOM 2801 C CA . ALA B 1 119 ? 10.094 7.742 -8.297 1 77.56 119 ALA B CA 1
ATOM 2802 C C . ALA B 1 119 ? 11.352 7.969 -7.461 1 77.56 119 ALA B C 1
ATOM 2804 O O . ALA B 1 119 ? 12.469 7.77 -7.945 1 77.56 119 ALA B O 1
ATOM 2805 N N . ALA B 1 120 ? 11.195 8.352 -6.227 1 79.19 120 ALA B N 1
ATOM 2806 C CA . ALA B 1 120 ? 12.367 8.695 -5.418 1 79.19 120 ALA B CA 1
ATOM 2807 C C . ALA B 1 120 ? 12.758 7.539 -4.504 1 79.19 120 ALA B C 1
ATOM 2809 O O . ALA B 1 120 ? 13.734 7.641 -3.75 1 79.19 120 A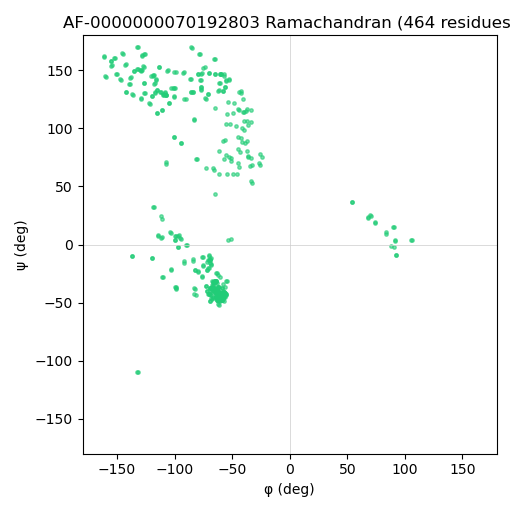LA B O 1
ATOM 2810 N N . LEU B 1 121 ? 12.102 6.453 -4.617 1 81.75 121 LEU B N 1
ATOM 2811 C CA . LEU B 1 121 ? 12.344 5.367 -3.676 1 81.75 121 LEU B CA 1
ATOM 2812 C C . LEU B 1 121 ? 13.656 4.664 -3.984 1 81.75 121 LEU B C 1
ATOM 2814 O O . LEU B 1 121 ? 14.219 3.98 -3.125 1 81.75 121 LEU B O 1
ATOM 2818 N N . ASP B 1 122 ? 14.172 4.84 -5.164 1 78 122 ASP B N 1
ATOM 2819 C CA . ASP B 1 122 ? 15.414 4.188 -5.562 1 78 122 ASP B CA 1
ATOM 2820 C C . ASP B 1 122 ? 16.609 4.789 -4.824 1 78 122 ASP B C 1
ATOM 2822 O O . ASP B 1 122 ? 17.703 4.215 -4.824 1 78 122 ASP B O 1
ATOM 2826 N N . THR B 1 123 ? 16.391 5.91 -4.199 1 84.94 123 THR B N 1
ATOM 2827 C CA . THR B 1 123 ? 17.484 6.562 -3.477 1 84.94 123 THR B CA 1
ATOM 2828 C C . THR B 1 123 ? 17.625 5.977 -2.074 1 84.94 123 THR B C 1
ATOM 2830 O O . THR B 1 123 ? 18.625 6.215 -1.395 1 84.94 123 THR B O 1
ATOM 2833 N N . PHE B 1 124 ? 16.641 5.223 -1.657 1 89.88 124 PHE B N 1
ATOM 2834 C CA . PHE B 1 124 ? 16.625 4.637 -0.323 1 89.88 124 PHE B CA 1
ATOM 2835 C C . PHE B 1 124 ? 17.234 3.238 -0.343 1 89.88 124 PHE B C 1
ATOM 2837 O O . PHE B 1 124 ? 17.172 2.539 -1.354 1 89.88 124 PHE B O 1
ATOM 2844 N N . GLY B 1 125 ? 17.891 2.916 0.823 1 86.38 125 GLY B N 1
ATOM 2845 C CA . GLY B 1 125 ? 18.156 1.503 1.039 1 86.38 125 GLY B CA 1
ATOM 2846 C C . GLY B 1 125 ? 16.891 0.68 1.217 1 86.38 125 GLY B C 1
ATOM 2847 O O . GLY B 1 125 ? 15.836 1.221 1.543 1 86.38 125 GLY B O 1
ATOM 2848 N N . CYS B 1 126 ? 16.953 -0.569 1.027 1 84.62 126 CYS B N 1
ATOM 2849 C CA . CYS B 1 126 ? 15.797 -1.446 1.055 1 84.62 126 CYS B CA 1
ATOM 2850 C C . CYS B 1 126 ? 15.133 -1.431 2.428 1 84.62 126 CYS B C 1
ATOM 2852 O O . CYS B 1 126 ? 13.906 -1.492 2.531 1 84.62 126 CYS B O 1
ATOM 2854 N N . CYS B 1 127 ? 15.93 -1.343 3.494 1 87.44 127 CYS B N 1
ATOM 2855 C CA . CYS B 1 127 ? 15.367 -1.276 4.836 1 87.44 127 CYS B CA 1
ATOM 2856 C C . CYS B 1 127 ? 14.516 -0.022 5.012 1 87.44 127 CYS B C 1
ATOM 2858 O O . CYS B 1 127 ? 13.453 -0.07 5.625 1 87.44 127 CYS B O 1
ATOM 2860 N N . ASP B 1 128 ? 15.008 1.068 4.449 1 92.94 128 ASP B N 1
ATOM 2861 C CA . ASP B 1 128 ? 14.266 2.322 4.531 1 92.94 128 ASP B CA 1
ATOM 2862 C C . ASP B 1 128 ? 12.938 2.221 3.795 1 92.94 128 ASP B C 1
ATOM 2864 O O . ASP B 1 128 ? 11.906 2.691 4.293 1 92.94 128 ASP B O 1
ATOM 2868 N N . VAL B 1 129 ? 13.016 1.59 2.678 1 90.56 129 VAL B N 1
ATOM 2869 C CA . VAL B 1 129 ? 11.797 1.45 1.885 1 90.56 129 VAL B CA 1
ATOM 2870 C C . VAL B 1 129 ? 10.781 0.6 2.645 1 90.56 129 VAL B C 1
ATOM 2872 O O . VAL B 1 129 ? 9.609 0.961 2.738 1 90.56 129 VAL B O 1
ATOM 2875 N N . CYS B 1 130 ? 11.219 -0.468 3.193 1 91.75 130 CYS B N 1
ATOM 2876 C CA . CYS B 1 130 ? 10.328 -1.328 3.961 1 91.75 130 CYS B CA 1
ATOM 2877 C C . CYS B 1 130 ? 9.766 -0.592 5.176 1 91.75 130 CYS B C 1
ATOM 2879 O O . CYS B 1 130 ? 8.594 -0.731 5.504 1 91.75 130 CYS B O 1
ATOM 2881 N N . GLY B 1 131 ? 10.625 0.145 5.809 1 93.94 131 GLY B N 1
ATOM 2882 C CA . GLY B 1 131 ? 10.172 0.961 6.922 1 93.94 131 GLY B CA 1
ATOM 2883 C C . GLY B 1 131 ? 9.117 1.975 6.531 1 93.94 131 GLY B C 1
ATOM 2884 O O . GLY B 1 131 ? 8.141 2.172 7.254 1 93.94 131 GLY B O 1
ATOM 2885 N N . LEU B 1 132 ? 9.344 2.574 5.398 1 94.25 132 LEU B N 1
ATOM 2886 C CA . LEU B 1 132 ? 8.383 3.562 4.918 1 94.25 132 LEU B CA 1
ATOM 2887 C C . LEU B 1 132 ? 7.051 2.904 4.57 1 94.25 132 LEU B C 1
ATOM 2889 O O . LEU B 1 132 ? 5.988 3.477 4.816 1 94.25 132 LEU B O 1
ATOM 2893 N N . LYS B 1 133 ? 7.082 1.753 4.039 1 91.12 133 LYS B N 1
ATOM 2894 C CA . LYS B 1 133 ? 5.848 1.039 3.723 1 91.12 133 LYS B CA 1
ATOM 2895 C C . LYS B 1 133 ? 5.109 0.629 4.992 1 91.12 133 LYS B C 1
ATOM 2897 O O . LYS B 1 133 ? 3.879 0.662 5.039 1 91.12 133 LYS B O 1
ATOM 2902 N N . CYS B 1 134 ? 5.855 0.222 5.961 1 92.94 134 CYS B N 1
ATOM 2903 C CA . CYS B 1 134 ? 5.262 -0.072 7.258 1 92.94 134 CYS B CA 1
ATOM 2904 C C . CYS B 1 134 ? 4.602 1.169 7.852 1 92.94 134 CYS B C 1
ATOM 2906 O O . CYS B 1 134 ? 3.48 1.099 8.359 1 92.94 134 CYS B O 1
ATOM 2908 N N . LEU B 1 135 ? 5.285 2.256 7.754 1 93.88 135 LEU B N 1
ATOM 2909 C CA . LEU B 1 135 ? 4.754 3.521 8.242 1 93.88 135 LEU B CA 1
ATOM 2910 C C . LEU B 1 135 ? 3.465 3.889 7.512 1 93.88 135 LEU B C 1
ATOM 2912 O O . LEU B 1 135 ? 2.482 4.293 8.141 1 93.88 135 LEU B O 1
ATOM 2916 N N . ASP B 1 136 ? 3.494 3.768 6.215 1 90.81 136 ASP B N 1
ATOM 2917 C CA . ASP B 1 136 ? 2.316 4.059 5.402 1 90.81 136 ASP B CA 1
ATOM 2918 C C . ASP B 1 136 ? 1.112 3.242 5.867 1 90.81 136 ASP B C 1
ATOM 2920 O O . ASP B 1 136 ? -0.004 3.76 5.938 1 90.81 136 ASP B O 1
ATOM 2924 N N . TYR B 1 137 ? 1.344 2.021 6.141 1 87.31 137 TYR B N 1
ATOM 2925 C CA . TYR B 1 137 ? 0.28 1.166 6.652 1 87.31 137 TYR B CA 1
ATOM 2926 C C . TYR B 1 137 ? -0.24 1.684 7.988 1 87.31 137 TYR B C 1
ATOM 2928 O O . TYR B 1 137 ? -1.451 1.713 8.219 1 87.31 137 TYR B O 1
ATOM 2936 N N . GLY B 1 138 ? 0.616 2.055 8.812 1 86.69 138 GLY B N 1
ATOM 2937 C CA . GLY B 1 138 ? 0.223 2.615 10.094 1 86.69 138 GLY B CA 1
ATOM 2938 C C . GLY B 1 138 ? -0.675 3.83 9.961 1 86.69 138 GLY B C 1
ATOM 2939 O O . GLY B 1 138 ? -1.683 3.943 10.664 1 86.69 138 GLY B O 1
ATOM 2940 N N . PHE B 1 139 ? -0.277 4.656 9.047 1 86.75 139 PHE B N 1
ATOM 2941 C CA . PHE B 1 139 ? -1.049 5.875 8.828 1 86.75 139 PHE B CA 1
ATOM 2942 C C . PHE B 1 139 ? -2.449 5.547 8.328 1 86.75 139 PHE B C 1
ATOM 2944 O O . PHE B 1 139 ? -3.416 6.227 8.68 1 86.75 139 PHE B O 1
ATOM 2951 N N . ARG B 1 140 ? -2.641 4.492 7.59 1 79.94 140 ARG B N 1
ATOM 2952 C CA . ARG B 1 140 ? -3.916 4.16 6.961 1 79.94 140 ARG B CA 1
ATOM 2953 C C . ARG B 1 140 ? -4.84 3.451 7.945 1 79.94 140 ARG B C 1
ATOM 2955 O O . ARG B 1 140 ? -6.066 3.543 7.832 1 79.94 140 ARG B O 1
ATOM 2962 N N . THR B 1 141 ? -4.402 2.607 8.789 1 68.5 141 THR B N 1
ATOM 2963 C CA . THR B 1 141 ? -5.199 1.773 9.688 1 68.5 141 THR B CA 1
ATOM 2964 C C . THR B 1 141 ? -5.879 2.623 10.758 1 68.5 141 THR B C 1
ATOM 2966 O O . THR B 1 141 ? -6.859 2.193 11.367 1 68.5 141 THR B O 1
ATOM 2969 N N . VAL B 1 142 ? -5.523 3.709 10.844 1 58.19 142 VAL B N 1
ATOM 2970 C CA . VAL B 1 142 ? -6.105 4.527 11.906 1 58.19 142 VAL B CA 1
ATOM 2971 C C . VAL B 1 142 ? -7.285 5.324 11.352 1 58.19 142 VAL B C 1
ATOM 2973 O O . VAL B 1 142 ? -8.039 5.941 12.117 1 58.19 142 VAL B O 1
ATOM 2976 N N . GLU B 1 143 ? -7.578 5.016 10.102 1 61.56 143 GLU B N 1
ATOM 2977 C CA . GLU B 1 143 ? -8.625 5.836 9.492 1 61.56 143 GLU B CA 1
ATOM 2978 C C . GLU B 1 143 ? -9.922 5.051 9.336 1 61.56 143 GLU B C 1
ATOM 2980 O O . GLU B 1 143 ? -10.031 4.176 8.477 1 61.56 143 GLU B O 1
ATOM 2985 N N . ASP B 1 144 ? -10.656 4.684 10.234 1 69.5 144 ASP B N 1
ATOM 2986 C CA . ASP B 1 144 ? -11.992 4.125 10.102 1 69.5 144 ASP B CA 1
ATOM 2987 C C . ASP B 1 144 ? -13.062 5.211 10.25 1 69.5 144 ASP B C 1
ATOM 2989 O O . ASP B 1 144 ? -13.547 5.465 11.352 1 69.5 144 ASP B O 1
ATOM 2993 N N . LEU B 1 145 ? -13.375 5.836 9.109 1 80.25 145 LEU B N 1
ATOM 2994 C CA . LEU B 1 145 ? -14.266 6.988 9.156 1 80.25 145 LEU B CA 1
ATOM 2995 C C . LEU B 1 145 ? -15.727 6.551 9.156 1 80.25 145 LEU B C 1
ATOM 2997 O O . LEU B 1 145 ? -16.125 5.727 8.328 1 80.25 145 LEU B O 1
ATOM 3001 N N . ARG B 1 146 ? -16.5 7.117 10.094 1 83.25 146 ARG B N 1
ATOM 3002 C CA . ARG B 1 146 ? -17.938 6.93 10.156 1 83.25 146 ARG B CA 1
ATOM 3003 C C . ARG B 1 146 ? -18.656 7.812 9.141 1 83.25 146 ARG B C 1
ATOM 3005 O O . ARG B 1 146 ? -18.047 8.703 8.547 1 83.25 146 ARG B O 1
ATOM 3012 N N . ASP B 1 147 ? -19.875 7.418 8.953 1 87.94 147 ASP B N 1
ATOM 3013 C CA . ASP B 1 147 ? -20.703 8.297 8.133 1 87.94 147 ASP B CA 1
ATOM 3014 C C . ASP B 1 147 ? -20.734 9.711 8.711 1 87.94 147 ASP B C 1
ATOM 3016 O O . ASP B 1 147 ? -20.828 9.883 9.93 1 87.94 147 ASP B O 1
ATOM 3020 N N . TYR B 1 148 ? -20.594 10.734 7.859 1 92.44 148 TYR B N 1
ATOM 3021 C CA . TYR B 1 148 ? -20.703 12.148 8.203 1 92.44 148 TYR B CA 1
ATOM 3022 C C . TYR B 1 148 ? -19.547 12.586 9.094 1 92.44 148 TYR B C 1
ATOM 3024 O O . TYR B 1 148 ? -19.703 13.461 9.945 1 92.44 148 TYR B O 1
ATOM 3032 N N . GLU B 1 149 ? -18.469 11.867 9.039 1 94.56 149 GLU B N 1
ATOM 3033 C CA . GLU B 1 149 ? -17.266 12.227 9.781 1 94.56 149 GLU B CA 1
ATOM 3034 C C . GLU B 1 149 ? -16.172 12.734 8.852 1 94.56 149 GLU B C 1
ATOM 3036 O O . GLU B 1 149 ? -15.953 12.18 7.77 1 94.56 149 GLU B O 1
ATOM 3041 N N . CYS B 1 150 ? -15.617 13.859 9.219 1 96.06 150 CYS B N 1
ATOM 3042 C CA . CYS B 1 150 ? -14.414 14.383 8.586 1 96.06 150 CYS B CA 1
ATOM 3043 C C . CYS B 1 150 ? -13.18 14.078 9.43 1 96.06 150 CYS B C 1
ATOM 3045 O O . CYS B 1 150 ? -13.219 14.219 10.656 1 96.06 150 CYS B O 1
ATOM 3047 N N . TYR B 1 151 ? -12.188 13.648 8.789 1 96.31 151 TYR B N 1
ATOM 3048 C CA . TYR B 1 151 ? -10.953 13.344 9.508 1 96.31 151 TYR B CA 1
ATOM 3049 C C . TYR B 1 151 ? -9.898 14.414 9.258 1 96.31 151 TYR B C 1
ATOM 3051 O O . TYR B 1 151 ? -9.57 14.711 8.109 1 96.31 151 TYR B O 1
ATOM 3059 N N . LEU B 1 152 ? -9.477 14.992 10.344 1 96.69 152 LEU B N 1
ATOM 3060 C CA . LEU B 1 152 ? -8.328 15.891 10.289 1 96.69 152 LEU B CA 1
ATOM 3061 C C . LEU B 1 152 ? -7.02 15.109 10.352 1 96.69 152 LEU B C 1
ATOM 3063 O O . LEU B 1 152 ? -6.602 14.68 11.43 1 96.69 152 LEU B O 1
ATOM 3067 N N . ASP B 1 153 ? -6.344 15.016 9.281 1 94.94 153 ASP B N 1
ATOM 3068 C CA . ASP B 1 153 ? -5.164 14.164 9.148 1 94.94 153 ASP B CA 1
ATOM 3069 C C . ASP B 1 153 ? -3.924 14.852 9.719 1 94.94 153 ASP B C 1
ATOM 3071 O O . ASP B 1 153 ? -3.117 14.219 10.398 1 94.94 153 ASP B O 1
ATOM 3075 N N . MET B 1 154 ? -3.824 16.172 9.375 1 95.06 154 MET B N 1
ATOM 3076 C CA . MET B 1 154 ? -2.645 16.891 9.844 1 95.06 154 MET B CA 1
ATOM 3077 C C . MET B 1 154 ? -2.887 18.406 9.836 1 95.06 154 MET B C 1
ATOM 3079 O O . MET B 1 154 ? -3.598 18.922 8.977 1 95.06 154 MET B O 1
ATOM 3083 N N . VAL B 1 155 ? -2.354 19.031 10.773 1 97.5 155 VAL B N 1
ATOM 3084 C CA . VAL B 1 155 ? -2.209 20.484 10.789 1 97.5 155 VAL B CA 1
ATOM 3085 C C . VAL B 1 155 ? -0.81 20.859 11.266 1 97.5 155 VAL B C 1
ATOM 3087 O O . VAL B 1 155 ? -0.313 20.297 12.25 1 97.5 155 VAL B O 1
ATOM 3090 N N . ALA B 1 156 ? -0.187 21.688 10.492 1 97.62 156 ALA B N 1
ATOM 3091 C CA . ALA B 1 156 ? 1.168 22.109 10.852 1 97.62 156 ALA B CA 1
ATOM 3092 C C . ALA B 1 156 ? 1.438 23.547 10.422 1 97.62 156 ALA B C 1
ATOM 3094 O O . ALA B 1 156 ? 0.965 23.984 9.367 1 97.62 156 ALA B O 1
ATOM 3095 N N . VAL B 1 157 ? 2.125 24.234 11.234 1 97.5 157 VAL B N 1
ATOM 3096 C CA . VAL B 1 157 ? 2.559 25.594 10.984 1 97.5 157 VAL B CA 1
ATOM 3097 C C . VAL B 1 157 ? 4.07 25.703 11.172 1 97.5 157 VAL B C 1
ATOM 3099 O O . VAL B 1 157 ? 4.625 25.141 12.117 1 97.5 157 VAL B O 1
ATOM 3102 N N . GLU B 1 158 ? 4.691 26.438 10.289 1 97.44 158 GLU B N 1
ATOM 3103 C CA . GLU B 1 158 ? 6.117 26.703 10.469 1 97.44 158 GLU B CA 1
ATOM 3104 C C . GLU B 1 158 ? 6.402 27.266 11.859 1 97.44 158 GLU B C 1
ATOM 3106 O O . GLU B 1 158 ? 5.652 28.109 12.359 1 97.44 158 GLU B O 1
ATOM 3111 N N . GLU B 1 159 ? 7.527 26.812 12.375 1 95.06 159 GLU B N 1
ATOM 3112 C CA . GLU B 1 159 ? 7.867 27.141 13.758 1 95.06 159 GLU B CA 1
ATOM 3113 C C . GLU B 1 159 ? 7.895 28.641 13.977 1 95.06 159 GLU B C 1
ATOM 3115 O O . GLU B 1 159 ? 7.348 29.141 14.969 1 95.06 159 GLU B O 1
ATOM 3120 N N . GLU B 1 160 ? 8.445 29.391 13.062 1 95.06 160 GLU B N 1
ATOM 3121 C CA . GLU B 1 160 ? 8.633 30.828 13.195 1 95.06 160 GLU B CA 1
ATOM 3122 C C . GLU B 1 160 ? 7.293 31.562 13.156 1 95.06 160 GLU B C 1
ATOM 3124 O O . GLU B 1 160 ? 7.211 32.75 13.531 1 95.06 160 GLU B O 1
ATOM 3129 N N . PHE B 1 161 ? 6.285 30.906 12.773 1 95.38 161 PHE B N 1
ATOM 3130 C CA . PHE B 1 161 ? 5.004 31.578 12.586 1 95.38 161 PHE B CA 1
ATOM 3131 C C . PHE B 1 161 ? 3.977 31.062 13.594 1 95.38 161 PHE B C 1
ATOM 3133 O O . PHE B 1 161 ? 2.791 31.391 13.5 1 95.38 161 PHE B O 1
ATOM 3140 N N . ARG B 1 162 ? 4.398 30.266 14.531 1 93.5 162 ARG B N 1
ATOM 3141 C CA . ARG B 1 162 ? 3.502 29.734 15.555 1 93.5 162 ARG B CA 1
ATOM 3142 C C . ARG B 1 162 ? 3.162 30.812 16.594 1 93.5 162 ARG B C 1
ATOM 3144 O O . ARG B 1 162 ? 3.873 31.812 16.703 1 93.5 162 ARG B O 1
ATOM 3151 N N . GLY B 1 163 ? 1.979 30.672 17.203 1 91.06 163 GLY B N 1
ATOM 3152 C CA . GLY B 1 163 ? 1.543 31.641 18.188 1 91.06 163 GLY B CA 1
ATOM 3153 C C . GLY B 1 163 ? 0.899 32.875 17.578 1 91.06 163 GLY B C 1
ATOM 3154 O O . GLY B 1 163 ? 0.648 33.844 18.281 1 91.06 163 GLY B O 1
ATOM 3155 N N . LYS B 1 164 ? 0.629 32.844 16.344 1 92.56 164 LYS B N 1
ATOM 3156 C CA . LYS B 1 164 ? 0.085 34 15.641 1 92.56 164 LYS B CA 1
ATOM 3157 C C . LYS B 1 164 ? -1.357 33.75 15.211 1 92.56 164 LYS B C 1
ATOM 3159 O O . LYS B 1 164 ? -1.907 34.5 14.406 1 92.56 164 LYS B O 1
ATOM 3164 N N . GLY B 1 165 ? -1.896 32.625 15.625 1 93.62 165 GLY B N 1
ATOM 3165 C CA . GLY B 1 165 ? -3.297 32.344 15.344 1 93.62 165 GLY B CA 1
ATOM 3166 C C . GLY B 1 165 ? -3.506 31.578 14.055 1 93.62 165 GLY B C 1
ATOM 3167 O O . GLY B 1 165 ? -4.645 31.297 13.672 1 93.62 165 GLY B O 1
ATOM 3168 N N . ILE B 1 166 ? -2.475 31.188 13.398 1 95.69 166 ILE B N 1
ATOM 3169 C CA . ILE B 1 166 ? -2.561 30.516 12.109 1 95.69 166 ILE B CA 1
ATOM 3170 C C . ILE B 1 166 ? -3.156 29.109 12.305 1 95.69 166 ILE B C 1
ATOM 3172 O O . ILE B 1 166 ? -4.016 28.688 11.531 1 95.69 166 ILE B O 1
ATOM 3176 N N . GLY B 1 167 ? -2.727 28.391 13.336 1 96.19 167 GLY B N 1
ATOM 3177 C CA . GLY B 1 167 ? -3.297 27.094 13.641 1 96.19 167 GLY B CA 1
ATOM 3178 C C . GLY B 1 167 ? -4.797 27.141 13.859 1 96.19 167 GLY B C 1
ATOM 3179 O O . GLY B 1 167 ? -5.535 26.312 13.312 1 96.19 167 GLY B O 1
ATOM 3180 N N . LYS B 1 168 ? -5.207 28.094 14.602 1 95.81 168 LYS B N 1
ATOM 3181 C CA . LYS B 1 168 ? -6.633 28.281 14.844 1 95.81 168 LYS B CA 1
ATOM 3182 C C . LYS B 1 168 ? -7.383 28.547 13.547 1 95.81 168 LYS B C 1
ATOM 3184 O O . LYS B 1 168 ? -8.477 28.016 13.328 1 95.81 168 LYS B O 1
ATOM 3189 N N . ALA B 1 169 ? -6.832 29.406 12.742 1 96.19 169 ALA B N 1
ATOM 3190 C CA . ALA B 1 169 ? -7.473 29.75 11.477 1 96.19 169 ALA B CA 1
ATOM 3191 C C . ALA B 1 169 ? -7.613 28.531 10.578 1 96.19 169 ALA B C 1
ATOM 3193 O O . ALA B 1 169 ? -8.633 28.359 9.906 1 96.19 169 ALA B O 1
ATOM 3194 N N . LEU B 1 170 ? -6.59 27.703 10.539 1 97.81 170 LEU B N 1
ATOM 3195 C CA . LEU B 1 170 ? -6.629 26.469 9.75 1 97.81 170 LEU B CA 1
ATOM 3196 C C . LEU B 1 170 ? -7.699 25.531 10.281 1 97.81 170 LEU B C 1
ATOM 3198 O O . LEU B 1 170 ? -8.445 24.922 9.508 1 97.81 170 LEU B O 1
ATOM 3202 N N . LEU B 1 171 ? -7.805 25.422 11.57 1 97.88 171 LEU B N 1
ATOM 3203 C CA . LEU B 1 171 ? -8.82 24.562 12.18 1 97.88 171 LEU B CA 1
ATOM 3204 C C . LEU B 1 171 ? -10.219 25.109 11.914 1 97.88 171 LEU B C 1
ATOM 3206 O O . LEU B 1 171 ? -11.156 24.328 11.703 1 97.88 171 LEU B O 1
ATOM 3210 N N . ASP B 1 172 ? -10.359 26.422 11.914 1 97.06 172 ASP B N 1
ATOM 3211 C CA . ASP B 1 172 ? -11.633 27.047 11.562 1 97.06 172 ASP B CA 1
ATOM 3212 C C . ASP B 1 172 ? -12.023 26.703 10.125 1 97.06 172 ASP B C 1
ATOM 3214 O O . ASP B 1 172 ? -13.195 26.453 9.836 1 97.06 172 ASP B O 1
ATOM 3218 N N . ARG B 1 173 ? -11.039 26.75 9.289 1 97.62 173 ARG B N 1
ATOM 3219 C CA . ARG B 1 173 ? -11.281 26.359 7.902 1 97.62 173 ARG B CA 1
ATOM 3220 C C . ARG B 1 173 ? -11.734 24.906 7.812 1 97.62 173 ARG B C 1
ATOM 3222 O O . ARG B 1 173 ? -12.641 24.578 7.039 1 97.62 173 ARG B O 1
ATOM 3229 N N . ALA B 1 174 ? -11.102 24.047 8.57 1 98.19 174 ALA B N 1
ATOM 3230 C CA . ALA B 1 174 ? -11.484 22.641 8.602 1 98.19 174 ALA B CA 1
ATOM 3231 C C . ALA B 1 174 ? -12.938 22.484 9.031 1 98.19 174 ALA B C 1
ATOM 3233 O O . ALA B 1 174 ? -13.688 21.719 8.422 1 98.19 174 ALA B O 1
ATOM 3234 N N . ASP B 1 175 ? -13.352 23.234 10.047 1 97.75 175 ASP B N 1
ATOM 3235 C CA . ASP B 1 175 ? -14.742 23.203 10.508 1 97.75 175 ASP B CA 1
ATOM 3236 C C . ASP B 1 175 ? -15.703 23.594 9.398 1 97.75 175 ASP B C 1
ATOM 3238 O O . ASP B 1 175 ? -16.734 22.953 9.188 1 97.75 175 ASP B O 1
ATOM 3242 N N . HIS B 1 176 ? -15.336 24.656 8.797 1 97.38 176 HIS B N 1
ATOM 3243 C CA . HIS B 1 176 ? -16.156 25.172 7.715 1 97.38 176 HIS B CA 1
ATOM 3244 C C . HIS B 1 176 ? -16.344 24.125 6.617 1 97.38 176 HIS B C 1
ATOM 3246 O O . HIS B 1 176 ? -17.469 23.859 6.191 1 97.38 176 HIS B O 1
ATOM 3252 N N . GLU B 1 177 ? -15.258 23.5 6.18 1 97.62 177 GLU B N 1
ATOM 3253 C CA . GLU B 1 177 ? -15.312 22.5 5.117 1 97.62 177 GLU B CA 1
ATOM 3254 C C . GLU B 1 177 ? -16.125 21.281 5.547 1 97.62 177 GLU B C 1
ATOM 3256 O O . GLU B 1 177 ? -16.922 20.75 4.766 1 97.62 177 GLU B O 1
ATOM 3261 N N . ALA B 1 178 ? -15.883 20.828 6.738 1 97.62 178 ALA B N 1
ATOM 3262 C CA . ALA B 1 178 ? -16.625 19.688 7.254 1 97.62 178 ALA B CA 1
ATOM 3263 C C . ALA B 1 178 ? -18.125 19.938 7.246 1 97.62 178 ALA B C 1
ATOM 3265 O O . ALA B 1 178 ? -18.906 19.094 6.805 1 97.62 178 ALA B O 1
ATOM 3266 N N . ARG B 1 179 ? -18.578 21.141 7.621 1 96.88 179 ARG B N 1
ATOM 3267 C CA . ARG B 1 179 ? -19.984 21.516 7.688 1 96.88 179 ARG B CA 1
ATOM 3268 C C . ARG B 1 179 ? -20.609 21.562 6.293 1 96.88 179 ARG B C 1
ATOM 3270 O O . ARG B 1 179 ? -21.672 20.984 6.062 1 96.88 179 ARG B O 1
ATOM 3277 N N . ILE B 1 180 ? -19.922 22.188 5.395 1 96.19 180 ILE B N 1
ATOM 3278 C CA . ILE B 1 180 ? -20.516 22.391 4.074 1 96.19 180 ILE B CA 1
ATOM 3279 C C . ILE B 1 180 ? -20.609 21.062 3.334 1 96.19 180 ILE B C 1
ATOM 3281 O O . ILE B 1 180 ? -21.391 20.922 2.393 1 96.19 180 ILE B O 1
ATOM 3285 N N . HIS B 1 181 ? -19.797 20.078 3.783 1 95.31 181 HIS B N 1
ATOM 3286 C CA . HIS B 1 181 ? -19.844 18.781 3.143 1 95.31 181 HIS B CA 1
ATOM 3287 C C . HIS B 1 181 ? -20.734 17.812 3.924 1 95.31 181 HIS B C 1
ATOM 3289 O O . HIS B 1 181 ? -20.672 16.594 3.723 1 95.31 181 HIS B O 1
ATOM 3295 N N . GLY B 1 182 ? -21.391 18.328 4.906 1 95.12 182 GLY B N 1
ATOM 3296 C CA . GLY B 1 182 ? -22.453 17.578 5.559 1 95.12 182 GLY B CA 1
ATOM 3297 C C . GLY B 1 182 ? -21.953 16.75 6.727 1 95.12 182 GLY B C 1
ATOM 3298 O O . GLY B 1 182 ? -22.672 15.859 7.203 1 95.12 182 GLY B O 1
ATOM 3299 N N . CYS B 1 183 ? -20.781 17 7.207 1 96.88 183 CYS B N 1
ATOM 3300 C CA . CYS B 1 183 ? -20.266 16.25 8.344 1 96.88 183 CYS B CA 1
ATOM 3301 C C . CYS B 1 183 ? -20.844 16.766 9.648 1 96.88 183 CYS B C 1
ATOM 3303 O O . CYS B 1 183 ? -21.109 17.953 9.789 1 96.88 183 CYS B O 1
ATOM 3305 N N . ARG B 1 184 ? -21.031 15.859 10.562 1 96.94 184 ARG B N 1
ATOM 3306 C CA . ARG B 1 184 ? -21.547 16.203 11.883 1 96.94 184 ARG B CA 1
ATOM 3307 C C . ARG B 1 184 ? -20.422 16.219 12.914 1 96.94 184 ARG B C 1
ATOM 3309 O O . ARG B 1 184 ? -20.578 16.766 14.008 1 96.94 184 ARG B O 1
ATOM 3316 N N . THR B 1 185 ? -19.375 15.5 12.523 1 96.81 185 THR B N 1
ATOM 3317 C CA . THR B 1 185 ? -18.234 15.391 13.43 1 96.81 185 THR B CA 1
ATOM 3318 C C . THR B 1 185 ? -16.922 15.523 12.672 1 96.81 185 THR B C 1
ATOM 3320 O O . THR B 1 185 ? -16.844 15.148 11.5 1 96.81 185 THR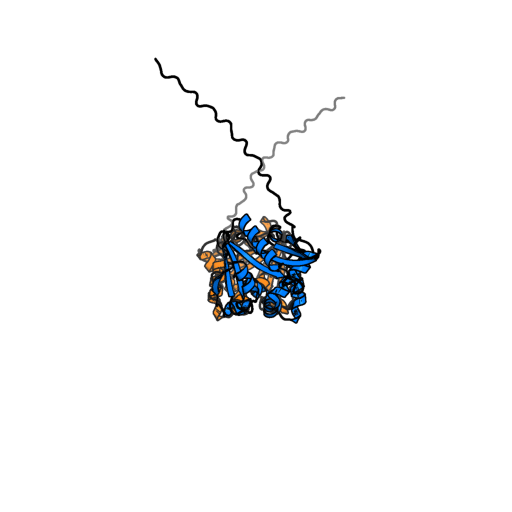 B O 1
ATOM 3323 N N . ILE B 1 186 ? -15.984 16.141 13.289 1 97.44 186 ILE B N 1
ATOM 3324 C CA . ILE B 1 186 ? -14.602 16.125 12.828 1 97.44 186 ILE B CA 1
ATOM 3325 C C . ILE B 1 186 ? -13.719 15.461 13.883 1 97.44 186 ILE B C 1
ATOM 3327 O O . ILE B 1 186 ? -13.883 15.703 15.078 1 97.44 186 ILE B O 1
ATOM 3331 N N . SER B 1 187 ? -12.922 14.555 13.453 1 95.94 187 SER B N 1
ATOM 3332 C CA . SER B 1 187 ? -12.102 13.789 14.383 1 95.94 187 SER B CA 1
ATOM 3333 C C . SER B 1 187 ? -10.633 13.805 13.969 1 95.94 187 SER B C 1
ATOM 3335 O O . SER B 1 187 ? -10.305 14.195 12.852 1 95.94 187 SER B O 1
ATOM 3337 N N . LEU B 1 188 ? -9.758 13.461 14.891 1 95.25 188 LEU B N 1
ATOM 3338 C CA . LEU B 1 188 ? -8.328 13.32 14.656 1 95.25 188 LEU B CA 1
ATOM 3339 C C . LEU B 1 188 ? -7.711 12.312 15.625 1 95.25 188 LEU B C 1
ATOM 3341 O O . LEU B 1 188 ? -8.328 11.961 16.625 1 95.25 188 LEU B O 1
ATOM 3345 N N . LEU B 1 189 ? -6.594 11.836 15.273 1 92.25 189 LEU B N 1
ATOM 3346 C CA . LEU B 1 189 ? -5.738 11.039 16.141 1 92.25 189 LEU B CA 1
ATOM 3347 C C . LEU B 1 189 ? -4.453 11.781 16.484 1 92.25 189 LEU B C 1
ATOM 3349 O O . LEU B 1 189 ? -3.822 12.375 15.602 1 92.25 189 LEU B O 1
ATOM 3353 N N . VAL B 1 190 ? -4.156 11.797 17.766 1 92.94 190 VAL B N 1
ATOM 3354 C CA . VAL B 1 190 ? -3.004 12.578 18.203 1 92.94 190 VAL B CA 1
ATOM 3355 C C . VAL B 1 190 ? -2.225 11.812 19.266 1 92.94 190 VAL B C 1
ATOM 3357 O O . VAL B 1 190 ? -2.816 11.125 20.094 1 92.94 190 VAL B O 1
ATOM 3360 N N . ASP B 1 191 ? -0.889 11.898 19.078 1 90.69 191 ASP B N 1
ATOM 3361 C CA . ASP B 1 191 ? -0.023 11.305 20.094 1 90.69 191 ASP B CA 1
ATOM 3362 C C . ASP B 1 191 ? -0.331 11.875 21.469 1 90.69 191 ASP B C 1
ATOM 3364 O O . ASP B 1 191 ? -0.547 13.078 21.625 1 90.69 191 ASP B O 1
ATOM 3368 N N . VAL B 1 192 ? -0.287 11.055 22.5 1 88.19 192 VAL B N 1
ATOM 3369 C CA . VAL B 1 192 ? -0.667 11.438 23.844 1 88.19 192 VAL B CA 1
ATOM 3370 C C . VAL B 1 192 ? 0.272 12.523 24.359 1 88.19 192 VAL B C 1
ATOM 3372 O O . VAL B 1 192 ? -0.104 13.32 25.219 1 88.19 192 VAL B O 1
ATOM 3375 N N . ASN B 1 193 ? 1.471 12.594 23.828 1 86.38 193 ASN B N 1
ATOM 3376 C CA . ASN B 1 193 ? 2.455 13.555 24.297 1 86.38 193 ASN B CA 1
ATOM 3377 C C . ASN B 1 193 ? 2.514 14.789 23.391 1 86.38 193 ASN B C 1
ATOM 3379 O O . ASN B 1 193 ? 3.367 15.656 23.578 1 86.38 193 ASN B O 1
ATOM 3383 N N . ASN B 1 194 ? 1.667 14.859 22.516 1 90.56 194 ASN B N 1
ATOM 3384 C CA . ASN B 1 194 ? 1.704 15.953 21.547 1 90.56 194 ASN B CA 1
ATOM 3385 C C . ASN B 1 194 ? 1.183 17.25 22.156 1 90.56 194 ASN B C 1
ATOM 3387 O O . ASN B 1 194 ? 0.111 17.281 22.75 1 90.56 194 ASN B O 1
ATOM 3391 N N . TRP B 1 195 ? 1.87 18.312 21.906 1 87.12 195 TRP B N 1
ATOM 3392 C CA . TRP B 1 195 ? 1.531 19.625 22.469 1 87.12 195 TRP B CA 1
ATOM 3393 C C . TRP B 1 195 ? 0.276 20.188 21.812 1 87.12 195 TRP B C 1
ATOM 3395 O O . TRP B 1 195 ? -0.408 21.031 22.406 1 87.12 195 TRP B O 1
ATOM 3405 N N . ALA B 1 196 ? -0.062 19.75 20.672 1 91.88 196 ALA B N 1
ATOM 3406 C CA . ALA B 1 196 ? -1.193 20.281 19.922 1 91.88 196 ALA B CA 1
ATOM 3407 C C . ALA B 1 196 ? -2.518 19.906 20.578 1 91.88 196 ALA B C 1
ATOM 3409 O O . ALA B 1 196 ? -3.568 20.453 20.234 1 91.88 196 ALA B O 1
ATOM 3410 N N . ILE B 1 197 ? -2.516 19.031 21.562 1 94.5 197 ILE B N 1
ATOM 3411 C CA . ILE B 1 197 ? -3.721 18.594 22.25 1 94.5 197 ILE B CA 1
ATOM 3412 C C . ILE B 1 197 ? -4.43 19.812 22.859 1 94.5 197 ILE B C 1
ATOM 3414 O O . ILE B 1 197 ? -5.652 19.938 22.75 1 94.5 197 ILE B O 1
ATOM 3418 N N . ARG B 1 198 ? -3.725 20.688 23.469 1 93 198 ARG B N 1
ATOM 3419 C CA . ARG B 1 198 ? -4.301 21.875 24.078 1 93 198 ARG B CA 1
ATOM 3420 C C . ARG B 1 198 ? -4.984 22.75 23.031 1 93 198 ARG B C 1
ATOM 3422 O O . ARG B 1 198 ? -6.051 23.312 23.297 1 93 198 ARG B O 1
ATOM 3429 N N . LEU B 1 199 ? -4.328 22.875 21.922 1 94.25 199 LEU B N 1
ATOM 3430 C CA . LEU B 1 199 ? -4.926 23.625 20.828 1 94.25 199 LEU B CA 1
ATOM 3431 C C . LEU B 1 199 ? -6.258 23.016 20.406 1 94.25 199 LEU B C 1
ATOM 3433 O O . LEU B 1 199 ? -7.246 23.719 20.219 1 94.25 199 LEU B O 1
ATOM 3437 N N . TYR B 1 200 ? -6.289 21.688 20.234 1 97.38 200 TYR B N 1
ATOM 3438 C CA . TYR B 1 200 ? -7.508 21 19.828 1 97.38 200 TYR B CA 1
ATOM 3439 C C . TYR B 1 200 ? -8.609 21.172 20.875 1 97.38 200 TYR B C 1
ATOM 3441 O O . TYR B 1 200 ? -9.758 21.438 20.531 1 97.38 200 TYR B O 1
ATOM 3449 N N . GLU B 1 201 ? -8.211 21.094 22.125 1 96.88 201 GLU B N 1
ATOM 3450 C CA . GLU B 1 201 ? -9.172 21.281 23.219 1 96.88 201 GLU B CA 1
ATOM 3451 C C . GLU B 1 201 ? -9.773 22.672 23.188 1 96.88 201 GLU B C 1
ATOM 3453 O O . GLU B 1 201 ? -10.992 22.844 23.312 1 96.88 201 GLU B O 1
ATOM 3458 N N . ARG B 1 202 ? -8.984 23.656 23.016 1 95.69 202 ARG B N 1
ATOM 3459 C CA . ARG B 1 202 ? -9.453 25.031 22.938 1 95.69 202 ARG B CA 1
ATOM 3460 C C . ARG B 1 202 ? -10.391 25.234 21.75 1 95.69 202 ARG B C 1
ATOM 3462 O O . ARG B 1 202 ? -11.273 26.094 21.781 1 95.69 202 ARG B O 1
ATOM 3469 N N . GLN B 1 203 ? -10.203 24.406 20.766 1 96.12 203 GLN B N 1
ATOM 3470 C CA . GLN B 1 203 ? -11.008 24.516 19.562 1 96.12 203 GLN B CA 1
ATOM 3471 C C . GLN B 1 203 ? -12.273 23.672 19.656 1 96.12 203 GLN B C 1
ATOM 3473 O O . GLN B 1 203 ? -13.039 23.578 18.688 1 96.12 203 GLN B O 1
ATOM 3478 N N . GLY B 1 204 ? -12.453 23 20.734 1 97.12 204 GLY B N 1
ATOM 3479 C CA . GLY B 1 204 ? -13.711 22.312 20.969 1 97.12 204 GLY B CA 1
ATOM 3480 C C . GLY B 1 204 ? -13.617 20.812 20.797 1 97.12 204 GLY B C 1
ATOM 3481 O O . GLY B 1 204 ? -14.625 20.109 20.891 1 97.12 204 GLY B O 1
ATOM 3482 N N . TYR B 1 205 ? -12.422 20.281 20.531 1 98 205 TYR B N 1
ATOM 3483 C CA . TYR B 1 205 ? -12.25 18.844 20.469 1 98 205 TYR B CA 1
ATOM 3484 C C . TYR B 1 205 ? -12.219 18.234 21.859 1 98 205 TYR B C 1
ATOM 3486 O O . TYR B 1 205 ? -11.719 18.844 22.812 1 98 205 TYR B O 1
ATOM 3494 N N . THR B 1 206 ? -12.727 17 21.969 1 97.75 206 THR B N 1
ATOM 3495 C CA . THR B 1 206 ? -12.672 16.234 23.203 1 97.75 206 THR B CA 1
ATOM 3496 C C . THR B 1 206 ? -12.125 14.828 22.953 1 97.75 206 THR B C 1
ATOM 3498 O O . THR B 1 206 ? -12.312 14.266 21.875 1 97.75 206 THR B O 1
ATOM 3501 N N . VAL B 1 207 ? -11.461 14.25 23.969 1 95.75 207 VAL B N 1
ATOM 3502 C CA . VAL B 1 207 ? -10.953 12.891 23.859 1 95.75 207 VAL B CA 1
ATOM 3503 C C . VAL B 1 207 ? -12.109 11.898 23.938 1 95.75 207 VAL B C 1
ATOM 3505 O O . VAL B 1 207 ? -12.906 11.93 24.891 1 95.75 207 VAL B O 1
ATOM 3508 N N . THR B 1 208 ? -12.195 11.039 22.953 1 93.56 208 THR B N 1
ATOM 3509 C CA . THR B 1 208 ? -13.289 10.07 22.938 1 93.56 208 THR B CA 1
ATOM 3510 C C . THR B 1 208 ? -12.758 8.656 23.172 1 93.56 208 THR B C 1
ATOM 3512 O O . THR B 1 208 ? -13.5 7.773 23.594 1 93.56 208 THR B O 1
ATOM 3515 N N . SER B 1 209 ? -11.578 8.438 22.812 1 88.75 209 SER B N 1
ATOM 3516 C CA . SER B 1 209 ? -10.977 7.125 23.047 1 88.75 209 SER B CA 1
ATOM 3517 C C . SER B 1 209 ? -9.461 7.215 23.125 1 88.75 209 SER B C 1
ATOM 3519 O O . SER B 1 209 ? -8.859 8.188 22.656 1 88.75 209 SER B 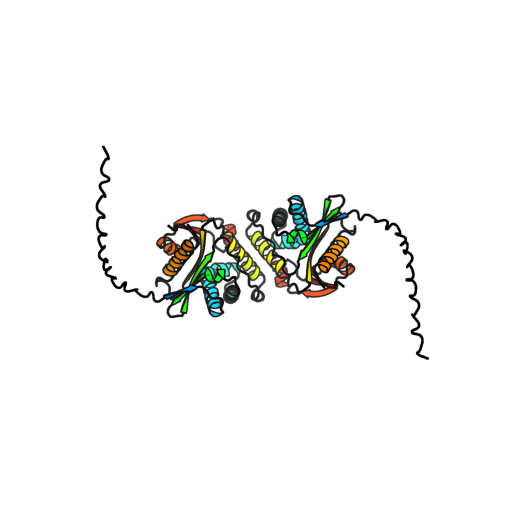O 1
ATOM 3521 N N . ARG B 1 210 ? -8.992 6.207 23.875 1 85.38 210 ARG B N 1
ATOM 3522 C CA . ARG B 1 210 ? -7.547 6.027 23.969 1 85.38 210 ARG B CA 1
ATOM 3523 C C . ARG B 1 210 ? -7.129 4.645 23.484 1 85.38 210 ARG B C 1
ATOM 3525 O O . ARG B 1 210 ? -7.762 3.643 23.812 1 85.38 210 ARG B O 1
ATOM 3532 N N . SER B 1 211 ? -6.297 4.664 22.484 1 77.31 211 SER B N 1
ATOM 3533 C CA . SER B 1 211 ? -5.793 3.383 22 1 77.31 211 SER B CA 1
ATOM 3534 C C . SER B 1 211 ? -4.395 3.1 22.531 1 77.31 211 SER B C 1
ATOM 3536 O O . SER B 1 211 ? -3.525 3.973 22.516 1 77.31 211 SER B O 1
ATOM 3538 N N . TRP B 1 212 ? -4.316 1.821 23.156 1 67 212 TRP B N 1
ATOM 3539 C CA . TRP B 1 212 ? -3.045 1.376 23.719 1 67 212 TRP B CA 1
ATOM 3540 C C . TRP B 1 212 ? -2.479 0.204 22.922 1 67 212 TRP B C 1
ATOM 3542 O O . TRP B 1 212 ? -1.749 -0.629 23.469 1 67 212 TRP B O 1
ATOM 3552 N N . LYS B 1 213 ? -2.793 0.028 21.75 1 63.97 213 LYS B N 1
ATOM 3553 C CA . LYS B 1 213 ? -2.225 -1.085 20.984 1 63.97 213 LYS B CA 1
ATOM 3554 C C . LYS B 1 213 ? -0.722 -0.905 20.797 1 63.97 213 LYS B C 1
ATOM 3556 O O . LYS B 1 213 ? -0.239 -0.869 19.656 1 63.97 213 LYS B O 1
ATOM 3561 N N . CYS B 1 214 ? -0.032 -0.928 21.859 1 65.69 214 CYS B N 1
ATOM 3562 C CA . CYS B 1 214 ? 1.34 -0.449 21.984 1 65.69 214 CYS B CA 1
ATOM 3563 C C . CYS B 1 214 ? 2.258 -1.153 21 1 65.69 214 CYS B C 1
ATOM 3565 O O . CYS B 1 214 ? 3.021 -0.502 20.281 1 65.69 214 CYS B O 1
ATOM 3567 N N . GLY B 1 215 ? 2.096 -2.453 20.812 1 73.69 215 GLY B N 1
ATOM 3568 C CA . GLY B 1 215 ? 3.049 -3.133 19.953 1 73.69 215 GLY B CA 1
ATOM 3569 C C . GLY B 1 215 ? 2.904 -2.76 18.484 1 73.69 215 GLY B C 1
ATOM 3570 O O . GLY B 1 215 ? 3.875 -2.357 17.844 1 73.69 215 GLY B O 1
ATOM 3571 N N . TRP B 1 216 ? 1.714 -2.672 18 1 77.56 216 TRP B N 1
ATOM 3572 C CA . TRP B 1 216 ? 1.45 -2.369 16.594 1 77.56 216 TRP B CA 1
ATOM 3573 C C . TRP B 1 216 ? 1.771 -0.912 16.281 1 77.56 216 TRP B C 1
ATOM 3575 O O . TRP B 1 216 ? 2.396 -0.613 15.266 1 77.56 216 TRP B O 1
ATOM 3585 N N . LEU B 1 217 ? 1.439 -0.052 17.172 1 81.12 217 LEU B N 1
ATOM 3586 C CA . LEU B 1 217 ? 1.659 1.374 16.969 1 81.12 217 LEU B CA 1
ATOM 3587 C C . LEU B 1 217 ? 3.148 1.704 17 1 81.12 217 LEU B C 1
ATOM 3589 O O . LEU B 1 217 ? 3.625 2.506 16.188 1 81.12 217 LEU B O 1
ATOM 3593 N N . TRP B 1 218 ? 3.781 1.01 17.875 1 85.5 218 TRP B N 1
ATOM 3594 C CA . TRP B 1 218 ? 5.219 1.254 17.953 1 85.5 218 TRP B CA 1
ATOM 3595 C C . TRP B 1 218 ? 5.914 0.789 16.672 1 85.5 218 TRP B C 1
ATOM 3597 O O . TRP B 1 218 ? 6.711 1.525 16.094 1 85.5 218 TRP B O 1
ATOM 3607 N N . CYS B 1 219 ? 5.586 -0.368 16.219 1 88 219 CYS B N 1
ATOM 3608 C CA . CYS B 1 219 ? 6.254 -0.921 15.039 1 88 219 CYS B CA 1
ATOM 3609 C C . CYS B 1 219 ? 5.996 -0.063 13.812 1 88 219 CYS B C 1
ATOM 3611 O O . CYS B 1 219 ? 6.902 0.165 13.008 1 88 219 CYS B O 1
ATOM 3613 N N . THR B 1 220 ? 4.848 0.523 13.758 1 88.75 220 THR B N 1
ATOM 3614 C CA . THR B 1 220 ? 4.48 1.206 12.523 1 88.75 220 THR B CA 1
ATOM 3615 C C . THR B 1 220 ? 4.734 2.707 12.633 1 88.75 220 THR B C 1
ATOM 3617 O O . THR B 1 220 ? 5.18 3.344 11.68 1 88.75 220 THR B O 1
ATOM 3620 N N . LEU B 1 221 ? 4.492 3.223 13.812 1 90.44 221 LEU B N 1
ATOM 3621 C CA . LEU B 1 221 ? 4.457 4.676 13.914 1 90.44 221 LEU B CA 1
ATOM 3622 C C . LEU B 1 221 ? 5.512 5.184 14.891 1 90.44 221 LEU B C 1
ATOM 3624 O O . LEU B 1 221 ? 5.773 6.387 14.961 1 90.44 221 LEU B O 1
ATOM 3628 N N . GLY B 1 222 ? 6.109 4.305 15.648 1 89.25 222 GLY B N 1
ATOM 3629 C CA . GLY B 1 222 ? 7.121 4.707 16.609 1 89.25 222 GLY B CA 1
ATOM 3630 C C . GLY B 1 222 ? 6.539 5.402 17.828 1 89.25 222 GLY B C 1
ATOM 3631 O O . GLY B 1 222 ? 7.219 6.195 18.484 1 89.25 222 GLY B O 1
ATOM 3632 N N . ILE B 1 223 ? 5.281 5.176 17.969 1 86.88 223 ILE B N 1
ATOM 3633 C CA . ILE B 1 223 ? 4.645 5.75 19.156 1 86.88 223 ILE B CA 1
ATOM 3634 C C . ILE B 1 223 ? 3.92 4.656 19.938 1 86.88 223 ILE B C 1
ATOM 3636 O O . ILE B 1 223 ? 3.65 3.576 19.406 1 86.88 223 ILE B O 1
ATOM 3640 N N . CYS B 1 224 ? 3.559 4.902 21.203 1 80.44 224 CYS B N 1
ATOM 3641 C CA . CYS B 1 224 ? 2.967 3.879 22.062 1 80.44 224 CYS B CA 1
ATOM 3642 C C . CYS B 1 224 ? 1.45 4.02 22.109 1 80.44 224 CYS B C 1
ATOM 3644 O O . CYS B 1 224 ? 0.735 3.023 22.234 1 80.44 224 CYS B O 1
ATOM 3646 N N . CYS B 1 225 ? 0.986 5.332 22.125 1 84.38 225 CYS B N 1
ATOM 3647 C CA . CYS B 1 225 ? -0.449 5.496 22.328 1 84.38 225 CYS B CA 1
ATOM 3648 C C . CYS B 1 225 ? -0.953 6.758 21.625 1 84.38 225 CYS B C 1
ATOM 3650 O O . CYS B 1 225 ? -0.196 7.711 21.438 1 84.38 225 CYS B O 1
ATOM 3652 N N . PHE B 1 226 ? -2.213 6.578 21.172 1 87.69 226 PHE B N 1
ATOM 3653 C CA . PHE B 1 226 ? -2.861 7.742 20.594 1 87.69 226 PHE B CA 1
ATOM 3654 C C . PHE B 1 226 ? -4.203 8.008 21.25 1 87.69 226 PHE B C 1
ATOM 3656 O O . PHE B 1 226 ? -4.781 7.117 21.875 1 87.69 226 PHE B O 1
ATOM 3663 N N . LEU B 1 227 ? -4.539 9.25 21.203 1 91 227 LEU B N 1
ATOM 3664 C CA . LEU B 1 227 ? -5.879 9.695 21.562 1 91 227 LEU B CA 1
ATOM 3665 C C . LEU B 1 227 ? -6.715 9.977 20.312 1 91 227 LEU B C 1
ATOM 3667 O O . LEU B 1 227 ? -6.219 10.57 19.359 1 91 227 LEU B O 1
ATOM 3671 N N . LYS B 1 228 ? -7.875 9.508 20.359 1 92.19 228 LYS B N 1
ATOM 3672 C CA . LYS B 1 228 ? -8.844 10.008 19.375 1 92.19 228 LYS B CA 1
ATOM 3673 C C . LYS B 1 228 ? -9.609 11.211 19.938 1 92.19 228 LYS B C 1
ATOM 3675 O O . LYS B 1 228 ? -10.156 11.156 21.031 1 92.19 228 LYS B O 1
ATOM 3680 N N . MET B 1 229 ? -9.578 12.289 19.219 1 96.06 229 MET B N 1
ATOM 3681 C CA . MET B 1 229 ? -10.32 13.484 19.594 1 96.06 229 MET B CA 1
ATOM 3682 C C . MET B 1 229 ? -11.383 13.812 18.547 1 96.06 229 MET B C 1
ATOM 3684 O O . MET B 1 229 ? -11.172 13.617 17.344 1 96.06 229 MET B O 1
ATOM 3688 N N . GLU B 1 230 ? -12.492 14.258 19.078 1 96.62 230 GLU B N 1
ATOM 3689 C CA . GLU B 1 230 ? -13.617 14.578 18.203 1 96.62 230 GLU B CA 1
ATOM 3690 C C . GLU B 1 230 ? -14.258 15.906 18.594 1 96.62 230 GLU B C 1
ATOM 3692 O O . GLU B 1 230 ? -14.227 16.297 19.75 1 96.62 230 GLU B O 1
ATOM 3697 N N . LYS B 1 231 ? -14.773 16.562 17.641 1 97.88 231 LYS B N 1
ATOM 3698 C CA . LYS B 1 231 ? -15.562 17.781 17.797 1 97.88 231 LYS B CA 1
ATOM 3699 C C . LYS B 1 231 ? -16.891 17.688 17.047 1 97.88 231 LYS B C 1
ATOM 3701 O O . LYS B 1 231 ? -16.906 17.359 15.859 1 97.88 231 LYS B O 1
ATOM 3706 N N . ARG B 1 232 ? -17.969 17.891 17.719 1 96.88 232 ARG B N 1
ATOM 3707 C CA . ARG B 1 232 ? -19.281 17.938 17.078 1 96.88 232 ARG B CA 1
ATOM 3708 C C . ARG B 1 232 ? -19.5 19.266 16.359 1 96.88 232 ARG B C 1
ATOM 3710 O O . ARG B 1 232 ? -19.172 20.328 16.891 1 96.88 232 ARG B O 1
ATOM 3717 N N . LEU B 1 233 ? -19.984 19.062 15.148 1 94.31 233 LEU B N 1
ATOM 3718 C CA . LEU B 1 233 ? -20.203 20.25 14.328 1 94.31 233 LEU B CA 1
ATOM 3719 C C . LEU B 1 233 ? -21.672 20.656 14.328 1 94.31 233 LEU B C 1
ATOM 3721 O O . LEU B 1 233 ? -22.547 19.797 14.172 1 94.31 233 LEU B O 1
ATOM 3725 N N . ASN B 1 234 ? -22.297 21.5 15.109 1 78.69 234 ASN B N 1
ATOM 3726 C CA . ASN B 1 234 ? -23.656 22.016 15.148 1 78.69 234 ASN B CA 1
ATOM 3727 C C . ASN B 1 234 ? -23.984 22.828 13.898 1 78.69 234 ASN B C 1
ATOM 3729 O O . ASN B 1 234 ? -23.125 23.516 13.359 1 78.69 234 ASN B O 1
#

InterPro domains:
  IPR000182 GNAT domain [PF00583] (90-205)
  IPR000182 GNAT domain [PS51186] (33-234)
  IPR016181 Acyl-CoA N-acyltransferase [SSF55729] (34-212)
  IPR050680 YpeA/RimI acetyltransferase [PTHR43420] (72-216)

Sequence (468 aa):
MTPQNGKDPVLDPIVSQPQSALVLPVTQTSVPFHIRCLRDDPQDAAFAGRLTVNAFRNKYVHATSEGSIPDVIRTISLEQRGQDPLYYQRNFVAEYDGKPVGIIYLIFRGDPIPRENTAALDTFGCCDVCGLKCLDYGFRTVEDLRDYECYLDMVAVEEEFRGKGIGKALLDRADHEARIHGCRTISLLVDVNNWAIRLYERQGYTVTSRSWKCGWLWCTLGICCFLKMEKRLNMTPQNGKDPVLDPIVSQPQSALVLPVTQTSVPFHIRCLRDDPQDAAFAGRLTVNAFRNKYVHATSEGSIPDVIRTISLEQRGQDPLYYQRNFVAEYDGKPVGIIYLIFRGDPIPRENTAALDTFGCCDVCGLKCLDYGFRTVEDLRDYECYLDMVAVEEEFRGKGIGKALLDRADHEARIHGCRTISLLVDVNNWAIRLYERQGYTVTSRSWKCGWLWCTLGICCFLKMEKRLN

pLDDT: mean 84.18, std 21.64, range [23.36, 98.62]